Protein 2BLN (pdb70)

Sequence (596 aa):
MKTVVFAYHDMGCLGIEALLAAGYEISAIFTHTDFYGSVARLAAERGIPVYAPDNVNHPLWVERIAQLSPDVIFSFYYRHLIYDEILQLAPAGAFNLHGSLLPKYRGRAPLNWVLVNGETETGVTLHRMVKRADAGAIVAQLRIAIAPDDIAITLHHKLCHAARQLLEQTLPAIKHGNILEIAQRENEATCFGRRTPDDSFLEWHKPASVLHNMVRAVADPWPGAFSYVGNQKFTVWSSRVHPHASKAQPGSVISVAPLLIACGDGALEIVTGQAGDGITMQGSQLAQTLGLVQGSRLMKTVVFAYHDMGCLGIEALLAAGYEISAIFTHTDFYGSVARLAAERGIPVYAPDNVNHPLWVERIAQLSPDVIFSFYYRHLIYDEILQLAPAGAFNLHGSLLPKYRGRAPLNWVLVNGETETGVTLHRMVKRADAGAIVAQLRIAIAPDDIAITLHHKLCHAARQLLEQTLPAIKHGNILEIAQRENEATCFGRRTPDDSFLEWHKPASVLHNMVRAVADPWPGAFSYVGNQKFTVWSSRVHPHASKAQPGSVISVAPLLIACGDGALEIVTGQAGDGITMQGSQLAQTLGLVQGSRL

Solvent-accessible surface area: 26550 Å² total; per-residue (Å²): 66,68,0,0,0,0,0,22,26,27,3,0,22,7,0,0,74,11,0,58,92,25,44,7,105,15,23,0,0,2,4,24,111,158,127,75,22,28,2,43,137,14,0,71,115,108,65,15,69,48,55,38,24,71,69,1,14,63,16,93,48,25,78,111,0,43,134,55,63,4,43,0,0,0,2,0,68,19,108,71,74,12,38,57,52,0,16,133,54,6,115,37,19,4,1,16,1,11,0,0,21,4,17,88,15,18,17,115,32,14,16,9,39,1,0,19,74,29,66,99,75,2,0,0,0,0,2,52,32,70,88,129,50,21,19,4,16,31,27,22,77,47,137,30,64,11,34,116,118,8,52,0,31,55,0,12,103,66,4,4,119,3,0,109,73,4,0,116,123,13,0,55,37,6,62,138,51,101,47,138,73,106,79,17,163,110,136,59,29,47,89,47,42,171,25,56,72,78,61,2,49,0,66,17,111,66,55,2,58,60,3,38,22,26,3,19,0,5,4,93,63,40,74,2,0,9,5,23,38,45,114,79,77,0,8,0,40,42,17,126,46,58,101,159,101,47,221,34,92,61,0,5,3,58,19,31,79,65,0,20,0,0,8,43,91,4,4,0,17,2,42,40,0,29,16,21,153,37,137,76,25,110,2,34,90,0,0,119,75,18,57,4,97,119,51,25,144,18,64,84,0,0,0,0,0,13,36,30,3,0,19,19,0,0,75,6,0,48,88,24,46,6,104,10,18,0,0,1,4,20,93,161,124,78,32,51,3,43,169,14,0,70,109,118,66,15,65,48,86,34,24,128,81,2,28,85,99,75,45,15,98,109,0,43,126,46,67,3,44,0,0,0,4,0,70,20,111,91,97,12,131,50,108,0,12,135,56,5,118,43,20,5,2,16,2,10,0,0,30,5,12,82,18,8,21,114,30,13,16,12,49,1,0,31,71,31,62,105,72,2,0,0,0,0,1,54,29,66,154,136,55,19,13,6,17,23,6,13,51,58,107,31,66,11,30,119,120,5,53,0,33,55,0,13,87,77,3,13,125,10,0,129,85,2,0,72,120,12,0,52,29,6,66,122,67,92,36,80,79,18,59,17,23,84,79,39,26,49,82,52,43,189,36,60,76,107,72,1,88,2,60,20,120,74,48,1,58,66,4,36,24,16,2,20,0,9,4,93,62,37,71,2,0,11,6,91,29,75,150,83,85,1,8,0,40,41,18,159,36,27,49,37,28,32,156,44,116,39,1,17,3,54,24,46,80,69,0,17,0,0,4,42,59,1,2,0,25,2,59,41,0,28,18,22,152,39,140,74,27,112,4,24,82,0,0,127,76,16,61,12,96,123,62,27,146,54

Nearest PDB structures (foldseek):
  2bln-assembly2_B  TM=9.988E-01  e=1.100E-66  Escherichia coli
  4wkg-assembly1_F  TM=9.977E-01  e=1.918E-62  Escherichia coli K-12
  4wkg-assembly1_A  TM=9.947E-01  e=6.451E-62  Escherichia coli K-12
  4wkg-assembly1_C  TM=9.947E-01  e=1.703E-61  Escherichia coli K-12
  1z7e-assembly1_B  TM=9.944E-01  e=6.101E-60  Escherichia coli

GO terms:
  GO:0042802 identical protein binding (F, IPI)
  GO:0005515 protein binding (F, IPI)
  GO:0099618 UDP-glucuronate dehydrogenase activity (F, IDA)
  GO:0099619 UDP-4-amino-4-deoxy-L-arabinose formyltransferase activity (F, IDA)
  GO:0032991 protein-containing complex (C, IDA)
  GO:0042802 identical protein binding (F, IDA)
  GO:2001315 UDP-4-deoxy-4-formamido-beta-L-arabinopyranose biosynthetic process (P, IMP)
  GO:0046677 response to antibiotic (P, IMP)
  GO:0070403 NAD+ binding (F, IDA)
  GO:0033320 UDP-D-xylose biosynthetic process (P, IDA)
  GO:0048040 UDP-glucuronate decarboxylase activity (F, IDA)

InterPro domains:
  IPR001509 NAD-dependent epimerase/dehydratase [PF01370] (318-566)
  IPR002376 Formyl transferase, N-terminal [PF00551] (49-176)
  IPR005793 Formyl transferase, C-terminal [PF02911] (202-294)
  IPR011034 Formyl transferase-like, C-terminal domain superfamily [SSF50486] (204-304)
  IPR021168 Bifunctional polymyxin resistance protein, ArnA [MF_01166] (1-660)
  IPR021168 Bifunctional polymyxin resistance protein, ArnA [PIRSF036506] (1-658)
  IPR036291 NAD(P)-binding domain superfamily [SSF51735] (317-652)
  IPR036477 Formyl transferase, N-terminal domain superfamily [SSF53328] (1-202)
  IPR045869 Bifunctional polymyxin resistance protein ArnA-like, extended (e) SDRs [cd05257] (317-652)
  IPR050177 Bifunctional lipid A modification and metabolic enzymes [PTHR43245] (316-652)

Structure (mmCIF, N/CA/C/O backbone):
data_2BLN
#
_entry.id   2BLN
#
_cell.length_a   67.176
_cell.length_b   89.957
_cell.length_c   97.885
_cell.angle_alpha   90.00
_cell.angle_beta   90.00
_cell.angle_gamma   90.00
#
_symmetry.space_group_name_H-M   'P 21 21 21'
#
loop_
_entity.id
_entity.type
_entity.pdbx_description
1 polymer 'PROTEIN YFBG'
2 non-polymer 'N-{[4-({[(6R)-2-amino-5-formyl-4-oxo-1,4,5,6,7,8-hexahydropteridin-6-yl]methyl}amino)phenyl]carbonyl}-L-glutamic acid'
3 non-polymer "URIDINE-5'-MONOPHOSPHATE"
4 non-polymer 'ACETATE ION'
5 water water
#
loop_
_atom_site.group_PDB
_atom_site.id
_atom_site.type_symbol
_atom_site.label_atom_id
_atom_site.label_alt_id
_atom_site.label_comp_id
_atom_site.label_asym_id
_atom_site.label_entity_id
_atom_site.label_seq_id
_atom_site.pdbx_PDB_ins_code
_atom_site.Cartn_x
_atom_site.Cartn_y
_atom_site.Cartn_z
_atom_site.occupancy
_atom_site.B_iso_or_equiv
_atom_site.auth_seq_id
_atom_site.auth_comp_id
_atom_site.auth_asym_id
_atom_site.auth_atom_id
_atom_site.pdbx_PDB_model_num
ATOM 1 N N . MET A 1 1 ? 5.202 64.898 5.725 1.00 10.80 1 MET A N 1
ATOM 2 C CA . MET A 1 1 ? 5.540 63.470 5.457 1.00 8.81 1 MET A CA 1
ATOM 3 C C . MET A 1 1 ? 6.233 62.883 6.678 1.00 7.53 1 MET A C 1
ATOM 4 O O . MET A 1 1 ? 7.236 63.403 7.139 1.00 9.32 1 MET A O 1
ATOM 9 N N . LYS A 1 2 ? 5.658 61.796 7.184 1.00 5.07 2 LYS A N 1
ATOM 10 C CA . LYS A 1 2 ? 6.113 61.104 8.366 1.00 5.95 2 LYS A CA 1
ATOM 11 C C . LYS A 1 2 ? 6.945 59.920 7.984 1.00 3.16 2 LYS A C 1
ATOM 12 O O . LYS A 1 2 ? 6.596 59.232 7.022 1.00 4.11 2 LYS A O 1
ATOM 18 N N . THR A 1 3 ? 7.989 59.652 8.752 1.00 3.17 3 THR A N 1
ATOM 19 C CA . THR A 1 3 ? 8.864 58.551 8.414 1.00 3.11 3 THR A CA 1
ATOM 20 C C . THR A 1 3 ? 9.391 57.844 9.628 1.00 3.04 3 THR A C 1
ATOM 21 O O . THR A 1 3 ? 9.577 58.426 10.693 1.00 3.68 3 THR A O 1
ATOM 25 N N . VAL A 1 4 ? 9.649 56.557 9.441 1.00 2.63 4 VAL A N 1
ATOM 26 C CA . VAL A 1 4 ? 10.430 55.736 10.360 1.00 2.80 4 VAL A CA 1
ATOM 27 C C . VAL A 1 4 ? 11.711 55.410 9.615 1.00 2.87 4 VAL A C 1
ATOM 28 O O . VAL A 1 4 ? 11.696 55.026 8.440 1.00 3.21 4 VAL A O 1
ATOM 32 N N . VAL A 1 5 ? 12.816 55.583 10.342 1.00 2.84 5 VAL A N 1
ATOM 33 C CA . VAL A 1 5 ? 14.129 55.521 9.758 1.00 2.90 5 VAL A CA 1
ATOM 34 C C . VAL A 1 5 ? 14.951 54.433 10.403 1.00 2.86 5 VAL A C 1
ATOM 35 O O . VAL A 1 5 ? 14.942 54.289 11.616 1.00 4.44 5 VAL A O 1
ATOM 39 N N . PHE A 1 6 ? 15.670 53.695 9.578 1.00 2.48 6 PHE A N 1
ATOM 40 C CA . PHE A 1 6 ? 16.613 52.685 9.975 1.00 2.20 6 PHE A CA 1
ATOM 41 C C . PHE A 1 6 ? 17.978 53.227 9.600 1.00 2.51 6 PHE A C 1
ATOM 42 O O . PHE A 1 6 ? 18.182 53.558 8.447 1.00 3.92 6 PHE A O 1
ATOM 50 N N . ALA A 1 7 ? 18.903 53.351 10.549 1.00 2.43 7 ALA A N 1
ATOM 51 C CA . ALA A 1 7 ? 20.100 54.127 10.268 1.00 2.60 7 ALA A CA 1
ATOM 52 C C . ALA A 1 7 ? 21.236 53.715 11.172 1.00 2.60 7 ALA A C 1
ATOM 53 O O . ALA A 1 7 ? 21.039 53.396 12.346 1.00 3.17 7 ALA A O 1
ATOM 55 N N . TYR A 1 8 ? 22.452 53.814 10.658 1.00 2.74 8 TYR A N 1
ATOM 56 C CA . TYR A 1 8 ? 23.643 53.536 11.427 1.00 2.68 8 TYR A CA 1
ATOM 57 C C . TYR A 1 8 ? 24.801 54.273 10.817 1.00 2.59 8 TYR A C 1
ATOM 58 O O . TYR A 1 8 ? 24.847 54.499 9.589 1.00 2.78 8 TYR A O 1
ATOM 67 N N . HIS A 1 9 ? 25.748 54.630 11.675 1.00 3.45 9 HIS A N 1
ATOM 68 C CA . HIS A 1 9 ? 26.999 55.204 11.270 1.00 4.37 9 HIS A CA 1
ATOM 69 C C . HIS A 1 9 ? 26.861 56.536 10.552 1.00 3.12 9 HIS A C 1
ATOM 70 O O . HIS A 1 9 ? 25.894 57.234 10.774 1.00 3.77 9 HIS A O 1
ATOM 77 N N . ASP A 1 10 ? 27.891 56.949 9.806 1.00 2.78 10 ASP A N 1
ATOM 78 C CA . ASP A 1 10 ? 27.911 58.280 9.224 1.00 2.53 10 ASP A CA 1
ATOM 79 C C . ASP A 1 10 ? 26.823 58.482 8.192 1.00 3.03 10 ASP A C 1
ATOM 80 O O . ASP A 1 10 ? 26.192 59.540 8.156 1.00 3.37 10 ASP A O 1
ATOM 85 N N . MET A 1 11 ? 26.567 57.491 7.346 1.00 2.32 11 MET A N 1
ATOM 86 C CA . MET A 1 11 ? 25.511 57.565 6.356 1.00 2.46 11 MET A CA 1
ATOM 87 C C . MET A 1 11 ? 24.195 57.681 7.078 1.00 2.64 11 MET A C 1
ATOM 88 O O . MET A 1 11 ? 23.305 58.419 6.642 1.00 2.87 11 MET A O 1
ATOM 93 N N . GLY A 1 12 ? 24.028 56.988 8.202 1.00 2.64 12 GLY A N 1
ATOM 94 C CA . GLY A 1 12 ? 22.819 57.109 8.995 1.00 2.91 12 GLY A CA 1
ATOM 95 C C . GLY A 1 12 ? 22.619 58.506 9.510 1.00 2.56 12 GLY A C 1
ATOM 96 O O . GLY A 1 12 ? 21.540 59.065 9.427 1.00 3.21 12 GLY A O 1
ATOM 97 N N . CYS A 1 13 ? 23.660 59.091 10.068 1.00 2.57 13 CYS A N 1
ATOM 98 C CA 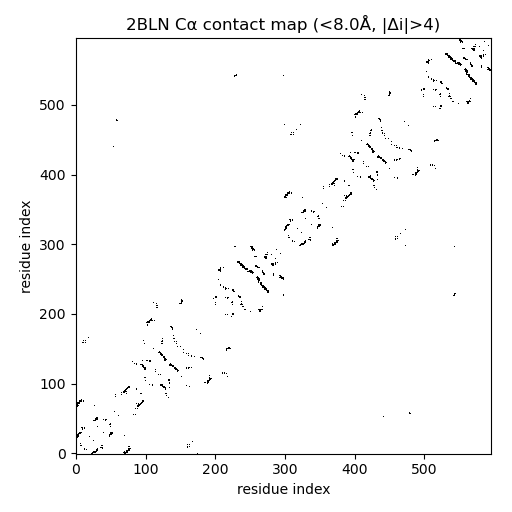. CYS A 1 13 ? 23.569 60.429 10.608 1.00 2.27 13 CYS A CA 1
ATOM 99 C C . CYS A 1 13 ? 23.228 61.430 9.520 1.00 2.65 13 CYS A C 1
ATOM 100 O O . CYS A 1 13 ? 22.344 62.273 9.715 1.00 3.05 13 CYS A O 1
ATOM 103 N N . LEU A 1 14 ? 23.930 61.383 8.385 1.00 2.45 1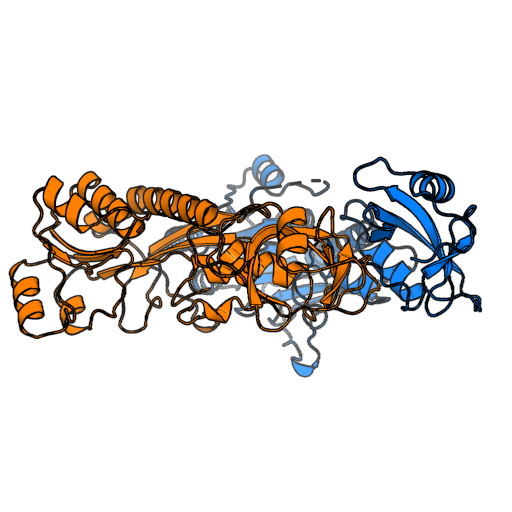4 LEU A N 1
ATOM 104 C CA . LEU A 1 14 ? 23.656 62.375 7.323 1.00 2.65 14 LEU A CA 1
ATOM 105 C C . LEU A 1 14 ? 22.301 62.158 6.715 1.00 2.55 14 LEU A C 1
ATOM 106 O O . LEU A 1 14 ? 21.653 63.103 6.302 1.00 2.84 14 LEU A O 1
ATOM 111 N N . GLY A 1 15 ? 21.813 60.916 6.670 1.00 2.61 15 GLY A N 1
ATOM 112 C CA . GLY A 1 15 ? 20.477 60.663 6.141 1.00 2.77 15 GLY A CA 1
ATOM 113 C C . GLY A 1 15 ? 19.416 61.277 7.035 1.00 2.44 15 GLY A C 1
ATOM 114 O O . GLY A 1 15 ? 18.482 61.901 6.557 1.00 2.75 15 GLY A O 1
ATOM 115 N N . ILE A 1 16 ? 19.558 61.112 8.351 1.00 2.51 16 ILE A N 1
ATOM 116 C CA . ILE A 1 16 ? 18.651 61.722 9.306 1.00 2.96 16 ILE A CA 1
ATOM 117 C C . ILE A 1 16 ? 18.687 63.225 9.190 1.00 3.26 16 ILE A C 1
ATOM 118 O O . ILE A 1 16 ? 17.655 63.882 9.112 1.00 3.46 16 ILE A O 1
ATOM 123 N N . GLU A 1 17 ? 19.875 63.794 9.125 1.00 2.90 17 GLU A N 1
ATOM 124 C CA . GLU A 1 17 ? 19.994 65.238 8.955 1.00 3.40 17 GLU A CA 1
ATOM 125 C C . GLU A 1 17 ? 19.320 65.716 7.691 1.00 3.24 17 GLU A C 1
ATOM 126 O O . GLU A 1 17 ? 18.651 66.750 7.707 1.00 4.28 17 GLU A O 1
ATOM 135 N N . ALA A 1 18 ? 19.507 65.012 6.587 1.00 3.09 18 ALA A N 1
ATOM 136 C CA . ALA A 1 18 ? 18.897 65.387 5.317 1.00 3.00 18 ALA A CA 1
ATOM 137 C C . ALA A 1 18 ? 17.385 65.299 5.381 1.00 2.57 18 ALA A C 1
ATOM 138 O O . ALA A 1 18 ? 16.695 66.175 4.858 1.00 3.30 18 ALA A O 1
ATOM 140 N N . LEU A 1 19 ? 16.832 64.283 5.999 1.00 2.80 19 LEU A N 1
ATOM 141 C CA . LEU A 1 19 ? 15.404 64.177 6.176 1.00 2.81 19 LEU A CA 1
ATOM 142 C C . LEU A 1 19 ? 14.876 65.347 6.977 1.00 2.60 19 LEU A C 1
ATOM 143 O O . LEU A 1 19 ? 13.868 65.932 6.611 1.00 3.09 19 LEU A O 1
ATOM 148 N N . LEU A 1 20 ? 15.533 65.690 8.073 1.00 3.20 20 LEU A N 1
ATOM 149 C CA . LEU A 1 20 ? 15.068 66.784 8.911 1.00 4.04 20 LEU A CA 1
ATOM 150 C C . LEU A 1 20 ? 15.141 68.072 8.138 1.00 3.89 20 LEU A C 1
ATOM 151 O O . LEU A 1 20 ? 14.206 68.877 8.205 1.00 5.20 20 LEU A O 1
ATOM 156 N N . ALA A 1 21 ? 16.210 68.282 7.382 1.00 3.53 21 ALA A N 1
ATOM 157 C CA . ALA A 1 21 ? 16.330 69.506 6.581 1.00 4.20 21 ALA A CA 1
ATOM 158 C C . ALA A 1 21 ? 15.291 69.600 5.495 1.00 4.91 21 ALA A C 1
ATOM 159 O O . ALA A 1 21 ? 14.892 70.692 5.130 1.00 6.42 21 ALA A O 1
ATOM 161 N N . ALA A 1 22 ? 14.834 68.473 4.977 1.00 4.04 22 ALA A N 1
ATOM 162 C CA . ALA A 1 22 ? 13.816 68.425 3.924 1.00 4.31 22 ALA A CA 1
ATOM 163 C C . ALA A 1 22 ? 12.399 68.470 4.505 1.00 5.07 22 ALA A C 1
ATOM 164 O O . ALA A 1 22 ? 11.435 68.388 3.753 1.00 6.36 22 ALA A O 1
ATOM 166 N N . GLY A 1 23 ? 12.286 68.600 5.823 1.00 5.48 23 GLY A N 1
ATOM 167 C CA . GLY A 1 23 ? 11.016 68.779 6.484 1.00 5.89 23 GLY A CA 1
ATOM 168 C C . GLY A 1 23 ? 10.250 67.512 6.785 1.00 6.32 23 GLY A C 1
ATOM 169 O O . GLY A 1 23 ? 9.064 67.581 7.125 1.00 9.30 23 GLY A O 1
ATOM 170 N N . TYR A 1 24 ? 10.895 66.358 6.736 1.00 4.82 24 TYR A N 1
ATOM 171 C CA . TYR A 1 24 ? 10.241 65.138 7.146 1.00 4.40 24 TYR A CA 1
ATOM 172 C C . TYR A 1 24 ? 10.133 65.075 8.655 1.00 4.26 24 TYR A C 1
ATOM 173 O O . TYR A 1 24 ? 11.011 65.570 9.382 1.00 6.33 24 TYR A O 1
ATOM 182 N N . GLU A 1 25 ? 9.083 64.434 9.136 1.00 4.84 25 GLU A N 1
ATOM 183 C CA . GLU A 1 25 ? 8.869 64.197 10.563 1.00 4.99 25 GLU A CA 1
ATOM 184 C C . GLU A 1 25 ? 9.309 62.786 10.858 1.00 4.13 25 GLU A C 1
ATOM 185 O O . GLU A 1 25 ? 8.687 61.842 10.362 1.00 6.42 25 GLU A O 1
ATOM 191 N N . ILE A 1 26 ? 10.348 62.657 11.664 1.00 3.96 26 ILE A N 1
ATOM 192 C CA . ILE A 1 26 ? 10.871 61.368 11.999 1.00 3.75 26 ILE A CA 1
ATOM 193 C C . ILE A 1 26 ? 10.278 60.894 13.316 1.00 3.10 26 ILE A C 1
ATOM 194 O O . ILE A 1 26 ? 10.559 61.479 14.362 1.00 4.82 26 ILE A O 1
ATOM 199 N N . SER A 1 27 ? 9.477 59.853 13.298 1.00 3.73 27 SER A N 1
ATOM 200 C CA . SER A 1 27 ? 8.792 59.381 14.484 1.00 3.48 27 SER A CA 1
ATOM 201 C C . SER A 1 27 ? 9.630 58.439 15.335 1.00 3.36 27 SER A C 1
ATOM 202 O O . SER A 1 27 ? 9.396 58.312 16.545 1.00 4.67 27 SER A O 1
ATOM 206 N N . ALA A 1 28 ? 10.576 57.768 14.721 1.00 2.86 28 ALA A N 1
ATOM 207 C CA . ALA A 1 28 ? 11.402 56.781 15.370 1.00 3.25 28 ALA A CA 1
ATOM 208 C C . ALA A 1 28 ? 12.567 56.490 14.501 1.00 2.44 28 ALA A C 1
ATOM 209 O O . ALA A 1 28 ? 12.452 56.499 13.262 1.00 3.09 28 ALA A O 1
ATOM 211 N N . ILE A 1 29 ? 13.686 56.178 15.140 1.00 2.40 29 ILE A N 1
ATOM 212 C CA . ILE A 1 29 ? 14.864 55.672 14.487 1.00 2.47 29 ILE A CA 1
ATOM 213 C C . ILE A 1 29 ? 15.222 54.319 15.080 1.00 2.63 29 ILE A C 1
ATOM 214 O O . ILE A 1 29 ? 15.242 54.133 16.297 1.00 2.85 29 ILE A O 1
ATOM 219 N N . PHE A 1 30 ? 15.504 53.380 14.192 1.00 2.58 30 PHE A N 1
ATOM 220 C CA . PHE A 1 30 ? 16.042 52.069 14.542 1.00 2.58 30 PHE A CA 1
ATOM 221 C C . PHE A 1 30 ? 17.490 52.017 14.144 1.00 2.76 30 PHE A C 1
ATOM 222 O O . PHE A 1 30 ? 17.864 52.395 13.027 1.00 2.84 30 PHE A O 1
ATOM 230 N N . THR A 1 31 ? 18.304 51.545 15.071 1.00 2.54 31 THR A N 1
ATOM 231 C CA . THR A 1 31 ? 19.726 51.511 14.875 1.00 2.65 31 THR A CA 1
ATOM 232 C C . THR A 1 31 ? 20.318 50.259 15.508 1.00 2.82 31 THR A C 1
ATOM 233 O O . THR A 1 31 ? 19.589 49.334 15.851 1.00 3.19 31 THR A O 1
ATOM 237 N N . HIS A 1 32 ? 21.628 50.221 15.655 1.00 3.41 32 HIS A N 1
ATOM 238 C CA . HIS A 1 32 ? 22.302 49.097 16.250 1.00 3.68 32 HIS A CA 1
ATOM 239 C C . HIS A 1 32 ? 23.068 49.577 17.452 1.00 4.73 32 HIS A C 1
ATOM 240 O O . HIS A 1 32 ? 23.481 50.726 17.523 1.00 5.62 32 HIS A O 1
ATOM 247 N N . THR A 1 33 ? 23.308 48.679 18.399 1.00 6.72 33 THR A N 1
ATOM 248 C CA . THR A 1 33 ? 24.288 48.881 19.455 1.00 8.74 33 THR A CA 1
ATOM 249 C C . THR A 1 33 ? 25.687 48.805 18.844 1.00 10.58 33 THR A C 1
ATOM 250 O O . THR A 1 33 ? 25.884 48.130 17.818 1.00 14.09 33 THR A O 1
ATOM 254 N N . ASP A 1 34 ? 26.641 49.532 19.434 1.00 13.29 34 ASP A N 1
ATOM 255 C CA . ASP A 1 34 ? 28.034 49.554 18.948 1.00 14.83 34 ASP A CA 1
ATOM 256 C C . ASP A 1 34 ? 28.788 48.350 19.466 1.00 16.59 34 ASP A C 1
ATOM 257 O O . ASP A 1 34 ? 28.689 48.044 20.655 1.00 18.44 34 ASP A O 1
ATOM 262 N N . PHE A 1 41 ? 35.114 55.453 14.822 1.00 15.43 41 PHE A N 1
ATOM 263 C CA . PHE A 1 41 ? 35.312 56.777 14.275 1.00 13.66 41 PHE A CA 1
ATOM 264 C C . PHE A 1 41 ? 33.996 57.353 13.728 1.00 13.05 41 PHE A C 1
ATOM 265 O O . PHE A 1 41 ? 33.900 58.546 13.457 1.00 15.67 41 PHE A O 1
ATOM 273 N N . TYR A 1 42 ? 33.005 56.497 13.527 1.00 11.03 42 TYR A N 1
ATOM 274 C CA . TYR A 1 42 ? 31.750 56.907 12.927 1.00 9.02 42 TYR A CA 1
ATOM 275 C C . TYR A 1 42 ? 30.909 57.756 13.890 1.00 7.32 42 TYR A C 1
ATOM 276 O O . TYR A 1 42 ? 30.946 57.536 15.104 1.00 9.28 42 TYR A O 1
ATOM 285 N N . GLY A 1 43 ? 30.127 58.677 13.344 1.00 6.69 43 GLY A N 1
ATOM 286 C CA . GLY A 1 43 ? 29.046 59.300 14.082 1.00 5.82 43 GLY A CA 1
ATOM 287 C C . GLY A 1 43 ? 28.049 58.313 14.620 1.00 4.95 43 GLY A C 1
ATOM 288 O O . GLY A 1 43 ? 27.782 57.271 14.019 1.00 5.89 43 GLY A O 1
ATOM 289 N N . SER A 1 44 ? 27.455 58.670 15.742 1.00 3.52 44 SER A N 1
ATOM 290 C CA . SER A 1 44 ? 26.473 57.878 16.437 1.00 3.45 44 SER A CA 1
ATOM 291 C C . SER A 1 44 ? 25.071 58.330 16.090 1.00 2.86 44 SER A C 1
ATOM 292 O O . SER A 1 44 ? 24.637 59.408 16.444 1.00 3.12 44 SER A O 1
ATOM 295 N N . VAL A 1 45 ? 24.340 57.476 15.389 1.00 2.97 45 VAL A N 1
ATOM 296 C CA . VAL A 1 45 ? 22.934 57.692 15.124 1.00 2.61 45 VAL A CA 1
ATOM 297 C C . VAL A 1 45 ? 22.136 57.838 16.423 1.00 2.23 45 VAL A C 1
ATOM 298 O O . VAL A 1 45 ? 21.287 58.719 16.503 1.00 2.67 45 VAL A O 1
ATOM 302 N N . ALA A 1 46 ? 22.401 57.004 17.411 1.00 2.34 46 ALA A N 1
ATOM 303 C CA . ALA A 1 46 ? 21.690 57.113 18.689 1.00 2.41 46 ALA A CA 1
ATOM 304 C C . ALA A 1 46 ? 21.888 58.462 19.353 1.00 2.47 46 ALA A C 1
ATOM 305 O O . ALA A 1 46 ? 20.933 59.063 19.812 1.00 2.66 46 ALA A O 1
ATOM 307 N N . ARG A 1 47 ? 23.120 58.954 19.376 1.00 2.46 47 ARG A N 1
ATOM 308 C CA . ARG A 1 47 ? 23.369 60.263 19.964 1.00 2.96 47 ARG A CA 1
ATOM 309 C C . ARG A 1 47 ? 22.664 61.342 19.196 1.00 2.59 47 ARG A C 1
ATOM 310 O O . ARG A 1 47 ? 22.111 62.260 19.783 1.00 2.69 47 ARG A O 1
ATOM 318 N N . LEU A 1 48 ? 22.664 61.272 17.866 1.00 2.90 48 LEU A N 1
ATOM 319 C CA . LEU A 1 48 ? 21.938 62.241 17.061 1.00 3.33 48 LEU A CA 1
ATOM 320 C C . LEU A 1 48 ? 20.465 62.195 17.354 1.00 2.86 48 LEU A C 1
ATOM 321 O O . LEU A 1 48 ? 19.845 63.241 17.599 1.00 3.11 48 LEU A O 1
ATOM 326 N N . ALA A 1 49 ? 19.865 61.027 17.389 1.00 2.64 49 ALA A N 1
ATOM 327 C CA . ALA A 1 49 ? 18.465 60.889 17.716 1.00 3.02 49 ALA A CA 1
ATOM 328 C C . ALA A 1 49 ? 18.185 61.510 19.072 1.00 2.49 49 ALA A C 1
ATOM 329 O O . ALA A 1 49 ? 17.220 62.274 19.267 1.00 2.69 49 ALA A O 1
ATOM 331 N N . ALA A 1 50 ? 19.042 61.207 20.045 1.00 2.24 50 ALA A N 1
ATOM 332 C CA . ALA A 1 50 ? 18.836 61.680 21.398 1.00 2.52 50 ALA A CA 1
ATOM 333 C C . ALA A 1 50 ? 18.867 63.208 21.413 1.00 2.41 50 ALA A C 1
ATOM 334 O O . ALA A 1 50 ? 18.040 63.839 22.067 1.00 3.01 50 ALA A O 1
ATOM 336 N N . GLU A 1 51 ? 19.847 63.811 20.756 1.00 2.55 51 GLU A N 1
ATOM 337 C CA . GLU A 1 51 ? 19.971 65.269 20.711 1.00 3.70 51 GLU A CA 1
ATOM 338 C C . GLU A 1 51 ? 18.791 65.897 20.015 1.00 4.00 51 GLU A C 1
ATOM 339 O O . GLU A 1 51 ? 18.334 66.977 20.405 1.00 5.23 51 GLU A O 1
ATOM 345 N N . ARG A 1 52 ? 18.256 65.233 19.003 1.00 3.74 52 ARG A N 1
ATOM 346 C CA . ARG A 1 52 ? 17.132 65.766 18.240 1.00 4.62 52 ARG A CA 1
ATOM 347 C C . ARG A 1 52 ? 15.784 65.446 18.867 1.00 4.21 52 ARG A C 1
ATOM 348 O O . ARG A 1 52 ? 14.748 65.835 18.336 1.00 6.47 52 ARG A O 1
ATOM 356 N N . GLY A 1 53 ? 15.758 64.721 19.966 1.00 3.53 53 GLY A N 1
ATOM 357 C CA . GLY A 1 53 ? 14.525 64.387 20.604 1.00 3.71 53 GLY A CA 1
ATOM 358 C C . GLY A 1 53 ? 13.687 63.347 19.906 1.00 2.92 53 GLY A C 1
ATOM 359 O O . GLY A 1 53 ? 12.475 63.378 20.027 1.00 4.74 53 GLY A O 1
ATOM 360 N N . ILE A 1 54 ? 14.320 62.417 19.219 1.00 3.09 54 ILE A N 1
ATOM 361 C CA . ILE A 1 54 ? 13.613 61.416 18.456 1.00 2.88 54 ILE A CA 1
ATOM 362 C C . ILE A 1 54 ? 13.775 60.106 19.197 1.00 2.71 54 ILE A C 1
ATOM 363 O O . ILE A 1 54 ? 14.903 59.718 19.503 1.00 2.85 54 ILE A O 1
ATOM 368 N N . PRO A 1 55 ? 12.700 59.356 19.452 1.00 2.76 55 PRO A N 1
ATOM 369 C CA . PRO A 1 55 ? 12.840 58.031 20.046 1.00 2.80 55 PRO A CA 1
ATOM 370 C C . PRO A 1 55 ? 13.719 57.146 19.194 1.00 2.72 55 PRO A C 1
ATOM 371 O O . PRO A 1 55 ? 13.590 57.140 17.969 1.00 3.47 55 PRO A O 1
ATOM 375 N N . VAL A 1 56 ? 14.591 56.385 19.842 1.00 2.17 56 VAL A N 1
ATOM 376 C CA . VAL A 1 56 ? 15.552 55.569 19.157 1.00 2.18 56 VAL A CA 1
ATOM 377 C C . VAL A 1 56 ? 15.601 54.217 19.813 1.00 2.08 56 VAL A C 1
ATOM 378 O O . VAL A 1 56 ? 15.531 54.104 21.039 1.00 2.61 56 VAL A O 1
ATOM 382 N N . TYR A 1 57 ? 15.732 53.203 18.988 1.00 2.14 57 TYR A N 1
ATOM 383 C CA . TYR A 1 57 ? 15.628 51.837 19.448 1.00 2.57 57 TYR A CA 1
ATOM 384 C C . TYR A 1 57 ? 16.688 51.004 18.761 1.00 2.47 57 TYR A C 1
ATOM 385 O O . TYR A 1 57 ? 16.948 51.208 17.559 1.00 3.00 57 TYR A O 1
ATOM 394 N N . ALA A 1 58 ? 17.261 50.039 19.445 1.00 2.31 58 ALA A N 1
ATOM 395 C CA . ALA A 1 58 ? 18.245 49.176 18.850 1.00 2.88 58 ALA A CA 1
ATOM 396 C C . ALA A 1 58 ? 18.017 47.698 19.139 1.00 3.18 58 ALA A C 1
ATOM 397 O O . ALA A 1 58 ? 18.909 47.027 19.620 1.00 3.68 58 ALA A O 1
ATOM 399 N N . PRO A 1 59 ? 16.843 47.172 18.849 1.00 3.03 59 PRO A N 1
ATOM 400 C CA . PRO A 1 59 ? 16.671 45.742 18.999 1.00 3.31 59 PRO A CA 1
ATOM 401 C C . PRO A 1 59 ? 17.604 44.987 18.094 1.00 3.62 59 PRO A C 1
ATOM 402 O O . PRO A 1 59 ? 17.902 45.422 16.976 1.00 3.50 59 PRO A O 1
ATOM 406 N N . ASP A 1 60 ? 18.067 43.843 18.565 1.00 3.99 60 ASP A N 1
ATOM 407 C CA . ASP A 1 60 ? 18.905 43.006 17.751 1.00 5.24 60 ASP A CA 1
ATOM 408 C C . ASP A 1 60 ? 18.210 42.554 16.483 1.00 5.12 60 ASP A C 1
ATOM 409 O O . ASP A 1 60 ? 18.799 42.515 15.447 1.00 9.24 60 ASP A O 1
ATOM 414 N N . ASN A 1 61 ? 16.936 42.262 16.585 1.00 5.07 61 ASN A N 1
ATOM 415 C CA . ASN A 1 61 ? 16.161 41.882 15.412 1.00 5.16 61 ASN A CA 1
ATOM 416 C C . ASN A 1 61 ? 14.829 42.591 15.448 1.00 4.84 61 ASN A C 1
ATOM 417 O O . ASN A 1 61 ? 13.949 42.320 16.270 1.00 4.65 61 ASN A O 1
ATOM 422 N N . VAL A 1 62 ? 14.688 43.554 14.556 1.00 3.81 62 VAL A N 1
ATOM 423 C CA . VAL A 1 62 ? 13.503 44.343 14.493 1.00 3.33 62 VAL A CA 1
ATOM 424 C C . VAL A 1 62 ? 12.339 43.561 13.902 1.00 3.27 62 VAL A C 1
ATOM 425 O O . VAL A 1 62 ? 11.199 43.988 13.981 1.00 3.73 62 VAL A O 1
ATOM 429 N N . ASN A 1 63 ? 12.612 42.426 13.269 1.00 2.81 63 ASN A N 1
ATOM 430 C CA . ASN A 1 63 ? 11.591 41.653 12.595 1.00 2.64 63 ASN A CA 1
ATOM 431 C C . ASN A 1 63 ? 10.852 40.760 13.575 1.00 3.02 63 ASN A C 1
ATOM 432 O O . ASN A 1 63 ? 10.926 39.520 13.525 1.00 4.12 63 ASN A O 1
ATOM 437 N N . HIS A 1 64 ? 10.124 41.402 14.469 1.00 3.54 64 HIS A N 1
ATOM 438 C CA . HIS A 1 64 ? 9.409 40.783 15.560 1.00 2.87 64 HIS A CA 1
ATOM 439 C C . HIS A 1 64 ? 8.048 41.373 15.518 1.00 3.01 64 HIS A C 1
ATOM 440 O O . HIS A 1 64 ? 7.928 42.568 15.312 1.00 3.23 64 HIS A O 1
ATOM 447 N N . PRO A 1 65 ? 7.032 40.536 15.705 1.00 3.42 65 PRO A N 1
ATOM 448 C CA . PRO A 1 65 ? 5.637 40.975 15.643 1.00 5.99 65 PRO A CA 1
ATOM 449 C C . PRO A 1 65 ? 5.437 42.281 16.395 1.00 5.08 65 PRO A C 1
ATOM 450 O O . PRO A 1 65 ? 4.776 43.184 15.881 1.00 7.75 65 PRO A O 1
ATOM 454 N N . LEU A 1 66 ? 5.999 42.383 17.595 1.00 5.05 66 LEU A N 1
ATOM 455 C CA . LEU A 1 66 ? 5.743 43.534 18.414 1.00 6.47 66 LEU A CA 1
ATOM 456 C C . LEU A 1 66 ? 6.404 44.810 17.880 1.00 4.82 66 LEU A C 1
ATOM 457 O O . LEU A 1 66 ? 5.830 45.897 18.025 1.00 5.26 66 LEU A O 1
ATOM 462 N N . TRP A 1 67 ? 7.562 44.688 17.219 1.00 4.97 67 TRP A N 1
ATOM 463 C CA . TRP A 1 67 ? 8.123 45.839 16.558 1.00 4.56 67 TRP A CA 1
ATOM 464 C C . TRP A 1 67 ? 7.338 46.199 15.279 1.00 4.01 67 TRP A C 1
ATOM 465 O O . TRP A 1 67 ? 7.131 47.385 14.968 1.00 4.97 67 TRP A O 1
ATOM 476 N N . VAL A 1 68 ? 6.810 45.206 14.585 1.00 3.88 68 VAL A N 1
ATOM 477 C CA . VAL A 1 68 ? 5.954 45.466 13.437 1.00 4.90 68 VAL A CA 1
ATOM 478 C C . VAL A 1 68 ? 4.748 46.238 13.874 1.00 5.23 68 VAL A C 1
ATOM 479 O O . VAL A 1 68 ? 4.400 47.272 13.296 1.00 6.72 68 VAL A O 1
ATOM 483 N N . GLU A 1 69 ? 4.113 45.784 14.933 1.00 6.01 69 GLU A N 1
ATOM 484 C CA . GLU A 1 69 ? 2.949 46.428 15.457 1.00 7.29 69 GLU A CA 1
ATOM 485 C C . GLU A 1 69 ? 3.291 47.846 15.893 1.00 6.40 69 GLU A C 1
ATOM 486 O O . GLU A 1 69 ? 2.554 48.781 15.535 1.00 7.88 69 GLU A O 1
ATOM 492 N N . ARG A 1 70 ? 4.421 48.049 16.593 1.00 6.33 70 ARG A N 1
ATOM 493 C CA . ARG A 1 70 ? 4.819 49.347 17.022 1.00 5.52 70 ARG A CA 1
ATOM 494 C C . ARG A 1 70 ? 5.062 50.286 15.855 1.00 5.56 70 ARG A C 1
ATOM 495 O O . ARG A 1 70 ? 4.608 51.422 15.887 1.00 6.84 70 ARG A O 1
ATOM 510 N N . ILE A 1 71 ? 5.812 49.875 14.852 1.00 4.81 71 ILE A N 1
ATOM 511 C CA . ILE A 1 71 ? 6.068 50.709 13.680 1.00 4.48 71 ILE A CA 1
ATOM 512 C C . ILE A 1 71 ? 4.739 51.067 13.011 1.00 4.59 71 ILE A C 1
ATOM 513 O O . ILE A 1 71 ? 4.539 52.215 12.602 1.00 5.51 71 ILE A O 1
ATOM 518 N N . ALA A 1 72 ? 3.826 50.109 12.883 1.00 5.23 72 ALA A N 1
ATOM 519 C CA . ALA A 1 72 ? 2.548 50.391 12.272 1.00 5.14 72 ALA A CA 1
ATOM 520 C C . ALA A 1 72 ? 1.849 51.498 13.024 1.00 5.06 72 ALA A C 1
ATOM 521 O O . ALA A 1 72 ? 1.249 52.401 12.413 1.00 4.84 72 ALA A O 1
ATOM 523 N N . GLN A 1 73 ? 1.916 51.471 14.345 1.00 4.79 73 GLN A N 1
ATOM 524 C CA . GLN A 1 73 ? 1.209 52.453 15.146 1.00 4.79 73 GLN A CA 1
ATOM 525 C C . GLN A 1 73 ? 1.808 53.863 15.008 1.00 3.96 73 GLN A C 1
ATOM 526 O O . GLN A 1 73 ? 1.155 54.875 15.318 1.00 5.28 73 GLN A O 1
ATOM 532 N N . LEU A 1 74 ? 3.037 53.967 14.538 1.00 4.58 74 LEU A N 1
ATOM 533 C CA . LEU A 1 74 ? 3.656 55.246 14.239 1.00 5.05 74 LEU A CA 1
ATOM 534 C C . LEU A 1 74 ? 3.196 55.870 12.894 1.00 5.52 74 LEU A C 1
ATOM 535 O O . LEU A 1 74 ? 3.493 57.021 12.610 1.00 5.28 74 LEU A O 1
ATOM 540 N N . SER A 1 75 ? 2.462 55.126 12.094 1.00 5.80 75 SER A N 1
ATOM 541 C CA . SER A 1 75 ? 1.865 55.653 10.865 1.00 6.02 75 SER A CA 1
ATOM 542 C C . SER A 1 75 ? 2.873 56.265 9.906 1.00 4.31 75 SER A C 1
ATOM 543 O O . SER A 1 75 ? 2.603 57.312 9.358 1.00 4.91 75 SER A O 1
ATOM 546 N N . PRO A 1 76 ? 4.017 55.619 9.630 1.00 3.48 76 PRO A N 1
ATOM 547 C CA . PRO A 1 76 ? 4.904 56.241 8.630 1.00 3.49 76 PRO A CA 1
ATOM 548 C C . PRO A 1 76 ? 4.284 56.307 7.250 1.00 2.37 76 PRO A C 1
ATOM 549 O O . PRO A 1 76 ? 3.682 55.381 6.758 1.00 3.31 76 PRO A O 1
ATOM 553 N N . ASP A 1 77 ? 4.494 57.412 6.565 1.00 2.52 77 ASP A N 1
ATOM 554 C CA . ASP A 1 77 ? 4.211 57.504 5.150 1.00 2.34 77 ASP A CA 1
ATOM 555 C C . ASP A 1 77 ? 5.245 56.752 4.317 1.00 2.26 77 ASP A C 1
ATOM 556 O O . ASP A 1 77 ? 4.928 56.204 3.284 1.00 3.03 77 ASP A O 1
ATOM 561 N N . VAL A 1 78 ? 6.486 56.810 4.758 1.00 2.16 78 VAL A N 1
ATOM 562 C CA . VAL A 1 78 ? 7.609 56.327 4.022 1.00 2.33 78 VAL A CA 1
ATOM 563 C C . VAL A 1 78 ? 8.633 55.814 5.015 1.00 2.33 78 VAL A C 1
ATOM 564 O O . VAL A 1 78 ? 8.709 56.283 6.147 1.00 2.74 78 VAL A O 1
ATOM 568 N N . ILE A 1 79 ? 9.427 54.849 4.575 1.00 2.00 79 ILE A N 1
ATOM 569 C CA . ILE A 1 79 ? 10.503 54.305 5.358 1.00 2.02 79 ILE A CA 1
ATOM 570 C C . ILE A 1 79 ? 11.806 54.544 4.617 1.00 2.49 79 ILE A C 1
ATOM 571 O O . ILE A 1 79 ? 11.867 54.385 3.392 1.00 3.39 79 ILE A O 1
ATOM 576 N N . PHE A 1 80 ? 12.846 54.884 5.383 1.00 2.59 80 PHE A N 1
ATOM 577 C CA . PHE A 1 80 ? 14.183 54.997 4.838 1.00 3.14 80 PHE A CA 1
ATOM 578 C C . PHE A 1 80 ? 15.161 54.133 5.585 1.00 3.19 80 PHE A C 1
ATOM 579 O O . PHE A 1 80 ? 15.066 54.017 6.822 1.00 4.17 80 PHE A O 1
ATOM 587 N N . SER A 1 81 ? 16.125 53.586 4.867 1.00 3.49 81 SER A N 1
ATOM 588 C CA . SER A 1 81 ? 17.259 52.918 5.430 1.00 2.94 81 SER A CA 1
ATOM 589 C C . SER A 1 81 ? 18.523 53.585 4.951 1.00 2.46 81 SER A C 1
ATOM 590 O O . SER A 1 81 ? 18.768 53.732 3.745 1.00 3.42 81 SER A O 1
ATOM 593 N N . PHE A 1 82 ? 19.360 53.958 5.932 1.00 2.35 82 PHE A N 1
ATOM 594 C CA . PHE A 1 82 ? 20.641 54.595 5.711 1.00 2.71 82 PHE A CA 1
ATOM 595 C C . PHE A 1 82 ? 21.673 53.803 6.485 1.00 2.50 82 PHE A C 1
ATOM 596 O O . PHE A 1 82 ? 22.010 54.113 7.615 1.00 2.77 82 PHE A O 1
ATOM 604 N N . TYR A 1 83 ? 22.178 52.747 5.852 1.00 2.64 83 TYR A N 1
ATOM 605 C CA . TYR A 1 83 ? 23.255 51.920 6.354 1.00 2.74 83 TYR A CA 1
ATOM 606 C C . TYR A 1 83 ? 22.857 51.080 7.587 1.00 3.11 83 TYR A C 1
ATOM 607 O O . TYR A 1 83 ? 23.692 50.583 8.301 1.00 3.65 83 TYR A O 1
ATOM 616 N N . TYR A 1 84 ? 21.558 50.831 7.751 1.00 2.98 84 TYR A N 1
ATOM 617 C CA . TYR A 1 84 ? 21.108 49.791 8.616 1.00 3.00 84 TYR A CA 1
ATOM 618 C C . TYR A 1 84 ? 21.555 48.456 8.059 1.00 3.17 84 TYR A C 1
ATOM 619 O O . TYR A 1 84 ? 21.537 48.226 6.843 1.00 4.79 84 TYR A O 1
ATOM 628 N N . ARG A 1 85 ? 21.970 47.568 8.931 1.00 3.74 85 ARG A N 1
ATOM 629 C CA . ARG A 1 85 ? 22.685 46.381 8.480 1.00 5.61 85 ARG A CA 1
ATOM 630 C C . ARG A 1 85 ? 21.825 45.183 8.229 1.00 4.31 85 ARG A C 1
ATOM 631 O O . ARG A 1 85 ? 22.263 44.278 7.524 1.00 6.96 85 ARG A O 1
ATOM 639 N N . HIS A 1 86 ? 20.645 45.141 8.803 1.00 3.80 86 HIS A N 1
ATOM 640 C CA . HIS A 1 86 ? 19.854 43.924 8.803 1.00 5.23 86 HIS A CA 1
ATOM 641 C C . HIS A 1 86 ? 18.713 44.021 7.835 1.00 3.86 86 HIS A C 1
ATOM 642 O O . HIS A 1 86 ? 18.080 45.057 7.724 1.00 4.04 86 HIS A O 1
ATOM 649 N N . LEU A 1 87 ? 18.398 42.936 7.127 1.00 4.15 87 LEU A N 1
ATOM 650 C CA . LEU A 1 87 ? 17.245 42.918 6.264 1.00 4.06 87 LEU A CA 1
ATOM 651 C C . LEU A 1 87 ? 15.987 43.226 7.064 1.00 3.65 87 LEU A C 1
ATOM 652 O O . LEU A 1 87 ? 15.775 42.723 8.173 1.00 5.37 87 LEU A O 1
ATOM 657 N N . ILE A 1 88 ? 15.133 44.045 6.489 1.00 3.16 88 ILE A N 1
ATOM 658 C CA . ILE A 1 88 ? 13.892 44.444 7.106 1.00 3.19 88 ILE A CA 1
ATOM 659 C C . ILE A 1 88 ? 12.814 43.704 6.354 1.00 4.02 88 ILE A C 1
ATOM 660 O O . ILE A 1 88 ? 12.726 43.789 5.127 1.00 5.29 88 ILE A O 1
ATOM 665 N N . TYR A 1 89 ? 11.994 42.950 7.067 1.00 3.29 89 TYR A N 1
ATOM 666 C CA . TYR A 1 89 ? 11.024 42.119 6.412 1.00 4.42 89 TYR A CA 1
ATOM 667 C C . TYR A 1 89 ? 9.930 42.885 5.749 1.00 3.81 89 TYR A C 1
ATOM 668 O O . TYR A 1 89 ? 9.610 44.024 6.119 1.00 3.57 89 TYR A O 1
ATOM 677 N N . ASP A 1 90 ? 9.309 42.242 4.763 1.00 4.36 90 ASP A N 1
ATOM 678 C CA . ASP A 1 90 ? 8.242 42.821 4.027 1.00 5.38 90 ASP A CA 1
ATOM 679 C C . ASP A 1 90 ? 7.123 43.302 4.923 1.00 4.75 90 ASP A C 1
ATOM 680 O O . ASP A 1 90 ? 6.483 44.290 4.617 1.00 7.19 90 ASP A O 1
ATOM 685 N N . GLU A 1 91 ? 6.881 42.606 6.049 1.00 4.76 91 GLU A N 1
ATOM 686 C CA . GLU A 1 91 ? 5.851 43.005 6.990 1.00 5.57 91 GLU A CA 1
ATOM 687 C C . GLU A 1 91 ? 5.996 44.437 7.464 1.00 5.22 91 GLU A C 1
ATOM 688 O O . GLU A 1 91 ? 5.017 45.096 7.796 1.00 6.81 91 GLU A O 1
ATOM 694 N N . ILE A 1 92 ? 7.231 44.876 7.617 1.00 3.67 92 ILE A N 1
ATOM 695 C CA . ILE A 1 92 ? 7.527 46.245 8.010 1.00 3.47 92 ILE A CA 1
ATOM 696 C C . ILE A 1 92 ? 7.484 47.165 6.787 1.00 3.02 92 ILE A C 1
ATOM 697 O O . ILE A 1 92 ? 6.859 48.206 6.817 1.00 4.09 92 ILE A O 1
ATOM 702 N N . LEU A 1 93 ? 8.155 46.774 5.699 1.00 3.20 93 LEU A N 1
ATOM 703 C CA . LEU A 1 93 ? 8.257 47.656 4.557 1.00 4.32 93 LEU A CA 1
ATOM 704 C C . LEU A 1 93 ? 6.908 48.021 3.990 1.00 4.42 93 LEU A C 1
ATOM 705 O O . LEU A 1 93 ? 6.716 49.122 3.536 1.00 5.19 93 LEU A O 1
ATOM 710 N N . GLN A 1 94 ? 5.967 47.088 4.004 1.00 3.99 94 GLN A N 1
ATOM 711 C CA . GLN A 1 94 ? 4.645 47.281 3.417 1.00 5.56 94 GLN A CA 1
ATOM 712 C C . GLN A 1 94 ? 3.747 48.163 4.247 1.00 4.56 94 GLN A C 1
ATOM 713 O O . GLN A 1 94 ? 2.672 48.502 3.801 1.00 5.63 94 GLN A O 1
ATOM 719 N N . LEU A 1 95 ? 4.185 48.589 5.425 1.00 3.78 95 LEU A N 1
ATOM 720 C CA . LEU A 1 95 ? 3.372 49.427 6.278 1.00 4.35 95 LEU A CA 1
ATOM 721 C C . LEU A 1 95 ? 3.274 50.846 5.744 1.00 4.32 95 LEU A C 1
ATOM 722 O O . LEU A 1 95 ? 2.330 51.552 6.100 1.00 6.31 95 LEU A O 1
ATOM 727 N N . ALA A 1 96 ? 4.233 51.278 4.936 1.00 4.09 96 ALA A N 1
ATOM 728 C CA . ALA A 1 96 ? 4.345 52.669 4.521 1.00 3.89 96 ALA A CA 1
ATOM 729 C C . ALA A 1 96 ? 3.722 52.845 3.149 1.00 4.23 96 ALA A C 1
ATOM 730 O O . ALA A 1 96 ? 4.198 52.264 2.187 1.00 5.63 96 ALA A O 1
ATOM 732 N N . PRO A 1 97 ? 2.674 53.651 3.013 1.00 4.38 97 PRO A N 1
ATOM 733 C CA . PRO A 1 97 ? 2.027 53.766 1.698 1.00 5.05 97 PRO A CA 1
ATOM 734 C C . PRO A 1 97 ? 2.903 54.268 0.582 1.00 5.45 97 PRO A C 1
ATOM 735 O O . PRO A 1 97 ? 2.678 53.908 -0.578 1.00 7.61 97 PRO A O 1
ATOM 742 N N . ALA A 1 98 ? 3.846 55.148 0.878 1.00 4.66 98 ALA A N 1
ATOM 743 C CA . ALA A 1 98 ? 4.769 55.670 -0.122 1.00 5.50 98 ALA A CA 1
ATOM 744 C C . ALA A 1 98 ? 6.021 54.822 -0.286 1.00 6.28 98 ALA A C 1
ATOM 74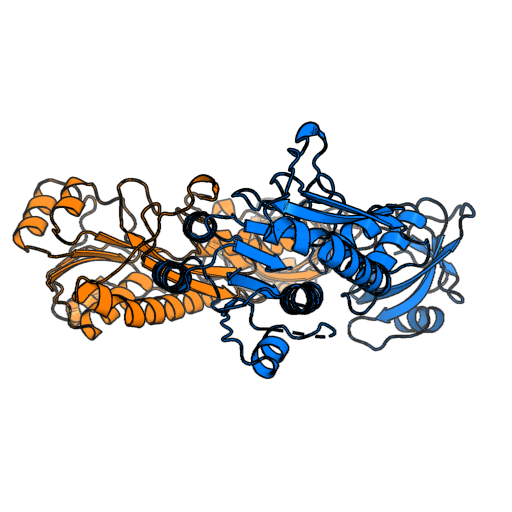5 O O . ALA A 1 98 ? 6.866 55.138 -1.112 1.00 9.73 98 ALA A O 1
ATOM 747 N N . GLY A 1 99 ? 6.090 53.711 0.422 1.00 5.90 99 GLY A N 1
ATOM 748 C CA . GLY A 1 99 ? 7.147 52.738 0.222 1.00 5.88 99 GLY A CA 1
ATOM 749 C C . GLY A 1 99 ? 8.356 52.997 1.057 1.00 4.36 99 GLY A C 1
ATOM 750 O O . GLY A 1 99 ? 8.313 53.696 2.084 1.00 4.07 99 GLY A O 1
ATOM 751 N N . ALA A 1 100 ? 9.422 52.370 0.622 1.00 3.95 100 ALA A N 1
ATOM 752 C CA . ALA A 1 100 ? 10.631 52.266 1.420 1.00 3.13 100 ALA A CA 1
ATOM 753 C C . ALA A 1 100 ? 11.813 52.439 0.503 1.00 3.08 100 ALA A C 1
ATOM 754 O O . ALA A 1 100 ? 11.845 51.876 -0.618 1.00 5.65 100 ALA A O 1
ATOM 756 N N . PHE A 1 101 ? 12.808 53.193 0.945 1.00 2.52 101 PHE A N 1
ATOM 757 C CA . PHE A 1 101 ? 13.981 53.517 0.138 1.00 2.40 101 PHE A CA 1
ATOM 758 C C . PHE A 1 101 ? 15.219 53.262 0.934 1.00 3.13 101 PHE A C 1
ATOM 759 O O . PHE A 1 101 ? 15.230 53.476 2.172 1.00 5.83 101 PHE A O 1
ATOM 767 N N . ASN A 1 102 ? 16.297 52.874 0.256 1.00 2.67 102 ASN A N 1
ATOM 768 C CA . ASN A 1 102 ? 17.591 52.619 0.851 1.00 2.88 102 ASN A CA 1
ATOM 769 C C . ASN A 1 102 ? 18.646 53.367 0.116 1.00 2.81 102 ASN A C 1
ATOM 770 O O . ASN A 1 102 ? 18.610 53.489 -1.137 1.00 3.60 102 ASN A O 1
ATOM 775 N N . LEU A 1 103 ? 19.644 53.826 0.845 1.00 3.24 103 LEU A N 1
ATOM 776 C CA . LEU A 1 103 ? 20.807 54.492 0.313 1.00 3.14 103 LEU A CA 1
ATOM 777 C C . LEU A 1 103 ? 21.982 53.560 0.356 1.00 2.94 103 LEU A C 1
ATOM 778 O O . LEU A 1 103 ? 22.433 53.164 1.443 1.00 5.78 103 LEU A O 1
ATOM 783 N N . HIS A 1 104 ? 22.515 53.185 -0.794 1.00 2.38 104 HIS A N 1
ATOM 784 C CA . HIS A 1 104 ? 23.591 52.226 -0.909 1.00 2.42 104 HIS A CA 1
ATOM 785 C C . HIS A 1 104 ? 24.816 52.893 -1.477 1.00 2.62 104 HIS A C 1
ATOM 786 O O . HIS A 1 104 ? 24.732 53.668 -2.466 1.00 2.60 104 HIS A O 1
ATOM 793 N N . GLY A 1 105 ? 25.974 52.599 -0.913 1.00 2.69 105 GLY A N 1
ATOM 794 C CA . GLY A 1 105 ? 27.218 53.188 -1.359 1.00 2.54 105 GLY A CA 1
ATOM 795 C C . GLY A 1 105 ? 27.937 52.530 -2.536 1.00 2.35 105 GLY A C 1
ATOM 796 O O . GLY A 1 105 ? 29.114 52.280 -2.479 1.00 2.80 105 GLY A O 1
ATOM 797 N N . SER A 1 106 ? 27.203 52.295 -3.620 1.00 2.18 106 SER A N 1
ATOM 798 C CA . SER A 1 106 ? 27.817 51.932 -4.888 1.00 2.16 106 SER A CA 1
ATOM 799 C C . SER A 1 106 ? 26.909 52.321 -6.022 1.00 2.51 106 SER A C 1
ATOM 800 O O . SER A 1 106 ? 25.796 52.749 -5.818 1.00 2.93 106 SER A O 1
ATOM 803 N N . LEU A 1 107 ? 27.438 52.132 -7.246 1.00 3.08 107 LEU A N 1
ATOM 804 C CA . LEU A 1 107 ? 26.696 52.334 -8.506 1.00 3.21 107 LEU A CA 1
ATOM 805 C C . LEU A 1 107 ? 25.926 51.086 -8.841 1.00 2.95 107 LEU A C 1
ATOM 806 O O . LEU A 1 107 ? 26.325 50.301 -9.697 1.00 3.72 107 LEU A O 1
ATOM 811 N N . LEU A 1 108 ? 24.816 50.858 -8.146 1.00 2.84 108 LEU A N 1
ATOM 812 C CA . LEU A 1 108 ? 23.973 49.706 -8.409 1.00 2.98 108 LEU A CA 1
ATOM 813 C C . LEU A 1 108 ? 23.618 49.680 -9.890 1.00 3.25 108 LEU A C 1
ATOM 814 O O . LEU A 1 108 ? 23.394 50.707 -10.503 1.00 3.73 108 LEU A O 1
ATOM 819 N N . PRO A 1 109 ? 23.530 48.486 -10.492 1.00 3.85 109 PRO A N 1
ATOM 820 C CA . PRO A 1 109 ? 23.531 47.186 -9.856 1.00 3.88 109 PRO A CA 1
ATOM 821 C C . PRO A 1 109 ? 24.885 46.596 -9.531 1.00 3.52 109 PRO A C 1
ATOM 822 O O . PRO A 1 109 ? 24.946 45.485 -9.058 1.00 4.43 109 PRO A O 1
ATOM 826 N N . LYS A 1 110 ? 25.960 47.310 -9.763 1.00 3.36 110 LYS A N 1
ATOM 827 C CA . LYS A 1 110 ? 27.262 46.843 -9.356 1.00 3.42 110 LYS A CA 1
ATOM 828 C C . LYS A 1 110 ? 27.439 46.997 -7.858 1.00 3.47 110 LYS A C 1
ATOM 829 O O . LYS A 1 110 ? 26.948 47.975 -7.269 1.00 3.35 110 LYS A O 1
ATOM 835 N N . TYR A 1 111 ? 28.152 46.069 -7.245 1.00 3.32 111 TYR A N 1
ATOM 836 C CA . TYR A 1 111 ? 28.500 46.165 -5.838 1.00 3.30 111 TYR A CA 1
ATOM 837 C C . TYR A 1 111 ? 27.309 46.215 -4.906 1.00 3.49 111 TYR A C 1
ATOM 838 O O . TYR A 1 111 ? 27.352 46.852 -3.866 1.00 3.35 111 TYR A O 1
ATOM 847 N N . ARG A 1 112 ? 26.286 45.417 -5.220 1.00 3.57 112 ARG A N 1
ATOM 848 C CA . ARG A 1 112 ? 25.317 45.072 -4.210 1.00 3.55 112 ARG A CA 1
ATOM 849 C C . ARG A 1 112 ? 26.023 44.400 -3.046 1.00 4.57 112 ARG A C 1
ATOM 850 O O . ARG A 1 112 ? 27.113 43.826 -3.204 1.00 5.99 112 ARG A O 1
ATOM 858 N N . GLY A 1 113 ? 25.402 44.454 -1.883 1.00 5.85 113 GLY A N 1
ATOM 859 C CA . GLY A 1 113 ? 25.878 43.718 -0.733 1.00 5.97 113 GLY A CA 1
ATOM 860 C C . GLY A 1 113 ? 26.720 44.507 0.212 1.00 5.20 113 GLY A C 1
ATOM 861 O O . GLY A 1 113 ? 26.594 45.711 0.322 1.00 7.37 113 GLY A O 1
ATOM 862 N N . ARG A 1 114 ? 27.606 43.822 0.891 1.00 5.08 114 ARG A N 1
ATOM 863 C CA . ARG A 1 114 ? 28.350 44.382 1.983 1.00 4.29 114 ARG A CA 1
ATOM 864 C C . ARG A 1 114 ? 29.604 45.091 1.517 1.00 3.71 114 ARG A C 1
ATOM 865 O O . ARG A 1 114 ? 30.189 44.785 0.498 1.00 4.29 114 ARG A O 1
ATOM 873 N N . ALA A 1 115 ? 30.005 46.046 2.325 1.00 4.09 115 ALA A N 1
ATOM 874 C CA . ALA A 1 115 ? 31.297 46.717 2.226 1.00 4.19 115 ALA A CA 1
ATOM 875 C C . ALA A 1 115 ? 31.642 47.229 0.823 1.00 3.07 115 ALA A C 1
ATOM 876 O O . ALA A 1 115 ? 32.752 47.082 0.364 1.00 3.43 115 ALA A O 1
ATOM 878 N N . PRO A 1 116 ? 30.706 47.896 0.130 1.00 2.73 116 PRO A N 1
ATOM 879 C CA . PRO A 1 116 ? 31.070 48.396 -1.196 1.00 2.90 116 PRO A CA 1
ATOM 880 C C . PRO A 1 116 ? 32.197 49.408 -1.192 1.00 2.40 116 PRO A C 1
ATOM 881 O O . PRO A 1 116 ? 32.919 49.529 -2.177 1.00 3.15 116 PRO A O 1
ATOM 885 N N . LEU A 1 117 ? 32.374 50.147 -0.106 1.00 2.25 117 LEU A N 1
ATOM 886 C CA . LEU A 1 117 ? 33.501 51.024 0.010 1.00 2.60 117 LEU A CA 1
ATOM 887 C C . LEU A 1 117 ? 34.807 50.285 -0.211 1.00 2.52 117 LEU A C 1
ATOM 888 O O . LEU A 1 117 ? 35.689 50.727 -0.955 1.00 3.19 117 LEU A O 1
ATOM 893 N N . ASN A 1 118 ? 34.953 49.178 0.503 1.00 2.20 118 ASN A N 1
ATOM 894 C CA . ASN A 1 118 ? 36.197 48.465 0.476 1.00 2.48 118 ASN A CA 1
ATOM 895 C C . ASN A 1 118 ? 36.356 47.675 -0.806 1.00 2.74 118 ASN A C 1
ATOM 896 O O . ASN A 1 118 ? 37.432 47.642 -1.389 1.00 3.03 118 ASN A O 1
ATOM 901 N N . TRP A 1 119 ? 35.296 47.051 -1.270 1.00 2.36 119 TRP A N 1
ATOM 902 C CA . TRP A 1 119 ? 35.390 46.234 -2.470 1.00 2.59 119 TRP A CA 1
ATOM 903 C C . TRP A 1 119 ? 35.725 47.042 -3.703 1.00 2.45 119 TRP A C 1
ATOM 904 O O . TRP A 1 119 ? 36.478 46.554 -4.555 1.00 3.12 119 TRP A O 1
ATOM 915 N N . VAL A 1 120 ? 35.216 48.253 -3.871 1.00 2.54 120 VAL A N 1
ATOM 916 C CA . VAL A 1 120 ? 35.590 49.001 -5.074 1.00 2.76 120 VAL A CA 1
ATOM 917 C C . VAL A 1 120 ? 37.076 49.327 -5.088 1.00 2.94 120 VAL A C 1
ATOM 918 O O . VAL A 1 120 ? 37.705 49.355 -6.151 1.00 3.65 120 VAL A O 1
ATOM 922 N N . LEU A 1 121 ? 37.649 49.548 -3.907 1.00 2.53 121 LEU A N 1
ATOM 923 C CA . LEU A 1 121 ? 39.105 49.764 -3.795 1.00 3.23 121 LEU A CA 1
ATOM 924 C C . LEU A 1 121 ? 39.885 48.489 -4.060 1.00 3.16 121 LEU A C 1
ATOM 925 O O . LEU A 1 121 ? 40.815 48.511 -4.854 1.00 3.52 121 LEU A O 1
ATOM 930 N N . VAL A 1 122 ? 39.476 47.394 -3.439 1.00 2.82 122 VAL A N 1
ATOM 931 C CA . VAL A 1 122 ? 40.115 46.117 -3.691 1.00 3.84 122 VAL A CA 1
ATOM 932 C C . VAL A 1 122 ? 40.208 45.852 -5.183 1.00 3.57 122 VAL A C 1
ATOM 933 O O . VAL A 1 122 ? 41.204 45.364 -5.689 1.00 4.50 122 VAL A O 1
ATOM 937 N N . ASN A 1 123 ? 39.136 46.125 -5.907 1.00 3.79 123 ASN A N 1
ATOM 938 C CA . ASN A 1 123 ? 39.018 45.793 -7.327 1.00 5.27 123 ASN A CA 1
ATOM 939 C C . ASN A 1 123 ? 39.586 46.843 -8.241 1.00 5.42 123 ASN A C 1
ATOM 940 O O . ASN A 1 123 ? 39.554 46.693 -9.471 1.00 7.78 123 ASN A O 1
ATOM 945 N N . GLY A 1 124 ? 40.142 47.917 -7.708 1.00 4.55 124 GLY A N 1
ATOM 946 C CA . GLY A 1 124 ? 40.759 48.910 -8.546 1.00 5.61 124 GLY A CA 1
ATOM 947 C C . GLY A 1 124 ? 39.823 49.685 -9.400 1.00 5.63 124 GLY A C 1
ATOM 948 O O . GLY A 1 124 ? 40.216 50.192 -10.460 1.00 7.04 124 GLY A O 1
ATOM 949 N N . GLU A 1 125 ? 38.599 49.879 -8.942 1.00 4.73 125 GLU A N 1
ATOM 950 C CA . GLU A 1 125 ? 37.717 50.769 -9.679 1.00 4.64 125 GLU A CA 1
ATOM 951 C C . GLU A 1 125 ? 38.245 52.184 -9.660 1.00 5.42 125 GLU A C 1
ATOM 952 O O . GLU A 1 125 ? 38.916 52.618 -8.733 1.00 6.69 125 GLU A O 1
ATOM 958 N N . THR A 1 126 ? 37.920 52.919 -10.719 1.00 6.06 126 THR A N 1
ATOM 959 C CA . THR A 1 126 ? 38.250 54.346 -10.805 1.00 6.52 126 THR A CA 1
ATOM 960 C C . THR A 1 126 ? 37.029 55.228 -10.568 1.00 5.37 126 THR A C 1
ATOM 961 O O . THR A 1 126 ? 37.192 56.438 -10.466 1.00 6.44 126 THR A O 1
ATOM 965 N N . GLU A 1 127 ? 35.855 54.614 -10.402 1.00 5.27 127 GLU A N 1
ATOM 966 C CA . GLU A 1 127 ? 34.655 55.354 -10.059 1.00 4.47 127 GLU A CA 1
ATOM 967 C C . GLU A 1 127 ? 33.811 54.512 -9.136 1.00 3.90 127 GLU A C 1
ATOM 968 O O . GLU A 1 127 ? 33.859 53.282 -9.170 1.00 4.81 127 GLU A O 1
ATOM 974 N N . THR A 1 128 ? 33.014 55.183 -8.324 1.00 3.25 128 THR A N 1
ATOM 975 C CA . THR A 1 128 ? 31.963 54.530 -7.552 1.00 2.91 128 THR A CA 1
ATOM 976 C C . THR A 1 128 ? 30.861 55.547 -7.421 1.00 3.25 128 THR A C 1
ATOM 977 O O . THR A 1 128 ? 30.753 56.448 -8.248 1.00 3.71 128 THR A O 1
ATOM 981 N N . GLY A 1 129 ? 30.009 55.432 -6.426 1.00 2.97 129 GLY A N 1
ATOM 982 C CA . GLY A 1 129 ? 28.914 56.350 -6.294 1.00 2.82 129 GLY A CA 1
ATOM 983 C C . GLY A 1 129 ? 27.943 55.923 -5.239 1.00 2.15 129 GLY A C 1
ATOM 984 O O . GLY A 1 129 ? 28.208 54.967 -4.481 1.00 2.52 129 GLY A O 1
ATOM 985 N N . VAL A 1 130 ? 26.816 56.603 -5.191 1.00 2.00 130 VAL A N 1
ATOM 986 C CA . VAL A 1 130 ? 25.761 56.312 -4.244 1.00 2.27 130 VAL A CA 1
ATOM 987 C C . VAL A 1 130 ? 24.480 56.147 -5.030 1.00 2.26 130 VAL A C 1
ATOM 988 O O . VAL A 1 130 ? 24.251 56.831 -6.061 1.00 2.82 130 VAL A O 1
ATOM 992 N N . THR A 1 131 ? 23.597 55.297 -4.535 1.00 2.15 131 THR A N 1
ATOM 993 C CA . THR A 1 131 ? 22.322 55.012 -5.176 1.00 2.14 131 THR A CA 1
ATOM 994 C C . THR A 1 131 ? 21.233 55.055 -4.152 1.00 2.41 131 THR A C 1
ATOM 995 O O . THR A 1 131 ? 21.360 54.424 -3.082 1.00 3.60 131 THR A O 1
ATOM 999 N N . LEU A 1 132 ? 20.122 55.691 -4.460 1.00 2.31 132 LEU A N 1
ATOM 1000 C CA . LEU A 1 132 ? 18.914 55.556 -3.678 1.00 2.42 132 LEU A CA 1
ATOM 1001 C C . LEU A 1 132 ? 17.963 54.706 -4.472 1.00 2.32 132 LEU A C 1
ATOM 1002 O O . LEU A 1 132 ? 17.753 54.939 -5.694 1.00 2.98 132 LEU A O 1
ATOM 1007 N N . HIS A 1 133 ? 17.425 53.677 -3.861 1.00 2.74 133 HIS A N 1
ATOM 1008 C CA . HIS A 1 133 ? 16.584 52.712 -4.567 1.00 2.63 133 HIS A CA 1
ATOM 1009 C C . HIS A 1 133 ? 15.465 52.250 -3.662 1.00 3.29 133 HIS A C 1
ATOM 1010 O O . HIS A 1 133 ? 15.525 52.365 -2.423 1.00 4.12 133 HIS A O 1
ATOM 1017 N N . ARG A 1 134 ? 14.418 51.736 -4.270 1.00 3.96 134 ARG A N 1
ATOM 1018 C CA . ARG A 1 134 ? 13.360 51.140 -3.522 1.00 4.61 134 ARG A CA 1
ATOM 1019 C C . ARG A 1 134 ? 13.839 49.905 -2.818 1.00 4.73 134 ARG A C 1
ATOM 1020 O O . ARG A 1 134 ? 14.609 49.125 -3.373 1.00 5.44 134 ARG A O 1
ATOM 1028 N N . MET A 1 135 ? 13.404 49.715 -1.575 1.00 5.49 135 MET A N 1
ATOM 1029 C CA . MET A 1 135 ? 13.820 48.547 -0.805 1.00 6.42 135 MET A CA 1
ATOM 1030 C C . MET A 1 135 ? 12.849 47.447 -1.022 1.00 7.40 135 MET A C 1
ATOM 1031 O O . MET A 1 135 ? 11.644 47.622 -0.863 1.00 9.45 135 MET A O 1
ATOM 1036 N N . VAL A 1 136 ? 13.396 46.321 -1.393 1.00 6.78 136 VAL A N 1
ATOM 1037 C CA . VAL A 1 136 ? 12.619 45.157 -1.664 1.00 7.63 136 VAL A CA 1
ATOM 1038 C C . VAL A 1 136 ? 13.225 43.997 -0.866 1.00 7.62 136 VAL A C 1
ATOM 1039 O O . VAL A 1 136 ? 14.167 44.146 -0.091 1.00 7.62 136 VAL A O 1
ATOM 1043 N N . LYS A 1 137 ? 12.692 42.820 -1.085 1.00 8.17 137 LYS A N 1
ATOM 1044 C CA . LYS A 1 137 ? 13.079 41.699 -0.296 1.00 9.62 137 LYS A CA 1
ATOM 1045 C C . LYS A 1 137 ? 14.549 41.323 -0.474 1.00 9.40 137 LYS A C 1
ATOM 1046 O O . LYS A 1 137 ? 15.254 41.040 0.512 1.00 11.11 137 LYS A O 1
ATOM 1052 N N . ARG A 1 138 ? 15.044 41.332 -1.707 1.00 8.88 138 ARG A N 1
ATOM 1053 C CA . ARG A 1 138 ? 16.447 41.044 -1.989 1.00 8.47 138 ARG A CA 1
ATOM 1054 C C . ARG A 1 138 ? 17.260 42.296 -1.751 1.00 7.43 138 ARG A C 1
ATOM 1055 O O . ARG A 1 138 ? 16.892 43.360 -2.245 1.00 7.19 138 ARG A O 1
ATOM 1063 N N . ALA A 1 139 ? 18.355 42.158 -1.021 1.00 7.41 139 ALA A N 1
ATOM 1064 C CA . ALA A 1 139 ? 19.177 43.291 -0.651 1.00 6.89 139 ALA A CA 1
ATOM 1065 C C . ALA A 1 139 ? 19.653 44.044 -1.879 1.00 5.93 139 ALA A C 1
ATOM 1066 O O . ALA A 1 139 ? 20.150 43.467 -2.867 1.00 6.14 139 ALA A O 1
ATOM 1068 N N . ASP A 1 140 ? 19.522 45.343 -1.815 1.00 4.73 140 ASP A N 1
ATOM 1069 C CA . ASP A 1 140 ? 20.108 46.243 -2.785 1.00 4.81 140 ASP A CA 1
ATOM 1070 C C . ASP A 1 140 ? 19.616 46.045 -4.205 1.00 4.50 140 ASP A C 1
ATOM 1071 O O . ASP A 1 140 ? 20.325 46.416 -5.144 1.00 5.03 140 ASP A O 1
ATOM 1076 N N . ALA A 1 141 ? 18.423 45.487 -4.378 1.00 4.59 141 ALA A N 1
ATOM 1077 C CA . ALA A 1 141 ? 17.979 45.061 -5.698 1.00 4.50 141 ALA A CA 1
ATOM 1078 C C . ALA A 1 141 ? 16.808 45.814 -6.292 1.00 3.79 141 ALA A C 1
ATOM 1079 O O . ALA A 1 141 ? 16.402 45.548 -7.430 1.00 4.13 141 ALA A O 1
ATOM 1081 N N . GLY A 1 142 ? 16.222 46.733 -5.541 1.00 4.15 142 GLY A N 1
ATOM 1082 C CA . GLY A 1 142 ? 15.033 47.425 -6.001 1.00 3.67 142 GLY A CA 1
ATOM 1083 C C . GLY A 1 142 ? 15.286 48.529 -6.976 1.00 3.38 142 GLY A C 1
ATOM 1084 O O . GLY A 1 142 ? 16.406 48.910 -7.263 1.00 3.42 142 GLY A O 1
ATOM 1085 N N . ALA A 1 143 ? 14.207 49.078 -7.501 1.00 3.10 143 ALA A N 1
ATOM 1086 C CA . ALA A 1 143 ? 14.307 50.028 -8.579 1.00 3.65 143 ALA A CA 1
ATOM 1087 C C . ALA A 1 143 ? 15.051 51.272 -8.141 1.00 3.22 143 ALA A C 1
ATOM 1088 O O . ALA A 1 143 ? 14.860 51.785 -7.037 1.00 4.02 143 ALA A O 1
ATOM 1090 N N . ILE A 1 144 ? 15.871 51.775 -9.033 1.00 2.96 144 ILE A N 1
ATOM 1091 C CA . ILE A 1 144 ? 16.708 52.923 -8.748 1.00 3.11 144 ILE A CA 1
ATOM 1092 C C . ILE A 1 144 ? 15.925 54.199 -8.955 1.00 2.82 144 ILE A C 1
ATOM 1093 O O . ILE A 1 144 ? 15.269 54.375 -10.009 1.00 3.85 144 ILE A O 1
ATOM 1098 N N . VAL A 1 145 ? 16.026 55.107 -7.994 1.00 2.79 145 VAL A N 1
ATOM 1099 C CA . VAL A 1 145 ? 15.402 56.395 -8.089 1.00 3.53 145 VAL A CA 1
ATOM 1100 C C . VAL A 1 145 ? 16.383 57.506 -8.286 1.00 3.24 145 VAL A C 1
ATOM 1101 O O . VAL A 1 145 ? 16.010 58.537 -8.784 1.00 6.46 145 VAL A O 1
ATOM 1105 N N . ALA A 1 146 ? 17.626 57.355 -7.842 1.00 2.90 146 ALA A N 1
ATOM 1106 C CA . ALA A 1 146 ? 18.643 58.371 -8.034 1.00 3.26 146 ALA A CA 1
ATOM 1107 C C . ALA A 1 146 ? 19.989 57.742 -7.914 1.00 2.62 146 ALA A C 1
ATOM 1108 O O . ALA A 1 146 ? 20.157 56.806 -7.134 1.00 2.85 146 ALA A O 1
ATOM 1110 N N . GLN A 1 147 ? 20.959 58.267 -8.621 1.00 3.04 147 GLN A N 1
ATOM 1111 C CA . GLN A 1 147 ? 22.326 57.785 -8.533 1.00 3.00 147 GLN A CA 1
ATOM 1112 C C . GLN A 1 147 ? 23.276 58.924 -8.799 1.00 3.29 147 GLN A C 1
ATOM 1113 O O . GLN A 1 147 ? 22.945 59.872 -9.531 1.00 4.81 147 GLN A O 1
ATOM 1119 N N . LEU A 1 148 ? 24.436 58.898 -8.173 1.00 2.62 148 LEU A N 1
ATOM 1120 C CA . LEU A 1 148 ? 25.450 59.898 -8.318 1.00 2.73 148 LEU A CA 1
ATOM 1121 C C . LEU A 1 148 ? 26.794 59.232 -8.364 1.00 2.60 148 LEU A C 1
ATOM 1122 O O . LEU A 1 148 ? 27.152 58.501 -7.424 1.00 3.79 148 LEU A O 1
ATOM 1127 N N . ARG A 1 149 ? 27.565 59.477 -9.424 1.00 2.76 149 ARG A N 1
ATOM 1128 C CA . ARG A 1 149 ? 28.871 58.875 -9.674 1.00 3.03 149 ARG A CA 1
ATOM 1129 C C . ARG A 1 149 ? 29.939 59.825 -9.218 1.00 3.18 149 ARG A C 1
ATOM 1130 O O . ARG A 1 149 ? 29.854 61.036 -9.424 1.00 4.81 149 ARG A O 1
ATOM 1138 N N . ILE A 1 150 ? 30.984 59.258 -8.600 1.00 3.22 150 ILE A N 1
ATOM 1139 C CA . ILE A 1 150 ? 32.146 59.999 -8.156 1.00 4.23 150 ILE A CA 1
ATOM 1140 C C . ILE A 1 150 ? 33.397 59.258 -8.622 1.00 4.16 150 ILE A C 1
ATOM 1141 O O . ILE A 1 150 ? 33.400 58.058 -8.875 1.00 4.89 150 ILE A O 1
ATOM 1146 N N . ALA A 1 151 ? 34.487 60.002 -8.695 1.00 4.51 151 ALA A N 1
ATOM 1147 C CA . ALA A 1 151 ? 35.782 59.462 -9.028 1.00 5.24 151 ALA A CA 1
ATOM 1148 C C . ALA A 1 151 ? 36.464 58.929 -7.792 1.00 5.39 151 ALA A C 1
ATOM 1149 O O . ALA A 1 151 ? 36.377 59.509 -6.721 1.00 7.01 151 ALA A O 1
ATOM 1151 N N . ILE A 1 152 ? 37.227 57.878 -7.987 1.00 4.44 152 ILE A N 1
ATOM 1152 C CA . ILE A 1 152 ? 38.152 57.353 -7.002 1.00 4.80 152 ILE A CA 1
ATOM 1153 C C . ILE A 1 152 ? 39.515 57.765 -7.485 1.00 5.16 152 ILE A C 1
ATOM 1154 O O . ILE A 1 152 ? 39.942 57.392 -8.592 1.00 7.31 152 ILE A O 1
ATOM 1159 N N . ALA A 1 153 ? 40.217 58.508 -6.652 1.00 5.87 153 ALA A N 1
ATOM 1160 C CA . ALA A 1 153 ? 41.566 58.991 -6.970 1.00 7.21 153 ALA A CA 1
ATOM 1161 C C . ALA A 1 153 ? 42.565 57.886 -6.686 1.00 7.18 153 ALA A C 1
ATOM 1162 O O . ALA A 1 153 ? 42.365 57.076 -5.786 1.00 7.52 153 ALA A O 1
ATOM 1164 N N . PRO A 1 154 ? 43.684 57.871 -7.429 1.00 8.56 154 PRO A N 1
ATOM 1165 C CA . PRO A 1 154 ? 44.679 56.856 -7.130 1.00 8.86 154 PRO A CA 1
ATOM 1166 C C . PRO A 1 154 ? 45.191 56.856 -5.694 1.00 8.43 154 PRO A C 1
ATOM 1167 O O . PRO A 1 154 ? 45.587 55.808 -5.210 1.00 11.53 154 PRO A O 1
ATOM 1171 N N . ASP A 1 155 ? 45.176 57.981 -5.002 1.00 8.68 155 ASP A N 1
ATOM 1172 C CA . ASP A 1 155 ? 45.645 57.946 -3.628 1.00 9.54 155 ASP A CA 1
ATOM 1173 C C . ASP A 1 155 ? 44.519 57.876 -2.595 1.00 8.17 155 ASP A C 1
ATOM 1174 O O . ASP A 1 155 ? 44.776 57.951 -1.392 1.00 9.35 155 ASP A O 1
ATOM 1179 N N . ASP A 1 156 ? 43.273 57.720 -3.031 1.00 6.85 156 ASP A N 1
ATOM 1180 C CA . ASP A 1 156 ? 42.232 57.479 -2.067 1.00 5.82 156 ASP A CA 1
ATOM 1181 C C . ASP A 1 156 ? 42.478 56.183 -1.334 1.00 4.70 156 ASP A C 1
ATOM 1182 O O . ASP A 1 156 ? 42.922 55.205 -1.899 1.00 6.34 156 ASP A O 1
ATOM 1187 N N . ILE A 1 157 ? 42.136 56.207 -0.056 1.00 4.08 157 ILE A N 1
ATOM 1188 C CA . ILE A 1 157 ? 42.100 55.028 0.790 1.00 4.03 157 ILE A CA 1
ATOM 1189 C C . ILE A 1 157 ? 40.709 54.912 1.347 1.00 3.74 157 ILE A C 1
ATOM 1190 O O . ILE A 1 157 ? 39.858 55.796 1.096 1.00 4.09 157 ILE A O 1
ATOM 1195 N N . ALA A 1 158 ? 40.421 53.867 2.101 1.00 3.39 158 ALA A N 1
ATOM 1196 C CA . ALA A 1 158 ? 39.064 53.661 2.560 1.00 4.04 158 ALA A CA 1
ATOM 1197 C C . ALA A 1 158 ? 38.480 54.900 3.245 1.00 3.39 158 ALA A C 1
ATOM 1198 O O . ALA A 1 158 ? 37.386 55.302 2.917 1.00 3.89 158 ALA A O 1
ATOM 1200 N N . ILE A 1 159 ? 39.217 55.526 4.164 1.00 3.74 159 ILE A N 1
ATOM 1201 C CA . ILE A 1 159 ? 38.606 56.620 4.906 1.00 4.08 159 ILE A CA 1
ATOM 1202 C C . ILE A 1 159 ? 38.353 57.834 4.017 1.00 3.98 159 ILE A C 1
ATOM 1203 O O . ILE A 1 159 ? 37.332 58.529 4.182 1.00 4.59 159 ILE A O 1
ATOM 1208 N N . THR A 1 160 ? 39.245 58.133 3.098 1.00 3.89 160 THR A N 1
ATOM 1209 C CA . THR A 1 160 ? 39.037 59.280 2.235 1.00 4.24 160 THR A CA 1
ATOM 1210 C C . THR A 1 160 ? 37.903 59.037 1.260 1.00 3.95 160 THR A C 1
ATOM 1211 O O . THR A 1 160 ? 37.079 59.927 1.025 1.00 4.56 160 THR A O 1
ATOM 1215 N N . LEU A 1 161 ? 37.794 57.837 0.717 1.00 2.97 161 LEU A N 1
ATOM 1216 C CA . LEU A 1 161 ? 36.664 57.510 -0.148 1.00 2.66 161 LEU A CA 1
ATOM 1217 C C . LEU A 1 161 ? 35.378 57.486 0.648 1.00 3.05 161 LEU A C 1
ATOM 1218 O O . LEU A 1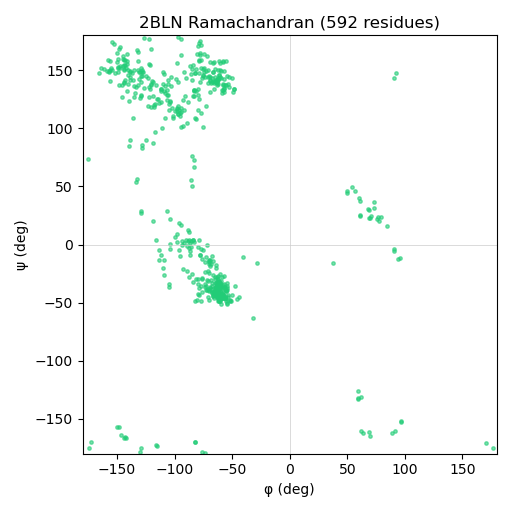 161 ? 34.332 57.918 0.135 1.00 3.98 161 LEU A O 1
ATOM 1223 N N . HIS A 1 162 ? 35.427 57.040 1.898 1.00 3.28 162 HIS A N 1
ATOM 1224 C CA . HIS A 1 162 ? 34.262 57.090 2.769 1.00 4.09 162 HIS A CA 1
ATOM 1225 C C . HIS A 1 162 ? 33.707 58.492 2.863 1.00 3.63 162 HIS A C 1
ATOM 1226 O O . HIS A 1 162 ? 32.522 58.726 2.733 1.00 3.96 162 HIS A O 1
ATOM 1233 N N . HIS A 1 163 ? 34.580 59.455 3.118 1.00 4.25 163 HIS A N 1
ATOM 1234 C CA . HIS A 1 163 ? 34.105 60.828 3.198 1.00 5.07 163 HIS A CA 1
ATOM 1235 C C . HIS A 1 163 ? 33.531 61.301 1.878 1.00 4.24 163 HIS A C 1
ATOM 1236 O O . HIS A 1 163 ? 32.536 62.021 1.884 1.00 4.78 163 HIS A O 1
ATOM 1243 N N . LYS A 1 164 ? 34.138 60.942 0.762 1.00 4.19 164 LYS A N 1
ATOM 1244 C CA . LYS A 1 164 ? 33.584 61.329 -0.538 1.00 4.88 164 LYS A CA 1
ATOM 1245 C C . LYS A 1 164 ? 32.214 60.720 -0.783 1.00 3.87 164 LYS A C 1
ATOM 1246 O O . LYS A 1 164 ? 31.322 61.363 -1.334 1.00 4.36 164 LYS A O 1
ATOM 1252 N N . LEU A 1 165 ? 32.027 59.468 -0.410 1.00 3.48 165 LEU A N 1
ATOM 1253 C CA . LEU A 1 165 ? 30.723 58.820 -0.546 1.00 3.21 165 LEU A CA 1
ATOM 1254 C C . LEU A 1 165 ? 29.680 59.516 0.321 1.00 3.00 165 LEU A C 1
ATOM 1255 O O . LEU A 1 165 ? 28.567 59.734 -0.110 1.00 3.11 165 LEU A O 1
ATOM 1260 N N . CYS A 1 166 ? 30.073 59.911 1.539 1.00 3.11 166 CYS A N 1
ATOM 1261 C CA . CYS A 1 166 ? 29.150 60.619 2.418 1.00 3.79 166 CYS A CA 1
ATOM 1262 C C . CYS A 1 166 ? 28.748 61.948 1.796 1.00 3.88 166 CYS A C 1
ATOM 1263 O O . CYS A 1 166 ? 27.576 62.347 1.836 1.00 3.89 166 CYS A O 1
ATOM 1266 N N . HIS A 1 167 ? 29.721 62.690 1.261 1.00 4.16 167 HIS A N 1
ATOM 1267 C CA . HIS A 1 167 ? 29.424 63.941 0.611 1.00 4.87 167 HIS A CA 1
ATOM 1268 C C . HIS A 1 167 ? 28.456 63.757 -0.556 1.00 4.15 167 HIS A C 1
ATOM 1269 O O . HIS A 1 167 ? 27.498 64.504 -0.732 1.00 4.70 167 HIS A O 1
ATOM 1276 N N . ALA A 1 168 ? 28.692 62.750 -1.366 1.00 4.17 168 ALA A N 1
ATOM 1277 C CA . ALA A 1 168 ? 27.818 62.437 -2.495 1.00 3.78 168 ALA A CA 1
ATOM 1278 C C . ALA A 1 168 ? 26.435 62.080 -2.014 1.00 3.58 168 ALA A C 1
ATOM 1279 O O . ALA A 1 168 ? 25.446 62.485 -2.602 1.00 3.56 168 ALA A O 1
ATOM 1281 N N . ALA A 1 169 ? 26.341 61.275 -0.948 1.00 2.92 169 ALA A N 1
ATOM 1282 C CA . ALA A 1 169 ? 25.041 60.924 -0.392 1.00 3.10 169 ALA A CA 1
ATOM 1283 C C . ALA A 1 169 ? 24.268 62.136 0.071 1.00 3.38 169 ALA A C 1
ATOM 1284 O O . ALA A 1 169 ? 23.075 62.242 -0.154 1.00 3.67 169 ALA A O 1
ATOM 1286 N N . ARG A 1 170 ? 24.970 63.061 0.732 1.00 3.95 170 ARG A N 1
ATOM 1287 C CA . ARG A 1 170 ? 24.287 64.289 1.150 1.00 5.27 170 ARG A CA 1
ATOM 1288 C C . ARG A 1 170 ? 23.710 65.037 -0.053 1.00 5.07 170 ARG A C 1
ATOM 1289 O O . ARG A 1 170 ? 22.581 65.487 -0.017 1.00 5.68 170 ARG A O 1
ATOM 1297 N N . GLN A 1 171 ? 24.497 65.176 -1.109 1.00 4.87 171 GLN A N 1
ATOM 1298 C CA . GLN A 1 171 ? 24.037 65.833 -2.312 1.00 5.44 171 GLN A CA 1
ATOM 1299 C C . GLN A 1 171 ? 22.850 65.114 -2.942 1.00 4.25 171 GLN A C 1
ATOM 1300 O O . GLN A 1 171 ? 21.858 65.729 -3.293 1.00 5.08 171 GLN A O 1
ATOM 1311 N N . LEU A 1 172 ? 22.958 63.804 -3.105 1.00 3.30 172 LEU A N 1
ATOM 1312 C CA . LEU A 1 172 ? 21.887 63.050 -3.693 1.00 3.41 172 LEU A CA 1
ATOM 1313 C C . LEU A 1 172 ? 20.602 63.201 -2.896 1.00 3.39 172 LEU A C 1
ATOM 1314 O O . LEU A 1 172 ? 19.536 63.420 -3.445 1.00 4.13 172 LEU A O 1
ATOM 1319 N N . LEU A 1 173 ? 20.702 63.124 -1.560 1.00 3.01 173 LEU A N 1
ATOM 1320 C CA . LEU A 1 173 ? 19.521 63.218 -0.716 1.00 3.42 173 LEU A CA 1
ATOM 1321 C C . LEU A 1 173 ? 18.921 64.599 -0.771 1.00 3.91 173 LEU A C 1
ATOM 1322 O O . LEU A 1 173 ? 17.723 64.762 -0.856 1.00 4.24 173 LEU A O 1
ATOM 1327 N N . GLU A 1 174 ? 19.759 65.622 -0.757 1.00 4.36 174 GLU A N 1
ATOM 1328 C CA . GLU A 1 174 ? 19.230 66.963 -0.816 1.00 5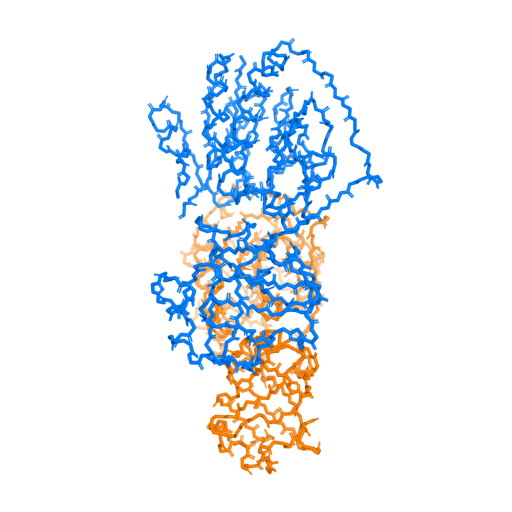.88 174 GLU A CA 1
ATOM 1329 C C . GLU A 1 174 ? 18.459 67.184 -2.086 1.00 6.25 174 GLU A C 1
ATOM 1330 O O . GLU A 1 174 ? 17.471 67.921 -2.091 1.00 8.06 174 GLU A O 1
ATOM 1336 N N . GLN A 1 175 ? 18.920 66.587 -3.178 1.00 5.26 175 GLN A N 1
ATOM 1337 C CA . GLN A 1 175 ? 18.292 66.677 -4.467 1.00 6.95 175 GLN A CA 1
ATOM 1338 C C . GLN A 1 175 ? 17.067 65.830 -4.630 1.00 7.09 175 GLN A C 1
ATOM 1339 O O . GLN A 1 175 ? 16.193 66.201 -5.393 1.00 11.64 175 GLN A O 1
ATOM 1345 N N . THR A 1 176 ? 16.972 64.711 -3.936 1.00 5.41 176 THR A N 1
ATOM 1346 C CA . THR A 1 176 ? 15.987 63.680 -4.191 1.00 5.95 176 THR A CA 1
ATOM 1347 C C . THR A 1 176 ? 14.879 63.681 -3.167 1.00 6.05 176 THR A C 1
ATOM 1348 O O . THR A 1 176 ? 13.736 63.360 -3.508 1.00 7.09 176 THR A O 1
ATOM 1352 N N . LEU A 1 177 ? 15.209 63.956 -1.907 1.00 5.75 177 LEU A N 1
ATOM 1353 C CA . LEU A 1 177 ? 14.185 63.889 -0.856 1.00 6.44 177 LEU A CA 1
ATOM 1354 C C . LEU A 1 177 ? 12.974 64.788 -1.106 1.00 7.34 177 LEU A C 1
ATOM 1355 O O . LEU A 1 177 ? 11.869 64.376 -0.804 1.00 7.15 177 LEU A O 1
ATOM 1360 N N . PRO A 1 178 ? 13.161 65.995 -1.655 1.00 9.54 178 PRO A N 1
ATOM 1361 C CA . PRO A 1 178 ? 11.971 66.785 -1.992 1.00 10.81 178 PRO A CA 1
ATOM 1362 C C . PRO A 1 178 ? 11.051 66.106 -3.020 1.00 10.18 178 PRO A C 1
ATOM 1363 O O . PRO A 1 178 ? 9.823 66.144 -2.881 1.00 12.89 178 PRO A O 1
ATOM 1367 N N . ALA A 1 179 ? 11.624 65.418 -4.000 1.00 11.30 179 ALA A N 1
ATOM 1368 C CA . ALA A 1 179 ? 10.885 64.748 -5.024 1.00 11.55 179 ALA A CA 1
ATOM 1369 C C . ALA A 1 179 ? 10.079 63.611 -4.422 1.00 10.90 179 ALA A C 1
ATOM 1370 O O . ALA A 1 179 ? 8.911 63.401 -4.754 1.00 12.97 179 ALA A O 1
ATOM 1372 N N . ILE A 1 180 ? 10.676 62.881 -3.493 1.00 8.38 180 ILE A N 1
ATOM 1373 C CA . ILE A 1 180 ? 9.932 61.820 -2.821 1.00 7.95 180 ILE A CA 1
ATOM 1374 C C . ILE A 1 180 ? 8.764 62.382 -2.025 1.00 9.39 180 ILE A C 1
ATOM 1375 O O . ILE A 1 180 ? 7.678 61.797 -2.015 1.00 10.91 180 ILE A O 1
ATOM 1380 N N . LYS A 1 181 ? 9.023 63.479 -1.327 1.00 10.61 181 LYS A N 1
ATOM 1381 C CA . LYS A 1 181 ? 8.029 64.091 -0.472 1.00 13.45 181 LYS A CA 1
ATOM 1382 C C . LYS A 1 181 ? 6.816 64.511 -1.295 1.00 16.01 181 LYS A C 1
ATOM 1383 O O . LYS A 1 181 ? 5.696 64.457 -0.806 1.00 17.05 181 LYS A O 1
ATOM 1389 N N . HIS A 1 182 ? 7.040 64.929 -2.550 1.00 17.92 182 HIS A N 1
ATOM 1390 C CA . HIS A 1 182 ? 5.957 65.412 -3.386 1.00 20.74 182 HIS A CA 1
ATOM 1391 C C . HIS A 1 182 ? 5.415 64.345 -4.343 1.00 22.60 182 HIS A C 1
ATOM 1392 O O . HIS A 1 182 ? 4.561 64.632 -5.166 1.00 24.70 182 HIS A O 1
ATOM 1399 N N . GLY A 1 183 ? 5.974 63.139 -4.234 1.00 23.80 183 GLY A N 1
ATOM 1400 C CA . GLY A 1 183 ? 5.534 62.026 -5.074 1.00 24.67 183 GLY A CA 1
ATOM 1401 C C . GLY A 1 183 ? 6.037 62.073 -6.528 1.00 25.82 183 GLY A C 1
ATOM 1402 O O . GLY A 1 183 ? 5.412 61.494 -7.417 1.00 27.62 183 GLY A O 1
ATOM 1403 N N . ASN A 1 184 ? 7.127 62.764 -6.772 1.00 26.94 184 ASN A N 1
ATOM 1404 C CA . ASN A 1 184 ? 7.738 62.783 -8.074 1.00 26.70 184 ASN A CA 1
ATOM 1405 C C . ASN A 1 184 ? 8.818 61.768 -7.901 1.00 26.95 184 ASN A C 1
ATOM 1406 O O . ASN A 1 184 ? 9.718 61.945 -7.076 1.00 27.79 184 ASN A O 1
ATOM 1411 N N . ILE A 1 185 ? 8.713 60.664 -8.634 1.00 26.81 185 ILE A N 1
ATOM 1412 C CA . ILE A 1 185 ? 9.626 59.621 -8.245 1.00 25.73 185 ILE A CA 1
ATOM 1413 C C . ILE A 1 185 ? 9.596 58.431 -9.137 1.00 23.94 185 ILE A C 1
ATOM 1414 O O . ILE A 1 185 ? 9.086 57.348 -8.841 1.00 24.04 185 ILE A O 1
ATOM 1419 N N . LEU A 1 186 ? 10.194 58.773 -10.250 1.00 22.35 186 LEU A N 1
ATOM 1420 C CA . LEU A 1 186 ? 10.399 57.832 -11.295 1.00 20.25 186 LEU A CA 1
ATOM 1421 C C . LEU A 1 186 ? 11.412 56.849 -10.762 1.00 16.95 186 LEU A C 1
ATOM 1422 O O . LEU A 1 186 ? 12.374 57.222 -10.097 1.00 15.57 186 LEU A O 1
ATOM 1427 N N . GLU A 1 187 ? 11.153 55.601 -11.069 1.00 15.11 187 GLU A N 1
ATOM 1428 C CA . GLU A 1 187 ? 12.084 54.533 -10.727 1.00 12.86 187 GLU A CA 1
ATOM 1429 C C . GLU A 1 187 ? 12.374 53.702 -11.989 1.00 10.90 187 GLU A C 1
ATOM 1430 O O . GLU A 1 187 ? 11.507 53.588 -12.867 1.00 15.32 187 GLU A O 1
ATOM 1436 N N . ILE A 1 188 ? 13.545 53.139 -12.046 1.00 7.61 188 ILE A N 1
ATOM 1437 C CA . ILE A 1 188 ? 13.946 52.279 -13.148 1.00 6.74 188 ILE A CA 1
ATOM 1438 C C . ILE A 1 188 ? 14.482 50.993 -12.583 1.00 4.73 188 ILE A C 1
ATOM 1439 O O . ILE A 1 188 ? 15.351 50.985 -11.729 1.00 4.75 188 ILE A O 1
ATOM 1444 N N . ALA A 1 189 ? 13.950 49.877 -13.080 1.00 5.27 189 ALA A N 1
ATOM 1445 C CA . ALA A 1 189 ? 14.421 48.587 -12.584 1.00 5.53 189 ALA A CA 1
ATOM 1446 C C . ALA A 1 189 ? 15.906 48.362 -12.864 1.00 4.72 189 ALA A C 1
ATOM 1447 O O . ALA A 1 189 ? 16.443 48.755 -13.901 1.00 5.09 189 ALA A O 1
ATOM 1449 N N . GLN A 1 190 ? 16.562 47.723 -11.925 1.00 3.97 190 GLN A N 1
ATOM 1450 C CA . GLN A 1 190 ? 17.917 47.304 -12.138 1.00 3.63 190 GLN A CA 1
ATOM 1451 C C . GLN A 1 190 ? 17.991 46.225 -13.208 1.00 4.22 190 GLN A C 1
ATOM 1452 O O . GLN A 1 190 ? 17.088 45.415 -13.349 1.00 5.49 190 GLN A O 1
ATOM 1458 N N . ARG A 1 191 ? 19.085 46.210 -13.933 1.00 4.83 191 ARG A N 1
ATOM 1459 C CA . ARG A 1 191 ? 19.370 45.185 -14.934 1.00 6.13 191 ARG A CA 1
ATOM 1460 C C . ARG A 1 191 ? 20.093 44.052 -14.244 1.00 5.70 191 ARG A C 1
ATOM 1461 O O . ARG A 1 191 ? 21.257 44.151 -13.884 1.00 5.25 191 ARG A O 1
ATOM 1469 N N . GLU A 1 192 ? 19.389 42.950 -14.004 1.00 6.48 192 GLU A N 1
ATOM 1470 C CA . GLU A 1 192 ? 19.949 41.844 -13.249 1.00 6.37 192 GLU A CA 1
ATOM 1471 C C . GLU A 1 192 ? 21.145 41.250 -13.917 1.00 6.35 192 GLU A C 1
ATOM 1472 O O . GLU A 1 192 ? 22.036 40.762 -13.228 1.00 8.05 192 GLU A O 1
ATOM 1478 N N . ASN A 1 193 ? 21.192 41.263 -15.250 1.00 6.18 193 ASN A N 1
ATOM 1479 C CA . ASN A 1 193 ? 22.353 40.708 -15.930 1.00 7.63 193 ASN A CA 1
ATOM 1480 C C . ASN A 1 193 ? 23.623 41.469 -15.642 1.00 8.35 193 ASN A C 1
ATOM 1481 O O . ASN A 1 193 ? 24.698 40.932 -15.788 1.00 11.21 193 ASN A O 1
ATOM 1486 N N . GLU A 1 194 ? 23.502 42.718 -15.200 1.00 6.73 194 GLU A N 1
ATOM 1487 C CA . GLU A 1 194 ? 24.669 43.571 -14.876 1.00 8.34 194 GLU A CA 1
ATOM 1488 C C . GLU A 1 194 ? 25.034 43.575 -13.400 1.00 7.73 194 GLU A C 1
ATOM 1489 O O . GLU A 1 194 ? 26.026 44.180 -13.034 1.00 9.95 194 GLU A O 1
ATOM 1495 N N . ALA A 1 195 ? 24.255 42.936 -12.561 1.00 6.49 195 ALA A N 1
ATOM 1496 C CA . ALA A 1 195 ? 24.484 43.025 -11.135 1.00 6.77 195 ALA A CA 1
ATOM 1497 C C . ALA A 1 195 ? 25.716 42.294 -10.699 1.00 7.79 195 ALA A C 1
ATOM 1498 O O . ALA A 1 195 ? 26.082 41.268 -11.278 1.00 10.69 195 ALA A O 1
ATOM 1500 N N . THR A 1 196 ? 26.412 42.849 -9.714 1.00 7.08 196 THR A N 1
ATOM 1501 C CA . THR A 1 196 ? 27.469 42.129 -9.003 1.00 7.82 196 THR A CA 1
ATOM 1502 C C . THR A 1 196 ? 27.197 42.267 -7.523 1.00 8.04 196 THR A C 1
ATOM 1503 O O . THR A 1 196 ? 26.610 43.277 -7.076 1.00 7.27 196 THR A O 1
ATOM 1507 N N . CYS A 1 197 ? 27.641 41.290 -6.753 1.00 9.97 197 CYS A N 1
ATOM 1508 C CA . CYS A 1 197 ? 27.344 41.285 -5.325 1.00 11.69 197 CYS A CA 1
ATOM 1509 C C . CYS A 1 197 ? 28.473 40.753 -4.525 1.00 11.85 197 CYS A C 1
ATOM 1510 O O . CYS A 1 197 ? 29.139 39.832 -4.960 1.00 12.51 197 CYS A O 1
ATOM 1514 N N . PHE A 1 198 ? 28.731 41.390 -3.402 1.00 11.38 198 PHE A N 1
ATOM 1515 C CA . PHE A 1 198 ? 29.840 41.050 -2.555 1.00 11.16 198 PHE A CA 1
ATOM 1516 C C . PHE A 1 198 ? 29.409 40.846 -1.125 1.00 11.80 198 PHE A C 1
ATOM 1517 O O . PHE A 1 198 ? 28.447 41.445 -0.610 1.00 13.06 198 PHE A O 1
ATOM 1525 N N . GLY A 1 199 ? 30.123 39.949 -0.463 1.00 11.34 199 GLY A N 1
ATOM 1526 C CA . GLY A 1 199 ? 29.836 39.620 0.886 1.00 11.59 199 GLY A CA 1
ATOM 1527 C C . GLY A 1 199 ? 30.616 40.371 1.911 1.00 9.30 199 GLY A C 1
ATOM 1528 O O . GLY A 1 199 ? 31.528 41.174 1.609 1.00 9.84 199 GLY A O 1
ATOM 1529 N N . ARG A 1 200 ? 30.277 40.086 3.162 1.00 9.76 200 ARG A N 1
ATOM 1530 C CA . ARG A 1 200 ? 30.983 40.596 4.306 1.00 11.20 200 ARG A CA 1
ATOM 1531 C C . ARG A 1 200 ? 32.450 40.269 4.150 1.00 9.60 200 ARG A C 1
ATOM 1532 O O . ARG A 1 200 ? 32.828 39.179 3.741 1.00 11.91 200 ARG A O 1
ATOM 1540 N N . ARG A 1 201 ? 33.253 41.247 4.492 1.00 9.90 201 ARG A N 1
ATOM 1541 C CA . ARG A 1 201 ? 34.666 41.097 4.585 1.00 11.68 201 ARG A CA 1
ATOM 1542 C C . ARG A 1 201 ? 34.999 41.006 6.041 1.00 14.72 201 ARG A C 1
ATOM 1543 O O . ARG A 1 201 ? 34.455 41.743 6.895 1.00 16.78 201 ARG A O 1
ATOM 1551 N N . THR A 1 202 ? 35.885 40.057 6.261 1.00 15.52 202 THR A N 1
ATOM 1552 C CA . THR A 1 202 ? 36.592 39.766 7.511 1.00 17.03 202 THR A CA 1
ATOM 1553 C C . THR A 1 202 ? 37.954 40.412 7.453 1.00 15.07 202 THR A C 1
ATOM 1554 O O . THR A 1 202 ? 38.484 40.574 6.366 1.00 14.43 202 THR A O 1
ATOM 1558 N N . PRO A 1 203 ? 38.574 40.699 8.611 1.00 13.63 203 PRO A N 1
ATOM 1559 C CA . PRO A 1 203 ? 39.989 41.014 8.505 1.00 12.81 203 PRO A CA 1
ATOM 1560 C C . PRO A 1 203 ? 40.834 40.034 7.639 1.00 12.45 203 PRO A C 1
ATOM 1561 O O . PRO A 1 203 ? 41.753 40.483 6.943 1.00 13.19 203 PRO A O 1
ATOM 1565 N N . ASP A 1 204 ? 40.551 38.731 7.651 1.00 11.74 204 ASP A N 1
ATOM 1566 C CA . ASP A 1 204 ? 41.321 37.776 6.802 1.00 12.45 204 ASP A CA 1
ATOM 1567 C C . ASP A 1 204 ? 41.303 37.945 5.260 1.00 12.91 204 ASP A C 1
ATOM 1568 O O . ASP A 1 204 ? 42.250 37.531 4.585 1.00 14.95 204 ASP A O 1
ATOM 1573 N N . ASP A 1 205 ? 40.258 38.566 4.699 1.00 11.24 205 ASP A N 1
ATOM 1574 C CA . ASP A 1 205 ? 40.097 38.794 3.204 1.00 10.20 205 ASP A CA 1
ATOM 1575 C C . ASP A 1 205 ? 41.094 39.888 2.695 1.00 8.07 205 ASP A C 1
ATOM 1576 O O . ASP A 1 205 ? 41.161 40.235 1.523 1.00 10.83 205 ASP A O 1
ATOM 1584 N N . SER A 1 206 ? 41.861 40.406 3.616 1.00 5.92 206 SER A N 1
ATOM 1585 C CA . SER A 1 206 ? 42.876 41.366 3.344 1.00 5.25 206 SER A CA 1
ATOM 1586 C C . SER A 1 206 ? 44.285 40.785 3.375 1.00 3.82 206 SER A C 1
ATOM 1587 O O . SER A 1 206 ? 45.246 41.547 3.490 1.00 5.06 206 SER A O 1
ATOM 1590 N N . PHE A 1 207 ? 44.430 39.492 3.198 1.00 3.27 207 PHE A N 1
ATOM 1591 C CA . PHE A 1 207 ? 45.696 38.851 3.053 1.00 3.08 207 PHE A CA 1
ATOM 1592 C C . PHE A 1 207 ? 46.348 39.229 1.732 1.00 3.55 207 PHE A C 1
ATOM 1593 O O . PHE A 1 207 ? 45.725 39.121 0.665 1.00 5.73 207 PHE A O 1
ATOM 1601 N N . LEU A 1 208 ? 47.606 39.619 1.793 1.00 3.09 208 LEU A N 1
ATOM 1602 C CA . LEU A 1 208 ? 48.407 39.981 0.633 1.00 2.91 208 LEU A CA 1
ATOM 1603 C C . LEU A 1 208 ? 49.089 38.755 0.067 1.00 3.28 208 LEU A C 1
ATOM 1604 O O . LEU A 1 208 ? 49.840 38.111 0.744 1.00 4.85 208 LEU A O 1
ATOM 1609 N N . GLU A 1 209 ? 48.825 38.487 -1.204 1.00 3.57 209 GLU A N 1
ATOM 1610 C CA . GLU A 1 209 ? 49.415 37.361 -1.933 1.00 4.66 209 GLU A CA 1
ATOM 1611 C C . GLU A 1 209 ? 50.417 37.920 -2.938 1.00 3.37 209 GLU A C 1
ATOM 1612 O O . GLU A 1 209 ? 50.029 38.536 -3.925 1.00 3.35 209 GLU A O 1
ATOM 1618 N N . TRP A 1 210 ? 51.696 37.705 -2.674 1.00 3.73 210 TRP A N 1
ATOM 1619 C CA . TRP A 1 210 ? 52.754 38.426 -3.366 1.00 3.05 210 TRP A CA 1
ATOM 1620 C C . TRP A 1 210 ? 52.897 38.041 -4.845 1.00 2.92 210 TRP A C 1
ATOM 1621 O O . TRP A 1 210 ? 53.533 38.792 -5.592 1.00 3.15 210 TRP A O 1
ATOM 1632 N N . HIS A 1 211 ? 52.271 36.954 -5.290 1.00 3.19 211 HIS A N 1
ATOM 1633 C CA . HIS A 1 211 ? 52.249 36.641 -6.720 1.00 3.30 211 HIS A CA 1
ATOM 1634 C C . HIS A 1 211 ? 51.411 37.569 -7.561 1.00 2.83 211 HIS A C 1
ATOM 1635 O O . HIS A 1 211 ? 51.538 37.556 -8.790 1.00 3.11 211 HIS A O 1
ATOM 1642 N N . LYS A 1 212 ? 50.535 38.339 -6.945 1.00 2.55 212 LYS A N 1
ATOM 1643 C CA . LYS A 1 212 ? 49.691 39.262 -7.663 1.00 3.14 212 LYS A CA 1
ATOM 1644 C C . LYS A 1 212 ? 50.467 40.479 -8.121 1.00 2.67 212 LYS A C 1
ATOM 1645 O O . LYS A 1 212 ? 51.539 40.756 -7.587 1.00 2.49 212 LYS A O 1
ATOM 1651 N N . PRO A 1 213 ? 49.907 41.241 -9.061 1.00 2.81 213 PRO A N 1
ATOM 1652 C CA . PRO A 1 213 ? 50.551 42.476 -9.477 1.00 3.29 213 PRO A CA 1
ATOM 1653 C C . PRO A 1 213 ? 50.669 43.439 -8.310 1.00 3.47 213 PRO A C 1
ATOM 1654 O O . PRO A 1 213 ? 49.783 43.534 -7.448 1.00 3.38 213 PRO A O 1
ATOM 1658 N N . ALA A 1 214 ? 51.742 44.199 -8.300 1.00 3.31 214 ALA A N 1
ATOM 1659 C CA . ALA A 1 214 ? 51.931 45.204 -7.248 1.00 3.92 214 ALA A CA 1
ATOM 1660 C C . ALA A 1 214 ? 50.750 46.145 -7.151 1.00 2.93 214 ALA A C 1
ATOM 1661 O O . ALA A 1 214 ? 50.338 46.524 -6.060 1.00 3.32 214 ALA A O 1
ATOM 1663 N N . SER A 1 215 ? 50.169 46.502 -8.286 1.00 3.58 215 SER A N 1
ATOM 1664 C CA . SER A 1 215 ? 49.032 47.420 -8.293 1.00 4.01 215 SER A CA 1
ATOM 1665 C C . SER A 1 215 ? 47.852 46.846 -7.538 1.00 3.67 215 SER A C 1
ATOM 1666 O O . SER A 1 215 ? 47.134 47.574 -6.861 1.00 4.17 215 SER A O 1
ATOM 1670 N N . VAL A 1 216 ? 47.593 45.557 -7.699 1.00 3.66 216 VAL A N 1
ATOM 1671 C CA . VAL A 1 216 ? 46.495 44.886 -7.047 1.00 3.20 216 VAL A CA 1
ATOM 1672 C C . VAL A 1 216 ? 46.718 44.844 -5.535 1.00 3.11 216 VAL A C 1
ATOM 1673 O O . VAL A 1 216 ? 45.824 45.079 -4.745 1.00 3.00 216 VAL A O 1
ATOM 1677 N N . LEU A 1 217 ? 47.930 44.552 -5.127 1.00 3.08 217 LEU A N 1
ATOM 1678 C CA . LEU A 1 217 ? 48.272 44.537 -3.700 1.00 3.39 217 LEU A CA 1
ATOM 1679 C C . LEU A 1 217 ? 48.178 45.915 -3.072 1.00 2.72 217 LEU A C 1
ATOM 1680 O O . LEU A 1 217 ? 47.672 46.080 -1.963 1.00 3.18 217 LEU A O 1
ATOM 1685 N N . HIS A 1 218 ? 48.649 46.908 -3.795 1.00 3.09 218 HIS A N 1
ATOM 1686 C CA . HIS A 1 218 ? 48.508 48.296 -3.385 1.00 3.24 218 HIS A CA 1
ATOM 1687 C C . HIS A 1 218 ? 47.042 48.642 -3.164 1.00 2.71 218 HIS A C 1
ATOM 1688 O O . HIS A 1 218 ? 46.686 49.301 -2.193 1.00 2.59 218 HIS A O 1
ATOM 1695 N N . ASN A 1 219 ? 46.189 48.207 -4.084 1.00 2.33 219 ASN A N 1
ATOM 1696 C CA . ASN A 1 219 ? 44.751 48.447 -3.943 1.00 2.32 219 ASN A CA 1
ATOM 1697 C C . ASN A 1 219 ? 44.175 47.788 -2.702 1.00 2.35 219 ASN A C 1
ATOM 1698 O O . ASN A 1 219 ? 43.348 48.389 -2.033 1.00 2.62 219 ASN A O 1
ATOM 1703 N N . MET A 1 220 ? 44.649 46.606 -2.335 1.00 2.34 220 MET A N 1
ATOM 1704 C CA . MET A 1 220 ? 44.244 45.983 -1.114 1.00 2.89 220 MET A CA 1
ATOM 1705 C C . MET A 1 220 ? 44.684 46.785 0.118 1.00 2.44 220 MET A C 1
ATOM 1706 O O . MET A 1 220 ? 43.901 46.967 1.065 1.00 2.90 220 MET A O 1
ATOM 1713 N N . VAL A 1 221 ? 45.911 47.286 0.107 1.00 2.39 221 VAL A N 1
ATOM 1714 C CA . VAL A 1 221 ? 46.387 48.110 1.206 1.00 2.52 221 VAL A CA 1
ATOM 1715 C C . VAL A 1 221 ? 45.482 49.330 1.378 1.00 2.63 221 VAL A C 1
ATOM 1716 O O . VAL A 1 221 ? 45.056 49.665 2.484 1.00 2.72 221 VAL A O 1
ATOM 1720 N N . ARG A 1 222 ? 45.146 49.999 0.273 1.00 2.30 222 ARG A N 1
ATOM 1721 C CA . ARG A 1 222 ? 44.299 51.165 0.312 1.00 2.58 222 ARG A CA 1
ATOM 1722 C C . ARG A 1 222 ? 42.924 50.814 0.837 1.00 2.30 222 ARG A C 1
ATOM 1723 O O . ARG A 1 222 ? 42.289 51.612 1.549 1.00 2.33 222 ARG A O 1
ATOM 1731 N N . ALA A 1 223 ? 42.400 49.670 0.420 1.00 2.39 223 ALA A N 1
ATOM 1732 C CA . ALA A 1 223 ? 41.036 49.288 0.698 1.00 2.17 223 ALA A CA 1
ATOM 1733 C C . ALA A 1 223 ? 40.748 49.129 2.161 1.00 2.38 223 ALA A C 1
ATOM 1734 O O . ALA A 1 223 ? 39.619 49.311 2.589 1.00 2.23 223 ALA A O 1
ATOM 1736 N N . VAL A 1 224 ? 41.755 48.750 2.961 1.00 2.04 224 VAL A N 1
ATOM 1737 C CA . VAL A 1 224 ? 41.561 48.473 4.369 1.00 2.22 224 VAL A CA 1
ATOM 1738 C C . VAL A 1 224 ? 42.555 49.208 5.235 1.00 2.52 224 VAL A C 1
ATOM 1739 O O . VAL A 1 224 ? 42.795 48.828 6.392 1.00 2.97 224 VAL A O 1
ATOM 1743 N N . ALA A 1 225 ? 43.036 50.341 4.746 1.00 2.21 225 ALA A N 1
ATOM 1744 C CA . ALA A 1 225 ? 43.928 51.192 5.506 1.00 2.61 225 ALA A CA 1
ATOM 1745 C C . ALA A 1 225 ? 43.223 51.667 6.769 1.00 2.96 225 ALA A C 1
ATOM 1746 O O . ALA A 1 225 ? 41.991 51.741 6.865 1.00 2.98 225 ALA A O 1
ATOM 1748 N N . ASP A 1 226 ? 44.029 52.063 7.758 1.00 4.37 226 ASP A N 1
ATOM 1749 C CA . ASP A 1 226 ? 43.526 52.599 9.028 1.00 4.73 226 ASP A CA 1
ATOM 1750 C C . ASP A 1 226 ? 42.474 53.663 8.734 1.00 4.52 226 ASP A C 1
ATOM 1751 O O . ASP A 1 226 ? 42.694 54.550 7.920 1.00 4.67 226 ASP A O 1
ATOM 1756 N N . PRO A 1 227 ? 41.330 53.615 9.431 1.00 4.06 227 PRO A N 1
ATOM 1757 C CA . PRO A 1 227 ? 40.970 52.818 10.603 1.00 4.68 227 PRO A CA 1
ATOM 1758 C C . PRO A 1 227 ? 40.377 51.441 10.359 1.00 4.36 227 PRO A C 1
ATOM 1759 O O . PRO A 1 227 ? 39.895 50.823 11.307 1.00 5.56 227 PRO A O 1
ATOM 1763 N N . TRP A 1 228 ? 40.455 50.954 9.120 1.00 3.78 228 TRP A N 1
ATOM 1764 C CA . TRP A 1 228 ? 40.107 49.578 8.824 1.00 3.86 228 TRP A CA 1
ATOM 1765 C C . TRP A 1 228 ? 41.264 48.677 9.265 1.00 4.48 228 TRP A C 1
ATOM 1766 O O . TRP A 1 228 ? 42.264 49.158 9.772 1.00 4.44 228 TRP A O 1
ATOM 1777 N N . PRO A 1 229 ? 41.077 47.351 9.230 1.00 4.27 229 PRO A N 1
ATOM 1778 C CA . PRO A 1 229 ? 42.020 46.501 9.945 1.00 5.30 229 PRO A CA 1
ATOM 1779 C C . PRO A 1 229 ? 43.357 46.254 9.298 1.00 3.82 229 PRO A C 1
ATOM 1780 O O . PRO A 1 229 ? 44.226 45.676 9.940 1.00 5.18 229 PRO A O 1
ATOM 1784 N N . GLY A 1 230 ? 43.545 46.671 8.042 1.00 4.04 230 GLY A N 1
ATOM 1785 C CA . GLY A 1 230 ? 44.832 46.598 7.386 1.00 4.39 230 GLY A CA 1
ATOM 1786 C C . GLY A 1 230 ? 45.057 45.336 6.589 1.00 4.20 230 GLY A C 1
ATOM 1787 O O . GLY A 1 230 ? 44.627 44.270 6.969 1.00 7.43 230 GLY A O 1
ATOM 1788 N N . ALA A 1 231 ? 45.805 45.451 5.526 1.00 3.34 231 ALA A N 1
ATOM 1789 C CA . ALA A 1 231 ? 46.254 44.343 4.722 1.00 3.40 231 ALA A CA 1
ATOM 1790 C C . ALA A 1 231 ? 47.472 43.727 5.362 1.00 3.29 231 ALA A C 1
ATOM 1791 O O . ALA A 1 231 ? 48.251 44.417 6.012 1.00 4.28 231 ALA A O 1
ATOM 1793 N N . PHE A 1 232 ? 47.658 42.427 5.222 1.00 2.81 232 PHE A N 1
ATOM 1794 C CA . PHE A 1 232 ? 48.674 41.771 6.014 1.00 3.46 232 PHE A CA 1
ATOM 1795 C C . PHE A 1 232 ? 49.350 40.649 5.265 1.00 3.25 232 PHE A C 1
ATOM 1796 O O . PHE A 1 232 ? 48.793 40.035 4.338 1.00 3.65 232 PHE A O 1
ATOM 1804 N N . SER A 1 233 ? 50.523 40.311 5.757 1.00 4.08 233 SER A N 1
ATOM 1805 C CA . SER A 1 233 ? 51.262 39.113 5.361 1.00 3.91 233 SER A CA 1
ATOM 1806 C C . SER A 1 233 ? 51.925 38.582 6.609 1.00 3.75 233 SER A C 1
ATOM 1807 O O . SER A 1 233 ? 51.523 38.902 7.733 1.00 3.67 233 SER A O 1
ATOM 1810 N N . TYR A 1 234 ? 52.856 37.676 6.416 1.00 3.83 234 TYR A N 1
ATOM 1811 C CA . TYR A 1 234 ? 53.504 36.980 7.513 1.00 4.25 234 TYR A CA 1
ATOM 1812 C C . TYR A 1 234 ? 54.980 36.863 7.238 1.00 4.82 234 TYR A C 1
ATOM 1813 O O . TYR A 1 234 ? 55.415 36.702 6.088 1.00 6.76 234 TYR A O 1
ATOM 1822 N N . VAL A 1 235 ? 55.761 36.864 8.322 1.00 5.21 235 VAL A N 1
ATOM 1823 C CA . VAL A 1 235 ? 57.134 36.367 8.324 1.00 6.82 235 VAL A CA 1
ATOM 1824 C C . VAL A 1 235 ? 57.122 35.186 9.297 1.00 7.45 235 VAL A C 1
ATOM 1825 O O . VAL A 1 235 ? 57.138 35.357 10.517 1.00 8.64 235 VAL A O 1
ATOM 1829 N N . GLY A 1 236 ? 56.990 33.974 8.790 1.00 8.39 236 GLY A N 1
ATOM 1830 C CA . GLY A 1 236 ? 56.845 32.840 9.680 1.00 8.45 236 GLY A CA 1
ATOM 1831 C C . GLY A 1 236 ? 55.593 32.973 10.516 1.00 8.04 236 GLY A C 1
ATOM 1832 O O . GLY A 1 236 ? 54.528 33.288 9.989 1.00 8.91 236 GLY A O 1
ATOM 1833 N N . ASN A 1 237 ? 55.708 32.785 11.814 1.00 8.37 237 ASN A N 1
ATOM 1834 C CA . ASN A 1 237 ? 54.566 32.887 12.715 1.00 8.02 237 ASN A CA 1
ATOM 1835 C C . ASN A 1 237 ? 54.185 34.321 13.006 1.00 7.79 237 ASN A C 1
ATOM 1836 O O . ASN A 1 237 ? 53.181 34.576 13.684 1.00 10.42 237 ASN A O 1
ATOM 1841 N N . GLN A 1 238 ? 54.967 35.273 12.491 1.00 7.30 238 GLN A N 1
ATOM 1842 C CA . GLN A 1 238 ? 54.752 36.673 12.780 1.00 6.50 238 GLN A CA 1
ATOM 1843 C C . GLN A 1 238 ? 53.906 37.415 11.716 1.00 5.43 238 GLN A C 1
ATOM 1844 O O . GLN A 1 238 ? 54.342 37.670 10.597 1.00 5.36 238 GLN A O 1
ATOM 1850 N N . LYS A 1 239 ? 52.706 37.775 12.100 1.00 4.79 239 LYS A N 1
ATOM 1851 C CA . LYS A 1 239 ? 51.842 38.567 11.261 1.00 4.84 239 LYS A CA 1
ATOM 1852 C C . LYS A 1 239 ? 52.416 39.951 11.170 1.00 4.39 239 LYS A C 1
ATOM 1853 O O . LYS A 1 239 ? 52.935 40.468 12.176 1.00 5.02 239 LYS A O 1
ATOM 1859 N N . PHE A 1 240 ? 52.292 40.566 10.019 1.00 4.05 240 PHE A N 1
ATOM 1860 C CA . PHE A 1 240 ? 52.529 42.013 9.945 1.00 3.99 240 PHE A CA 1
ATOM 1861 C C . PHE A 1 240 ? 51.524 42.633 9.016 1.00 4.01 240 PHE A C 1
ATOM 1862 O O . PHE A 1 240 ? 51.022 42.034 8.105 1.00 4.91 240 PHE A O 1
ATOM 1870 N N . THR A 1 241 ? 51.219 43.870 9.313 1.00 3.76 241 THR A N 1
ATOM 1871 C CA . THR A 1 241 ? 50.277 44.663 8.582 1.00 3.24 241 THR A CA 1
ATOM 1872 C C . THR A 1 241 ? 50.994 45.700 7.746 1.00 3.00 241 THR A C 1
ATOM 1873 O O . THR A 1 241 ? 51.945 46.311 8.239 1.00 4.58 241 THR A O 1
ATOM 1877 N N . VAL A 1 242 ? 50.537 45.901 6.519 1.00 3.14 242 VAL A N 1
ATOM 1878 C CA . VAL A 1 242 ? 51.001 46.993 5.659 1.00 3.24 242 VAL A CA 1
ATOM 1879 C C . VAL A 1 242 ? 49.943 48.057 5.709 1.00 2.59 242 VAL A C 1
ATOM 1880 O O . VAL A 1 242 ? 48.839 47.873 5.193 1.00 3.32 242 VAL A O 1
ATOM 1884 N N . TRP A 1 243 ? 50.285 49.168 6.346 1.00 2.67 243 TRP A N 1
ATOM 1885 C CA . TRP A 1 243 ? 49.351 50.262 6.510 1.00 2.75 243 TRP A CA 1
ATOM 1886 C C . TRP A 1 243 ? 49.375 51.233 5.349 1.00 3.18 243 TRP A C 1
ATOM 1887 O O . TRP A 1 243 ? 48.347 51.856 5.053 1.00 3.89 243 TRP A O 1
ATOM 1898 N N . SER A 1 244 ? 50.504 51.376 4.650 1.00 3.36 244 SER A N 1
ATOM 1899 C CA . SER A 1 244 ? 50.605 52.244 3.483 1.00 3.10 244 SER A CA 1
ATOM 1900 C C . SER A 1 244 ? 51.706 51.747 2.588 1.00 3.21 244 SER A C 1
ATOM 1901 O O . SER A 1 244 ? 52.668 51.131 3.075 1.00 3.24 244 SER A O 1
ATOM 1904 N N . SER A 1 245 ? 51.553 51.994 1.298 1.00 3.47 245 SER A N 1
ATOM 1905 C CA . SER A 1 245 ? 52.387 51.392 0.282 1.00 3.56 245 SER A CA 1
ATOM 1906 C C . SER A 1 245 ? 52.563 52.309 -0.901 1.00 3.38 245 SER A C 1
ATOM 1907 O O . SER A 1 245 ? 51.842 53.269 -1.070 1.00 4.19 245 SER A O 1
ATOM 1910 N N . ARG A 1 246 ? 53.497 51.945 -1.759 1.00 3.96 246 ARG A N 1
ATOM 1911 C CA . ARG A 1 246 ? 53.719 52.610 -3.048 1.00 4.66 246 ARG A CA 1
ATOM 1912 C C . ARG A 1 246 ? 54.161 51.584 -4.072 1.00 3.73 246 ARG A C 1
ATOM 1913 O O . ARG A 1 246 ? 54.989 50.717 -3.771 1.00 5.10 246 ARG A O 1
ATOM 1921 N N . VAL A 1 247 ? 53.614 51.689 -5.260 1.00 3.32 247 VAL A N 1
ATOM 1922 C CA . VAL A 1 247 ? 53.964 50.806 -6.355 1.00 4.58 247 VAL A CA 1
ATOM 1923 C C . VAL A 1 247 ? 55.216 51.270 -7.075 1.00 4.56 247 VAL A C 1
ATOM 1924 O O . VAL A 1 247 ? 55.398 52.438 -7.371 1.00 5.46 247 VAL A O 1
ATOM 1928 N N . HIS A 1 248 ? 56.130 50.332 -7.298 1.00 5.46 248 HIS A N 1
ATOM 1929 C CA . HIS A 1 248 ? 57.322 50.508 -8.136 1.00 6.32 248 HIS A CA 1
ATOM 1930 C C . HIS A 1 248 ? 57.111 49.644 -9.366 1.00 7.24 248 HIS A C 1
ATOM 1931 O O . HIS A 1 248 ? 57.227 48.446 -9.298 1.00 8.07 248 HIS A O 1
ATOM 1938 N N . PRO A 1 249 ? 56.693 50.247 -10.477 1.00 8.91 249 PRO A N 1
ATOM 1939 C CA . PRO A 1 249 ? 56.269 49.430 -11.609 1.00 10.75 249 PRO A CA 1
ATOM 1940 C C . PRO A 1 249 ? 57.345 48.658 -12.367 1.00 11.64 249 PRO A C 1
ATOM 1941 O O . PRO A 1 249 ? 57.020 47.716 -13.115 1.00 13.46 249 PRO A O 1
ATOM 1945 N N . HIS A 1 250 ? 58.600 48.995 -12.154 1.00 12.31 250 HIS A N 1
ATOM 1946 C CA . HIS A 1 250 ? 59.666 48.345 -12.944 1.00 14.37 250 HIS A CA 1
ATOM 1947 C C . HIS A 1 250 ? 59.714 46.822 -12.705 1.00 15.99 250 HIS A C 1
ATOM 1948 O O . HIS A 1 250 ? 59.595 46.358 -11.572 1.00 16.77 250 HIS A O 1
ATOM 1955 N N . ALA A 1 251 ? 59.893 46.050 -13.773 1.00 17.06 251 ALA A N 1
ATOM 1956 C CA . ALA A 1 251 ? 60.081 44.593 -13.679 1.00 17.13 251 ALA A CA 1
ATOM 1957 C C . ALA A 1 251 ? 61.278 44.199 -12.802 1.00 17.75 251 ALA A C 1
ATOM 1958 O O . ALA A 1 251 ? 62.361 44.783 -12.934 1.00 19.17 251 ALA A O 1
ATOM 1960 N N . SER A 1 252 ? 61.062 43.229 -11.902 1.00 17.76 252 SER A N 1
ATOM 1961 C CA . SER A 1 252 ? 62.126 42.624 -11.084 1.00 16.05 252 SER A CA 1
ATOM 1962 C C . SER A 1 252 ? 62.312 41.182 -11.589 1.00 14.93 252 SER A C 1
ATOM 1963 O O . SER A 1 252 ? 61.356 40.556 -12.061 1.00 16.38 252 SER A O 1
ATOM 1966 N N . LYS A 1 253 ? 63.537 40.672 -11.510 1.00 12.96 253 LYS A N 1
ATOM 1967 C CA . LYS A 1 253 ? 63.816 39.262 -11.816 1.00 10.99 253 LYS A CA 1
ATOM 1968 C C . LYS A 1 253 ? 63.726 38.427 -10.533 1.00 9.21 253 LYS A C 1
ATOM 1969 O O . LYS A 1 253 ? 63.921 37.171 -10.590 1.00 6.86 253 LYS A O 1
ATOM 1975 N N . ALA A 1 254 ? 63.399 39.096 -9.420 1.00 8.80 254 ALA A N 1
ATOM 1976 C CA . ALA A 1 254 ? 63.258 38.472 -8.126 1.00 8.67 254 ALA A CA 1
ATOM 1977 C C . ALA A 1 254 ? 61.932 37.738 -8.035 1.00 5.70 254 ALA A C 1
ATOM 1978 O O . ALA A 1 254 ? 60.930 38.108 -8.658 1.00 6.84 254 ALA A O 1
ATOM 1980 N N . GLN A 1 255 ? 61.909 36.705 -7.216 1.00 6.46 255 GLN A N 1
ATOM 1981 C CA . GLN A 1 255 ? 60.758 35.902 -6.999 1.00 5.26 255 GLN A CA 1
ATOM 1982 C C . GLN A 1 255 ? 59.711 36.749 -6.282 1.00 4.66 255 GLN A C 1
ATOM 1983 O O . GLN A 1 255 ? 60.025 37.541 -5.399 1.00 4.26 255 GLN A O 1
ATOM 1989 N N . PRO A 1 256 ? 58.454 36.591 -6.673 1.00 4.56 256 PRO A N 1
ATOM 1990 C CA . PRO A 1 256 ? 57.432 37.273 -5.892 1.00 4.43 256 PRO A CA 1
ATOM 1991 C C . PRO A 1 256 ? 57.547 36.952 -4.417 1.00 4.19 256 PRO A C 1
ATOM 1992 O O . PRO A 1 256 ? 57.766 35.829 -4.023 1.00 4.90 256 PRO A O 1
ATOM 1996 N N . GLY A 1 257 ? 57.435 37.984 -3.604 1.00 3.10 257 GLY A N 1
ATOM 1997 C CA . GLY A 1 257 ? 57.591 37.859 -2.159 1.00 3.51 257 GLY A CA 1
ATOM 1998 C C . GLY A 1 257 ? 59.001 38.063 -1.664 1.00 3.35 257 GLY A C 1
ATOM 1999 O O . GLY A 1 257 ? 59.228 38.088 -0.449 1.00 4.30 257 GLY A O 1
ATOM 2000 N N . SER A 1 258 ? 59.950 38.248 -2.574 1.00 2.85 258 SER A N 1
ATOM 2001 C CA . SER A 1 258 ? 61.325 38.482 -2.180 1.00 3.20 258 SER A CA 1
ATOM 2002 C C . SER A 1 258 ? 61.530 39.900 -1.715 1.00 2.72 258 SER A C 1
ATOM 2003 O O . SER A 1 258 ? 61.018 40.847 -2.307 1.00 3.45 258 SER A O 1
ATOM 2007 N N . VAL A 1 259 ? 62.327 40.053 -0.654 1.00 2.64 259 VAL A N 1
ATOM 2008 C CA . VAL A 1 259 ? 62.667 41.388 -0.154 1.00 2.96 259 VAL A CA 1
ATOM 2009 C C . VAL A 1 259 ? 63.797 41.914 -1.033 1.00 3.04 259 VAL A C 1
ATOM 2010 O O . VAL A 1 259 ? 64.933 41.424 -0.985 1.00 4.41 259 VAL A O 1
ATOM 2014 N N . ILE A 1 260 ? 63.478 42.870 -1.870 1.00 2.25 260 ILE A N 1
ATOM 2015 C CA . ILE A 1 260 ? 64.425 43.519 -2.750 1.00 2.89 260 ILE A CA 1
ATOM 2016 C C . ILE A 1 260 ? 65.343 44.446 -1.967 1.00 3.05 260 ILE A C 1
ATOM 2017 O O . ILE A 1 260 ? 66.536 44.533 -2.242 1.00 3.84 260 ILE A O 1
ATOM 2022 N N . SER A 1 261 ? 64.798 45.153 -0.987 1.00 2.92 261 SER A N 1
ATOM 2023 C CA . SER A 1 261 ? 65.553 46.079 -0.163 1.00 3.19 261 SER A CA 1
ATOM 2024 C C . SER A 1 261 ? 64.835 46.232 1.138 1.00 3.68 261 SER A C 1
ATOM 2025 O O . SER A 1 261 ? 63.617 45.943 1.231 1.00 3.21 261 SER A O 1
ATOM 2028 N N . VAL A 1 262 ? 65.585 46.663 2.158 1.00 3.64 262 VAL A N 1
ATOM 2029 C CA . VAL A 1 262 ? 64.969 46.929 3.475 1.00 4.26 262 VAL A CA 1
ATOM 2030 C C . VAL A 1 262 ? 64.909 48.383 3.803 1.00 4.87 262 VAL A C 1
ATOM 2031 O O . VAL A 1 262 ? 64.198 48.764 4.728 1.00 7.84 262 VAL A O 1
ATOM 2035 N N . ALA A 1 263 ? 65.620 49.214 3.065 1.00 4.47 263 ALA A N 1
ATOM 2036 C CA . ALA A 1 263 ? 65.531 50.650 3.265 1.00 5.19 263 ALA A CA 1
ATOM 2037 C C . ALA A 1 263 ? 65.524 51.345 1.879 1.00 5.11 263 ALA A C 1
ATOM 2038 O O . ALA A 1 263 ? 66.557 51.628 1.306 1.00 5.86 263 ALA A O 1
ATOM 2040 N N . PRO A 1 264 ? 64.358 51.551 1.285 1.00 4.92 264 PRO A N 1
ATOM 2041 C CA . PRO A 1 264 ? 63.038 51.269 1.803 1.00 3.99 264 PRO A CA 1
ATOM 2042 C C . PRO A 1 264 ? 62.701 49.794 1.712 1.00 3.47 264 PRO A C 1
ATOM 2043 O O . PRO A 1 264 ? 63.324 49.074 0.966 1.00 4.10 264 PRO A O 1
ATOM 2047 N N . LEU A 1 265 ? 61.696 49.386 2.460 1.00 3.35 265 LEU A N 1
ATOM 2048 C CA . LEU A 1 265 ? 61.251 47.990 2.416 1.00 3.28 265 LEU A CA 1
ATOM 2049 C C . LEU A 1 265 ? 60.438 47.777 1.139 1.00 3.18 265 LEU A C 1
ATOM 2050 O O . LEU A 1 265 ? 59.389 48.375 0.979 1.00 4.26 265 LEU A O 1
ATOM 2055 N N . LEU A 1 266 ? 60.982 46.971 0.236 1.00 3.34 266 LEU A N 1
ATOM 2056 C CA . LEU A 1 266 ? 60.431 46.792 -1.101 1.00 2.97 266 LEU A CA 1
ATOM 2057 C C . LEU A 1 266 ? 60.326 45.303 -1.323 1.00 2.62 266 LEU A C 1
ATOM 2058 O O . LEU A 1 266 ? 61.327 44.593 -1.223 1.00 3.36 266 LEU A O 1
ATOM 2063 N N . ILE A 1 267 ? 59.138 44.838 -1.684 1.00 2.77 267 ILE A N 1
ATOM 2064 C CA . ILE A 1 267 ? 58.835 43.436 -1.887 1.00 2.81 267 ILE A CA 1
ATOM 2065 C C . ILE A 1 267 ? 58.495 43.216 -3.369 1.00 2.58 267 ILE A C 1
ATOM 2066 O O . ILE A 1 267 ? 57.656 43.923 -3.953 1.00 3.03 267 ILE A O 1
ATOM 2071 N N . ALA A 1 268 ? 59.186 42.290 -4.015 1.00 2.62 268 ALA A N 1
ATOM 2072 C CA . ALA A 1 268 ? 58.861 41.917 -5.393 1.00 2.65 268 ALA A CA 1
ATOM 2073 C C . ALA A 1 268 ? 57.474 41.312 -5.451 1.00 2.73 268 ALA A C 1
ATOM 2074 O O . ALA A 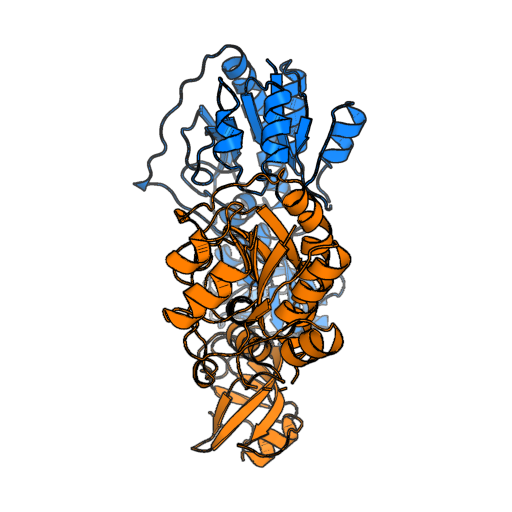1 268 ? 57.127 40.512 -4.594 1.00 3.00 268 ALA A O 1
ATOM 2076 N N . CYS A 1 269 ? 56.702 41.698 -6.473 1.00 2.64 269 CYS A N 1
ATOM 2077 C CA . CYS A 1 269 ? 55.365 41.146 -6.680 1.00 2.90 269 CYS A CA 1
ATOM 2078 C C . CYS A 1 269 ? 55.348 40.398 -7.988 1.00 2.52 269 CYS A C 1
ATOM 2079 O O . CYS A 1 269 ? 56.378 40.184 -8.621 1.00 3.54 269 CYS A O 1
ATOM 2082 N N . GLY A 1 270 ? 54.187 39.954 -8.412 1.00 2.97 270 GLY A N 1
ATOM 2083 C CA . GLY A 1 270 ? 54.097 39.275 -9.695 1.00 2.95 270 GLY A CA 1
ATOM 2084 C C . GLY A 1 270 ? 54.383 40.173 -10.870 1.00 3.22 270 GLY A C 1
ATOM 2085 O O . GLY A 1 270 ? 54.790 39.706 -11.929 1.00 4.96 270 GLY A O 1
ATOM 2086 N N . ASP A 1 271 ? 54.155 41.459 -10.723 1.00 3.31 271 ASP A N 1
ATOM 2087 C CA . ASP A 1 271 ? 54.497 42.475 -11.693 1.00 4.04 271 ASP A CA 1
ATOM 2088 C C . ASP A 1 271 ? 54.863 43.675 -10.854 1.00 3.98 271 ASP A C 1
ATOM 2089 O O . ASP A 1 271 ? 54.116 44.087 -9.964 1.00 6.09 271 ASP A O 1
ATOM 2094 N N . GLY A 1 272 ? 56.028 44.243 -11.072 1.00 3.77 272 GLY A N 1
ATOM 2095 C CA . GLY A 1 272 ? 56.510 45.335 -10.278 1.00 4.56 272 GLY A CA 1
ATOM 2096 C C . GLY A 1 272 ? 56.844 44.926 -8.854 1.00 4.35 272 GLY A C 1
ATOM 2097 O O . GLY A 1 272 ? 57.014 43.748 -8.547 1.00 5.49 272 GLY A O 1
ATOM 2098 N N . ALA A 1 273 ? 56.928 45.914 -7.979 1.00 3.96 273 ALA A N 1
ATOM 2099 C CA . ALA A 1 273 ? 57.275 45.713 -6.569 1.00 3.22 273 ALA A CA 1
ATOM 2100 C C . ALA A 1 273 ? 56.421 46.656 -5.732 1.00 3.12 273 ALA A C 1
ATOM 2101 O O . ALA A 1 273 ? 55.943 47.669 -6.228 1.00 3.92 273 ALA A O 1
ATOM 2103 N N . LEU A 1 274 ? 56.263 46.302 -4.458 1.00 2.65 274 LEU A N 1
ATOM 2104 C CA . LEU A 1 274 ? 55.494 47.080 -3.533 1.00 2.70 274 LEU A CA 1
ATOM 2105 C C . LEU A 1 274 ? 56.379 47.578 -2.405 1.00 2.74 274 LEU A C 1
ATOM 2106 O O . LEU A 1 274 ? 57.000 46.787 -1.700 1.00 3.24 274 LEU A O 1
ATOM 2111 N N . GLU A 1 275 ? 56.454 48.894 -2.266 1.00 2.89 275 GLU A N 1
ATOM 2112 C CA . GLU A 1 275 ? 57.148 49.489 -1.133 1.00 3.25 275 GLU A CA 1
ATOM 2113 C C . GLU A 1 275 ? 56.198 49.546 0.054 1.00 3.59 275 GLU A C 1
ATOM 2114 O O . GLU A 1 275 ? 55.078 50.036 -0.069 1.00 4.28 275 GLU A O 1
ATOM 2120 N N . ILE A 1 276 ? 56.648 49.025 1.189 1.00 3.50 276 ILE A N 1
ATOM 2121 C CA . ILE A 1 276 ? 55.901 49.055 2.435 1.00 3.31 276 ILE A CA 1
ATOM 2122 C C . ILE A 1 276 ? 56.359 50.308 3.146 1.00 2.99 276 ILE A C 1
ATOM 2123 O O . ILE A 1 276 ? 57.454 50.369 3.719 1.00 3.89 276 ILE A O 1
ATOM 2128 N N . VAL A 1 277 ? 55.531 51.350 3.076 1.00 2.78 277 VAL A N 1
ATOM 2129 C CA . VAL A 1 277 ? 55.903 52.637 3.635 1.00 3.01 277 VAL A CA 1
ATOM 2130 C C . VAL A 1 277 ? 55.728 52.661 5.142 1.00 2.31 277 VAL A C 1
ATOM 2131 O O . VAL A 1 277 ? 56.619 53.113 5.865 1.00 3.10 277 VAL A O 1
ATOM 2135 N N . THR A 1 278 ? 54.630 52.119 5.642 1.00 2.58 278 THR A N 1
ATOM 2136 C CA . THR A 1 278 ? 54.403 51.978 7.073 1.00 2.74 278 THR A CA 1
ATOM 2137 C C . THR A 1 278 ? 53.681 50.660 7.325 1.00 2.51 278 THR A C 1
ATOM 2138 O O . THR A 1 278 ? 52.991 50.130 6.436 1.00 3.23 278 THR A O 1
ATOM 2142 N N . GLY A 1 279 ? 53.848 50.113 8.520 1.00 2.86 279 GLY A N 1
ATOM 2143 C CA . GLY A 1 279 ? 53.175 48.899 8.907 1.00 3.38 279 GLY A CA 1
ATOM 2144 C C . GLY A 1 279 ? 53.402 48.599 10.357 1.00 3.33 279 GLY A C 1
ATOM 2145 O O . GLY A 1 279 ? 53.932 49.424 11.082 1.00 4.17 279 GLY A O 1
ATOM 2146 N N . GLN A 1 280 ? 53.014 47.422 10.798 1.00 3.53 280 GLN A N 1
ATOM 2147 C CA . GLN A 1 280 ? 53.208 47.021 12.202 1.00 3.70 280 GLN A CA 1
ATOM 2148 C C . GLN A 1 280 ? 53.395 45.527 12.263 1.00 3.17 280 GLN A C 1
ATOM 2149 O O . GLN A 1 280 ? 52.896 44.811 11.402 1.00 4.20 280 GLN A O 1
ATOM 2155 N N . ALA A 1 281 ? 54.119 45.096 13.279 1.00 3.59 281 ALA A N 1
ATOM 2156 C CA . ALA A 1 281 ? 54.362 43.675 13.519 1.00 4.07 281 ALA A CA 1
ATOM 2157 C C . ALA A 1 281 ? 53.380 43.212 14.564 1.00 4.24 281 ALA A C 1
ATOM 2158 O O . ALA A 1 281 ? 53.377 43.680 15.691 1.00 5.19 281 ALA A O 1
ATOM 2160 N N . GLY A 1 282 ? 52.504 42.296 14.197 1.00 4.42 282 GLY A N 1
ATOM 2161 C CA . GLY A 1 282 ? 51.537 41.790 15.144 1.00 4.63 282 GLY A CA 1
ATOM 2162 C C . GLY A 1 282 ? 50.665 42.898 15.674 1.00 4.88 282 GLY A C 1
ATOM 2163 O O . GLY A 1 282 ? 50.168 43.714 14.904 1.00 5.76 282 GLY A O 1
ATOM 2164 N N . ASP A 1 283 ? 50.505 42.929 17.012 1.00 5.06 283 ASP A N 1
ATOM 2165 C CA . ASP A 1 283 ? 49.758 43.973 17.697 1.00 5.98 283 ASP A CA 1
ATOM 2166 C C . ASP A 1 283 ? 50.653 45.097 18.196 1.00 5.65 283 ASP A C 1
ATOM 2167 O O . ASP A 1 283 ? 50.241 45.925 19.011 1.00 7.51 283 ASP A O 1
ATOM 2172 N N . GLY A 1 284 ? 51.867 45.171 17.670 1.00 4.57 284 GLY A N 1
ATOM 2173 C CA . GLY A 1 284 ? 52.763 46.229 18.022 1.00 3.81 284 GLY A CA 1
ATOM 2174 C C . GLY A 1 284 ? 52.396 47.515 17.351 1.00 3.60 284 GLY A C 1
ATOM 2175 O O . GLY A 1 284 ? 51.446 47.629 16.606 1.00 4.88 284 GLY A O 1
ATOM 2176 N N . ILE A 1 285 ? 53.196 48.534 17.594 1.00 3.20 285 ILE A N 1
ATOM 2177 C CA . ILE A 1 285 ? 52.909 49.855 17.093 1.00 2.95 285 ILE A CA 1
ATOM 2178 C C . ILE A 1 285 ? 53.275 49.998 15.623 1.00 3.11 285 ILE A C 1
ATOM 2179 O O . ILE A 1 285 ? 54.128 49.303 15.049 1.00 3.43 285 ILE A O 1
ATOM 2184 N N . THR A 1 286 ? 52.647 50.972 14.994 1.00 2.85 286 THR A N 1
ATOM 2185 C CA . THR A 1 286 ? 52.967 51.333 13.627 1.00 2.74 286 THR A CA 1
ATOM 2186 C C . THR A 1 286 ? 54.345 51.966 13.567 1.00 2.68 286 THR A C 1
ATOM 2187 O O . THR A 1 286 ? 54.772 52.666 14.472 1.00 3.15 286 THR A O 1
ATOM 2191 N N . MET A 1 287 ? 55.070 51.623 12.496 1.00 2.76 287 MET A N 1
ATOM 2192 C CA . MET A 1 287 ? 56.434 52.038 12.270 1.00 2.66 287 MET A CA 1
ATOM 2193 C C . MET A 1 287 ? 56.716 52.168 10.786 1.00 2.49 287 MET A C 1
ATOM 2194 O O . MET A 1 287 ? 56.005 51.630 9.926 1.00 3.01 287 MET A O 1
ATOM 2203 N N . GLN A 1 288 ? 57.756 52.913 10.454 1.00 2.00 288 GLN A N 1
ATOM 2204 C CA . GLN A 1 288 ? 58.151 53.013 9.047 1.00 2.75 288 GLN A CA 1
ATOM 2205 C C . GLN A 1 288 ? 58.643 51.657 8.570 1.00 2.83 288 GLN A C 1
ATOM 2206 O O . GLN A 1 288 ? 59.103 50.818 9.348 1.00 2.85 288 GLN A O 1
ATOM 2212 N N . GLY A 1 289 ? 58.569 51.427 7.267 1.00 3.21 289 GLY A N 1
ATOM 2213 C CA . GLY A 1 289 ? 58.929 50.160 6.688 1.00 3.34 289 GLY A CA 1
ATOM 2214 C C . GLY A 1 289 ? 60.319 49.679 7.006 1.00 3.51 289 GLY A C 1
ATOM 2215 O O . GLY A 1 289 ? 60.506 48.506 7.279 1.00 3.88 289 GLY A O 1
ATOM 2216 N N . SER A 1 290 ? 61.313 50.551 7.017 1.00 4.17 290 SER A N 1
ATOM 2217 C CA . SER A 1 290 ? 62.651 50.070 7.323 1.00 4.14 290 SER A CA 1
ATOM 2218 C C . SER A 1 290 ? 62.762 49.538 8.755 1.00 3.28 290 SER A C 1
ATOM 2219 O O . SER A 1 290 ? 63.462 48.578 9.009 1.00 4.57 290 SER A O 1
ATOM 2222 N N . GLN A 1 291 ? 62.064 50.182 9.701 1.00 3.42 291 GLN A N 1
ATOM 2223 C CA . GLN A 1 291 ? 62.064 49.716 11.069 1.00 2.67 291 GLN A CA 1
ATOM 2224 C C . GLN A 1 291 ? 61.267 48.433 11.198 1.00 3.07 291 GLN A C 1
ATOM 2225 O O . GLN A 1 291 ? 61.669 47.513 11.911 1.00 3.22 291 GLN A O 1
ATOM 2231 N N . LEU A 1 292 ? 60.161 48.353 10.478 1.00 2.98 292 LEU A N 1
ATOM 2232 C CA . LEU A 1 292 ? 59.387 47.128 10.426 1.00 3.27 292 LEU A CA 1
ATOM 2233 C C . LEU A 1 292 ? 60.237 45.975 9.928 1.00 2.95 292 LEU A C 1
ATOM 2234 O O . LEU A 1 292 ? 60.171 44.886 10.497 1.00 3.56 292 LEU A O 1
ATOM 2239 N N . ALA A 1 293 ? 61.030 46.203 8.890 1.00 3.17 293 ALA A N 1
ATOM 2240 C CA . ALA A 1 293 ? 61.899 45.154 8.396 1.00 3.13 293 ALA A CA 1
ATOM 2241 C C . ALA A 1 293 ? 62.817 44.608 9.487 1.00 3.31 293 ALA A C 1
ATOM 2242 O O . ALA A 1 293 ? 62.960 43.397 9.667 1.00 4.32 293 ALA A O 1
ATOM 2244 N N . GLN A 1 294 ? 63.439 45.498 10.254 1.00 2.96 294 GLN A N 1
ATOM 2245 C CA . GLN A 1 294 ? 64.291 45.060 11.338 1.00 3.23 294 GLN A CA 1
ATOM 2246 C C . GLN A 1 294 ? 63.532 44.335 12.440 1.00 3.70 294 GLN A C 1
ATOM 2247 O O . GLN A 1 294 ? 63.982 43.324 12.959 1.00 4.80 294 GLN A O 1
ATOM 2253 N N . THR A 1 295 ? 62.377 44.840 12.783 1.00 4.14 295 THR A N 1
ATOM 2254 C CA . THR A 1 295 ? 61.547 44.254 13.825 1.00 5.35 295 THR A CA 1
ATOM 2255 C C . THR A 1 295 ? 61.172 42.830 13.438 1.00 5.79 295 THR A C 1
ATOM 2256 O O . THR A 1 295 ? 61.116 41.941 14.293 1.00 7.07 295 THR A O 1
ATOM 2260 N N . LEU A 1 296 ? 60.929 42.590 12.156 1.00 5.02 296 LEU A N 1
ATOM 2261 C CA . LEU A 1 296 ? 60.497 41.275 11.674 1.00 6.04 296 LEU A CA 1
ATOM 2262 C C . LEU A 1 296 ? 61.670 40.354 11.367 1.00 5.93 296 LEU A C 1
ATOM 2263 O O . LEU A 1 296 ? 61.460 39.184 11.090 1.00 7.54 296 LEU A O 1
ATOM 2268 N N . GLY A 1 297 ? 62.891 40.882 11.379 1.00 5.56 297 GLY A N 1
ATOM 2269 C CA . GLY A 1 297 ? 64.057 40.076 11.051 1.00 6.33 297 GLY A CA 1
ATOM 2270 C C . GLY A 1 297 ? 64.270 39.859 9.573 1.00 6.41 297 GLY A C 1
ATOM 2271 O O . GLY A 1 297 ? 64.921 38.898 9.177 1.00 8.71 297 GLY A O 1
ATOM 2272 N N . LEU A 1 298 ? 63.746 40.727 8.742 1.00 5.30 298 LEU A N 1
ATOM 2273 C CA . LEU A 1 298 ? 63.924 40.600 7.289 1.00 5.85 298 LEU A CA 1
ATOM 2274 C C . LEU A 1 298 ? 65.258 41.178 6.865 1.00 6.44 298 LEU A C 1
ATOM 2275 O O . LEU A 1 298 ? 65.752 42.147 7.446 1.00 7.52 298 LEU A O 1
ATOM 2280 N N . VAL A 1 299 ? 65.821 40.578 5.829 1.00 5.85 299 VAL A N 1
ATOM 2281 C CA . VAL A 1 299 ? 66.997 41.044 5.147 1.00 6.01 299 VAL A CA 1
ATOM 2282 C C . VAL A 1 299 ? 66.732 41.013 3.661 1.00 5.56 299 VAL A C 1
ATOM 2283 O O . VAL A 1 299 ? 65.773 40.378 3.198 1.00 5.41 299 VAL A O 1
ATOM 2287 N N . GLN A 1 300 ? 67.604 41.638 2.876 1.00 6.14 300 GLN A N 1
ATOM 2288 C CA . GLN A 1 300 ? 67.530 41.522 1.442 1.00 7.00 300 GLN A CA 1
ATOM 2289 C C . GLN A 1 300 ? 67.616 40.059 1.092 1.00 5.91 300 GLN A C 1
ATOM 2290 O O . GLN A 1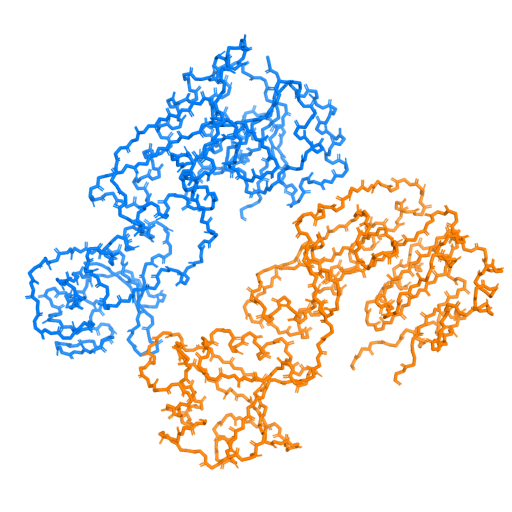 300 ? 68.509 39.347 1.612 1.00 5.59 300 GLN A O 1
ATOM 2296 N N . GLY A 1 301 ? 66.692 39.609 0.249 1.00 8.25 301 GLY A N 1
ATOM 2297 C CA . GLY A 1 301 ? 66.628 38.213 -0.158 1.00 8.43 301 GLY A CA 1
ATOM 2298 C C . GLY A 1 301 ? 65.765 37.322 0.708 1.00 8.70 301 GLY A C 1
ATOM 2299 O O . GLY A 1 301 ? 65.514 36.175 0.340 1.00 9.77 301 GLY A O 1
ATOM 2300 N N . SER A 1 302 ? 65.227 37.822 1.812 1.00 7.20 302 SER A N 1
ATOM 2301 C CA . SER A 1 302 ? 64.250 37.068 2.568 1.00 7.49 302 SER A CA 1
ATOM 2302 C C . SER A 1 302 ? 63.072 36.822 1.627 1.00 6.86 302 SER A C 1
ATOM 2303 O O . SER A 1 302 ? 62.758 37.645 0.754 1.00 7.90 302 SER A O 1
ATOM 2306 N N . ARG A 1 303 ? 62.391 35.705 1.849 1.00 8.14 303 ARG A N 1
ATOM 2307 C CA . ARG A 1 303 ? 61.282 35.276 1.017 1.00 9.27 303 ARG A CA 1
ATOM 2308 C C . ARG A 1 303 ? 60.017 35.224 1.844 1.00 9.42 303 ARG A C 1
ATOM 2309 O O . ARG A 1 303 ? 59.941 34.449 2.788 1.00 10.91 303 ARG A O 1
ATOM 2317 N N . LEU A 1 304 ? 59.034 36.024 1.472 1.00 8.80 304 LEU A N 1
ATOM 2318 C CA . LEU A 1 304 ? 57.697 35.950 2.042 1.00 8.61 304 LEU A CA 1
ATOM 2319 C C . LEU A 1 304 ? 56.767 35.057 1.218 1.00 10.69 304 LEU A C 1
ATOM 2320 O O . LEU A 1 304 ? 57.078 34.800 0.036 1.00 11.24 304 LEU A O 1
ATOM 2325 N N . MET B 1 1 ? -2.499 25.785 32.655 1.00 8.49 1 MET B N 1
ATOM 2326 C CA . MET B 1 1 ? -2.220 25.272 31.279 1.00 6.77 1 MET B CA 1
ATOM 2327 C C . MET B 1 1 ? -1.538 23.940 31.443 1.00 5.48 1 MET B C 1
ATOM 2328 O O . MET B 1 1 ? -0.564 23.834 32.191 1.00 8.46 1 MET B O 1
ATOM 2333 N N . LYS B 1 2 ? -2.088 22.952 30.775 1.00 4.47 2 LYS B N 1
ATOM 2334 C CA . LYS B 1 2 ? -1.590 21.607 30.803 1.00 5.09 2 LYS B CA 1
ATOM 2335 C C . LYS B 1 2 ? -0.828 21.312 29.539 1.00 3.40 2 LYS B C 1
ATOM 2336 O O . LYS B 1 2 ? -1.245 21.735 28.456 1.00 4.04 2 LYS B O 1
ATOM 2342 N N . THR B 1 3 ? 0.230 20.539 29.664 1.00 2.98 3 THR B N 1
ATOM 2343 C CA . THR B 1 3 ? 1.079 20.261 28.527 1.00 3.05 3 THR B CA 1
ATOM 2344 C C . THR B 1 3 ? 1.606 18.853 28.551 1.00 2.70 3 THR B C 1
ATOM 2345 O O . THR B 1 3 ? 1.819 18.271 29.614 1.00 3.69 3 THR B O 1
ATOM 2349 N N . VAL B 1 4 ? 1.854 18.331 27.360 1.00 2.58 4 VAL B N 1
ATOM 2350 C CA . VAL B 1 4 ? 2.634 17.129 27.129 1.00 2.86 4 VAL B CA 1
ATOM 2351 C C . VAL B 1 4 ? 3.915 17.589 26.440 1.00 2.59 4 VAL B C 1
ATOM 2352 O O . VAL B 1 4 ? 3.879 18.375 25.499 1.00 3.29 4 VAL B O 1
ATOM 2356 N N . VAL B 1 5 ? 5.025 17.067 26.937 1.00 2.47 5 VAL B N 1
ATOM 2357 C CA . VAL B 1 5 ? 6.339 17.533 26.573 1.00 2.57 5 VAL B CA 1
ATOM 2358 C C . VAL B 1 5 ? 7.139 16.405 25.970 1.00 2.53 5 VAL B C 1
ATOM 2359 O O . VAL B 1 5 ? 7.134 15.309 26.500 1.00 4.38 5 VAL B O 1
ATOM 2363 N N . PHE B 1 6 ? 7.865 16.695 24.908 1.00 2.33 6 PHE B N 1
ATOM 2364 C CA . PHE B 1 6 ? 8.778 15.808 24.237 1.00 2.42 6 PHE B CA 1
ATOM 2365 C C . PHE B 1 6 ? 10.151 16.388 24.463 1.00 2.62 6 PHE B C 1
ATOM 2366 O O . PHE B 1 6 ? 10.381 17.532 24.099 1.00 4.17 6 PHE B O 1
ATOM 2374 N N . ALA B 1 7 ? 11.080 15.662 25.062 1.00 2.41 7 ALA B N 1
ATOM 2375 C CA . ALA B 1 7 ? 12.303 16.291 25.531 1.00 2.64 7 ALA B CA 1
ATOM 2376 C C . ALA B 1 7 ? 13.425 15.313 25.660 1.00 2.55 7 ALA B C 1
ATOM 2377 O O . ALA B 1 7 ? 13.220 14.169 26.061 1.00 3.08 7 ALA B O 1
ATOM 2379 N N . TYR B 1 8 ? 14.647 15.800 25.463 1.00 2.62 8 TYR B N 1
ATOM 2380 C CA . TYR B 1 8 ? 15.837 14.990 25.631 1.00 2.40 8 TYR B CA 1
ATOM 2381 C C . TYR B 1 8 ? 17.003 15.901 25.933 1.00 2.43 8 TYR B C 1
ATOM 2382 O O . TYR B 1 8 ? 17.045 17.029 25.451 1.00 2.62 8 TYR B O 1
ATOM 2391 N N . HIS B 1 9 ? 17.972 15.341 26.654 1.00 3.20 9 HIS B N 1
ATOM 2392 C CA . HIS B 1 9 ? 19.234 15.986 26.880 1.00 4.39 9 HIS B CA 1
ATOM 2393 C C . HIS B 1 9 ? 19.129 17.279 27.659 1.00 3.38 9 HIS B C 1
ATOM 2394 O O . HIS B 1 9 ? 18.174 17.489 28.385 1.00 3.23 9 HIS B O 1
ATOM 2401 N N . ASP B 1 10 ? 20.169 18.102 27.595 1.00 2.95 10 ASP B N 1
ATOM 2402 C CA . ASP B 1 10 ? 20.215 19.290 28.448 1.00 3.01 10 ASP B CA 1
ATOM 2403 C C . ASP B 1 10 ? 19.146 20.285 28.094 1.00 3.09 10 ASP B C 1
ATOM 2404 O O . ASP B 1 10 ? 18.532 20.867 28.985 1.00 3.19 10 ASP B O 1
ATOM 2409 N N . MET B 1 11 ? 18.892 20.489 26.794 1.00 2.90 11 MET B N 1
ATOM 2410 C CA . MET B 1 11 ? 17.808 21.372 26.381 1.00 3.09 11 MET B CA 1
ATOM 2411 C C . MET B 1 11 ? 16.481 20.838 26.854 1.00 2.57 11 MET B C 1
ATOM 2412 O O . MET B 1 11 ? 15.620 21.597 27.278 1.00 3.19 11 MET B O 1
ATOM 2417 N N . GLY B 1 12 ? 16.311 19.527 26.843 1.00 2.78 12 GLY B N 1
ATOM 2418 C CA . GLY B 1 12 ? 15.092 18.952 27.376 1.00 2.85 12 GLY B CA 1
ATOM 2419 C C . GLY B 1 12 ? 14.931 19.250 28.865 1.00 2.57 12 GLY B C 1
ATOM 2420 O O . GLY B 1 12 ? 13.841 19.615 29.314 1.00 2.96 12 GLY B O 1
ATOM 2421 N N . CYS B 1 13 ? 15.991 19.083 29.652 1.00 2.46 13 CYS B N 1
ATOM 2422 C CA . CYS B 1 13 ? 15.915 19.333 31.089 1.00 2.67 13 CYS B CA 1
ATOM 2423 C C . CYS B 1 13 ? 15.599 20.773 31.407 1.00 2.53 13 CYS B C 1
ATOM 2424 O O . CYS B 1 13 ? 14.708 21.068 32.201 1.00 2.85 13 CYS B O 1
ATOM 2427 N N . LEU B 1 14 ? 16.275 21.693 30.723 1.00 2.60 14 LEU B N 1
ATOM 2428 C CA . LEU B 1 14 ? 16.056 23.096 31.034 1.00 2.88 14 LEU B CA 1
ATOM 2429 C C . LEU B 1 14 ? 14.663 23.517 30.532 1.00 2.56 14 LEU B C 1
ATOM 2430 O O . LEU B 1 14 ? 14.034 24.366 31.155 1.00 2.86 14 LEU B O 1
ATOM 2435 N N . GLY B 1 15 ? 14.153 22.918 29.461 1.00 2.62 15 GLY B N 1
ATOM 2436 C CA . GLY B 1 15 ? 12.828 23.241 29.003 1.00 2.94 15 GLY B CA 1
ATOM 2437 C C . GLY B 1 15 ? 11.792 22.820 30.017 1.00 2.67 15 GLY B C 1
ATOM 2438 O O . GLY B 1 15 ? 10.863 23.562 30.322 1.00 2.98 15 GLY B O 1
ATOM 2439 N N . ILE B 1 16 ? 11.906 21.601 30.542 1.00 2.94 16 ILE B N 1
ATOM 2440 C CA . ILE B 1 16 ? 10.998 21.141 31.574 1.00 2.69 16 ILE B CA 1
ATOM 2441 C C . ILE B 1 16 ? 11.091 22.014 32.812 1.00 2.83 16 ILE B C 1
ATOM 2442 O O . ILE B 1 16 ? 10.074 22.396 33.402 1.00 2.82 16 ILE B O 1
ATOM 2447 N N . GLU B 1 17 ? 12.296 22.334 33.254 1.00 2.57 17 GLU B N 1
ATOM 2448 C CA . GLU B 1 17 ? 12.447 23.184 34.433 1.00 2.87 17 GLU B CA 1
ATOM 2449 C C . GLU B 1 17 ? 11.785 24.529 34.200 1.00 2.51 17 GLU B C 1
ATOM 2450 O O . GLU B 1 17 ? 11.131 25.049 35.098 1.00 2.34 17 GLU B O 1
ATOM 2459 N N . ALA B 1 18 ? 11.916 25.094 33.007 1.00 2.76 18 ALA B N 1
ATOM 2460 C CA . ALA B 1 18 ? 11.317 26.392 32.726 1.00 2.53 18 ALA B CA 1
ATOM 2461 C C . ALA B 1 18 ? 9.807 26.312 32.714 1.00 2.49 18 ALA B C 1
ATOM 2462 O O . ALA B 1 18 ? 9.126 27.196 33.224 1.00 2.12 18 ALA B O 1
ATOM 2464 N N . LEU B 1 19 ? 9.243 25.258 32.147 1.00 2.41 19 LEU B N 1
ATOM 2465 C CA . LEU B 1 19 ? 7.802 25.051 32.180 1.00 2.78 19 LEU B CA 1
ATOM 2466 C C . LEU B 1 19 ? 7.274 24.946 33.594 1.00 2.52 19 LEU B C 1
ATOM 2467 O O . LEU B 1 19 ? 6.281 25.576 33.944 1.00 2.46 19 LEU B O 1
ATOM 2472 N N . LEU B 1 20 ? 7.959 24.172 34.438 1.00 2.22 20 LEU B N 1
ATOM 2473 C CA . LEU B 1 20 ? 7.511 24.041 35.828 1.00 2.44 20 LEU B CA 1
ATOM 2474 C C . LEU B 1 20 ? 7.640 25.355 36.571 1.00 2.21 20 LEU B C 1
ATOM 2475 O O . LEU B 1 20 ? 6.755 25.736 37.334 1.00 2.56 20 LEU B O 1
ATOM 2480 N N . ALA B 1 21 ? 8.729 26.089 36.356 1.00 2.24 21 ALA B N 1
ATOM 2481 C CA . ALA B 1 21 ? 8.899 27.382 36.992 1.00 2.15 21 ALA B CA 1
ATOM 2482 C C . ALA B 1 21 ? 7.813 28.355 36.554 1.00 2.48 21 ALA B C 1
ATOM 2483 O O . ALA B 1 21 ? 7.425 29.228 37.328 1.00 2.11 21 ALA B O 1
ATOM 2485 N N . ALA B 1 22 ? 7.328 28.211 35.318 1.00 2.04 22 ALA B N 1
ATOM 2486 C CA . ALA B 1 22 ? 6.261 29.036 34.777 1.00 2.23 22 ALA B CA 1
ATOM 2487 C C . ALA B 1 22 ? 4.896 28.551 35.184 1.00 2.70 22 ALA B C 1
ATOM 2488 O O . ALA B 1 22 ? 3.921 29.151 34.781 1.00 3.19 22 ALA B O 1
ATOM 2490 N N . GLY B 1 23 ? 4.813 27.510 35.993 1.00 2.75 23 GLY B N 1
ATOM 2491 C CA . GLY B 1 23 ? 3.539 27.023 36.500 1.00 3.19 23 GLY B CA 1
ATOM 2492 C C . GLY B 1 23 ? 2.705 26.242 35.519 1.00 3.59 23 GLY B C 1
ATOM 2493 O O . GLY B 1 23 ? 1.504 26.088 35.729 1.00 5.29 23 GLY B O 1
ATOM 2494 N N . TYR B 1 24 ? 3.316 25.688 34.483 1.00 3.01 24 TYR B N 1
ATOM 2495 C CA . TYR B 1 24 ? 2.605 24.759 33.616 1.00 3.16 24 TYR B CA 1
ATOM 2496 C C . TYR B 1 24 ? 2.466 23.438 34.337 1.00 3.07 24 TYR B C 1
ATOM 2497 O O . TYR B 1 24 ? 3.370 23.030 35.059 1.00 5.16 24 TYR B O 1
ATOM 2506 N N . GLU B 1 25 ? 1.362 22.750 34.099 1.00 3.37 25 GLU B N 1
ATOM 2507 C CA . GLU B 1 25 ? 1.158 21.398 34.564 1.00 4.04 25 GLU B CA 1
ATOM 2508 C C . GLU B 1 25 ? 1.627 20.470 33.481 1.00 3.53 25 GLU B C 1
ATOM 2509 O O . GLU B 1 25 ? 1.047 20.447 32.400 1.00 5.86 25 GLU B O 1
ATOM 2518 N N . ILE B 1 26 ? 2.659 19.695 33.751 1.00 3.30 26 ILE B N 1
ATOM 2519 C CA . ILE B 1 26 ? 3.180 18.753 32.781 1.00 3.22 26 ILE B CA 1
ATOM 2520 C C . ILE B 1 26 ? 2.589 17.404 33.088 1.00 3.25 26 ILE B C 1
ATOM 2521 O O . ILE B 1 26 ? 2.895 16.807 34.107 1.00 4.62 26 ILE B O 1
ATOM 2526 N N . SER B 1 27 ? 1.738 16.927 32.202 1.00 2.84 27 SER B N 1
ATOM 2527 C CA . SER B 1 27 ? 1.021 15.698 32.431 1.00 3.07 27 SER B CA 1
ATOM 2528 C C . SER B 1 27 ? 1.848 14.479 32.106 1.00 2.72 27 SER B C 1
ATOM 2529 O O . SER B 1 27 ? 1.605 13.396 32.664 1.00 3.70 27 SER B O 1
ATOM 2533 N N . ALA B 1 28 ? 2.769 14.600 31.168 1.00 2.61 28 ALA B N 1
ATOM 2534 C CA . ALA B 1 28 ? 3.628 13.510 30.729 1.00 2.66 28 ALA B CA 1
ATOM 2535 C C . ALA B 1 28 ? 4.780 14.080 29.958 1.00 2.62 28 ALA B C 1
ATOM 2536 O O . ALA B 1 28 ? 4.649 15.104 29.288 1.00 2.79 28 ALA B O 1
ATOM 2538 N N . ILE B 1 29 ? 5.889 13.361 30.007 1.00 2.36 29 ILE B N 1
ATOM 2539 C CA . ILE B 1 29 ? 7.087 13.648 29.219 1.00 2.42 29 ILE B CA 1
ATOM 2540 C C . ILE B 1 29 ? 7.401 12.441 28.384 1.00 2.47 29 ILE B C 1
ATOM 2541 O O . ILE B 1 29 ? 7.417 11.329 28.911 1.00 2.85 29 ILE B O 1
ATOM 2546 N N . PHE B 1 30 ? 7.719 12.685 27.119 1.00 2.36 30 PHE B N 1
ATOM 2547 C CA . PHE B 1 30 ? 8.211 11.683 26.185 1.00 2.30 30 PHE B CA 1
ATOM 2548 C C . PHE B 1 30 ? 9.659 11.961 25.908 1.00 2.10 30 PHE B C 1
ATOM 2549 O O . PHE B 1 30 ? 10.033 13.083 25.579 1.00 3.07 30 PHE B O 1
ATOM 2557 N N . THR B 1 31 ? 10.471 10.919 25.997 1.00 2.46 31 THR B N 1
ATOM 2558 C CA . THR B 1 31 ? 11.895 11.081 25.844 1.00 3.01 31 THR B CA 1
ATOM 2559 C C . THR B 1 31 ? 12.462 9.874 25.092 1.00 2.72 31 THR B C 1
ATOM 2560 O O . THR B 1 31 ? 11.717 9.124 24.497 1.00 3.25 31 THR B O 1
ATOM 2564 N N . HIS B 1 32 ? 13.771 9.708 25.125 1.00 3.51 32 HIS B N 1
ATOM 2565 C CA . HIS B 1 32 ? 14.430 8.606 24.450 1.00 4.04 32 HIS B CA 1
ATOM 2566 C C . HIS B 1 32 ? 15.194 7.843 25.481 1.00 5.08 32 HIS B C 1
ATOM 2567 O O . HIS B 1 32 ? 15.611 8.379 26.506 1.00 6.44 32 HIS B O 1
ATOM 2574 N N . THR B 1 33 ? 15.433 6.567 25.192 1.00 6.63 33 THR B N 1
ATOM 2575 C CA . THR B 1 33 ? 16.407 5.789 25.937 1.00 9.28 33 THR B CA 1
ATOM 2576 C C . THR B 1 33 ? 17.799 6.221 25.506 1.00 10.62 33 THR B C 1
ATOM 2577 O O . THR B 1 33 ? 18.008 6.699 24.390 1.00 13.86 33 THR B O 1
ATOM 2581 N N . ASP B 1 34 ? 18.756 6.087 26.414 1.00 12.97 34 ASP B N 1
ATOM 2582 C CA . ASP B 1 34 ? 20.148 6.398 26.120 1.00 14.55 34 ASP B CA 1
ATOM 2583 C C . ASP B 1 34 ? 20.821 5.227 25.420 1.00 16.31 34 ASP B C 1
ATOM 2584 O O . ASP B 1 34 ? 20.407 4.079 25.586 1.00 17.81 34 ASP B O 1
ATOM 2589 N N . PHE B 1 41 ? 27.276 12.924 28.602 1.00 15.39 41 PHE B N 1
ATOM 2590 C CA . PHE B 1 41 ? 27.506 14.019 29.556 1.00 13.16 41 PHE B CA 1
ATOM 2591 C C . PHE B 1 41 ? 26.246 14.846 29.854 1.00 12.69 41 PHE B C 1
ATOM 2592 O O . PHE B 1 41 ? 26.262 15.687 30.729 1.00 15.26 41 PHE B O 1
ATOM 2600 N N . TYR B 1 42 ? 25.196 14.635 29.088 1.00 10.18 42 TYR B N 1
ATOM 2601 C CA . TYR B 1 42 ? 23.974 15.416 29.182 1.00 9.23 42 TYR B CA 1
ATOM 2602 C C . TYR B 1 42 ? 23.135 15.033 30.421 1.00 7.45 42 TYR B C 1
ATOM 2603 O O . TYR B 1 42 ? 23.172 13.886 30.877 1.00 8.95 42 TYR B O 1
ATOM 2612 N N . GLY B 1 43 ? 22.370 15.989 30.938 1.00 6.33 43 GLY B N 1
ATOM 2613 C CA . GLY B 1 43 ? 21.338 15.733 31.901 1.00 5.50 43 GLY B CA 1
ATOM 2614 C C . GLY B 1 43 ? 20.287 14.786 31.368 1.00 3.99 43 GLY B C 1
ATOM 2615 O O . GLY B 1 43 ? 19.992 14.739 30.176 1.00 5.79 43 GLY B O 1
ATOM 2616 N N . SER B 1 44 ? 19.719 14.042 32.294 1.00 3.90 44 SER B N 1
ATOM 2617 C CA . SER B 1 44 ? 18.688 13.038 31.998 1.00 3.46 44 SER B CA 1
ATOM 2618 C C . SER B 1 44 ? 17.317 13.653 32.216 1.00 2.61 44 SER B C 1
ATOM 2619 O O . SER B 1 44 ? 16.914 13.947 33.350 1.00 3.02 44 SER B O 1
ATOM 2622 N N . VAL B 1 45 ? 16.574 13.744 31.124 1.00 2.70 45 VAL B N 1
ATOM 2623 C CA . VAL B 1 45 ? 15.186 14.141 31.196 1.00 2.41 45 VAL B CA 1
ATOM 2624 C C . VAL B 1 45 ? 14.368 13.163 32.053 1.00 2.47 45 VAL B C 1
ATOM 2625 O O . VAL B 1 45 ? 13.538 13.575 32.852 1.00 2.81 45 VAL B O 1
ATOM 2629 N N . ALA B 1 46 ? 14.608 11.872 31.880 1.00 2.61 46 ALA B N 1
ATOM 2630 C CA . ALA B 1 46 ? 13.866 10.888 32.659 1.00 2.91 46 ALA B CA 1
ATOM 2631 C C . ALA B 1 46 ? 14.107 11.065 34.146 1.00 2.78 46 ALA B C 1
ATOM 2632 O O . ALA B 1 46 ? 13.160 11.033 34.952 1.00 2.71 46 ALA B O 1
ATOM 2634 N N . ARG B 1 47 ? 15.351 11.277 34.554 1.00 2.91 47 ARG B N 1
ATOM 2635 C CA . ARG B 1 47 ? 15.619 11.487 35.987 1.00 3.22 47 ARG B CA 1
ATOM 2636 C C . ARG B 1 47 ? 14.934 12.726 36.519 1.00 2.69 47 ARG B C 1
ATOM 2637 O O . ARG B 1 47 ? 14.400 12.730 37.626 1.00 2.78 47 ARG B O 1
ATOM 2645 N N . LEU B 1 48 ? 14.961 13.803 35.752 1.00 2.91 48 LEU B N 1
ATOM 2646 C CA . LEU B 1 48 ? 14.287 15.019 36.142 1.00 3.05 48 LEU B CA 1
ATOM 2647 C C . LEU B 1 48 ? 12.784 14.768 36.316 1.00 2.99 48 LEU B C 1
ATOM 2648 O O . LEU B 1 48 ? 12.187 15.167 37.305 1.00 2.94 48 LEU B O 1
ATOM 2653 N N . ALA B 1 49 ? 12.179 14.158 35.305 1.00 2.83 49 ALA B N 1
ATOM 2654 C CA . ALA B 1 49 ? 10.765 13.808 35.377 1.00 3.21 49 ALA B CA 1
ATOM 2655 C C . ALA B 1 49 ? 10.460 13.023 36.654 1.00 2.48 49 ALA B C 1
ATOM 2656 O O . ALA B 1 49 ? 9.528 13.337 37.395 1.00 3.38 49 ALA B O 1
ATOM 2658 N N . ALA B 1 50 ? 11.274 12.014 36.917 1.00 2.45 50 ALA B N 1
ATOM 2659 C CA . ALA B 1 50 ? 11.060 11.167 38.066 1.00 2.62 50 ALA B CA 1
ATOM 2660 C C . ALA B 1 50 ? 11.153 11.965 39.359 1.00 2.85 50 ALA B C 1
ATOM 2661 O O . ALA B 1 50 ? 10.316 11.797 40.254 1.00 2.70 50 ALA B O 1
ATOM 2663 N N . GLU B 1 51 ? 12.151 12.838 39.482 1.00 2.64 51 GLU B N 1
ATOM 2664 C CA . GLU B 1 51 ? 12.322 13.644 40.663 1.00 3.77 51 GLU B CA 1
ATOM 2665 C C . GLU B 1 51 ? 11.171 14.618 40.890 1.00 4.07 51 GLU B C 1
ATOM 2666 O O . GLU B 1 51 ? 10.800 14.938 42.020 1.00 5.39 51 GLU B O 1
ATOM 2672 N N . ARG B 1 52 ? 10.596 15.106 39.797 1.00 4.20 52 ARG B N 1
ATOM 2673 C CA . ARG B 1 52 ? 9.517 16.069 39.854 1.00 4.59 52 ARG B CA 1
ATOM 2674 C C . ARG B 1 52 ? 8.168 15.407 39.912 1.00 4.98 52 ARG B C 1
ATOM 2675 O O . ARG B 1 52 ? 7.158 16.092 39.948 1.00 7.17 52 ARG B O 1
ATOM 2683 N N . GLY B 1 53 ? 8.126 14.087 39.882 1.00 3.80 53 GLY B N 1
ATOM 2684 C CA . GLY B 1 53 ? 6.879 13.385 39.974 1.00 4.35 53 GLY B CA 1
ATOM 2685 C C . GLY B 1 53 ? 6.000 13.452 38.726 1.00 4.59 53 GLY B C 1
ATOM 2686 O O . GLY B 1 53 ? 4.775 13.414 38.840 1.00 6.10 53 GLY B O 1
ATOM 2687 N N . ILE B 1 54 ? 6.633 13.425 37.564 1.00 3.37 54 ILE B N 1
ATOM 2688 C CA . ILE B 1 54 ? 5.939 13.512 36.293 1.00 3.50 54 ILE B CA 1
ATOM 2689 C C . ILE B 1 54 ? 6.076 12.179 35.588 1.00 2.97 54 ILE B C 1
ATOM 2690 O O . ILE B 1 54 ? 7.175 11.678 35.424 1.00 3.19 54 ILE B O 1
ATOM 2695 N N . PRO B 1 55 ? 4.986 11.615 35.074 1.00 2.91 55 PRO B N 1
ATOM 2696 C CA . PRO B 1 55 ? 5.077 10.419 34.233 1.00 2.99 55 PRO B CA 1
ATOM 2697 C C . PRO B 1 55 ? 6.004 10.616 33.051 1.00 2.63 55 PRO B C 1
ATOM 2698 O O . PRO B 1 55 ? 5.910 11.650 32.375 1.00 3.44 55 PRO B O 1
ATOM 2702 N N . VAL B 1 56 ? 6.830 9.631 32.744 1.00 2.50 56 VAL B N 1
ATOM 2703 C CA . VAL B 1 56 ? 7.785 9.743 31.661 1.00 2.26 56 VAL B CA 1
ATOM 2704 C C . VAL B 1 56 ? 7.845 8.449 30.888 1.00 2.24 56 VAL B C 1
ATOM 2705 O O . VAL B 1 56 ? 7.777 7.376 31.482 1.00 2.69 56 VAL B O 1
ATOM 2709 N N . TYR B 1 57 ? 7.964 8.561 29.576 1.00 2.32 57 TYR B N 1
ATOM 2710 C CA . TYR B 1 57 ? 7.883 7.421 28.676 1.00 2.46 57 TYR B CA 1
ATOM 2711 C C . TYR B 1 57 ? 8.897 7.582 27.584 1.00 2.46 57 TYR B C 1
ATOM 2712 O O . TYR B 1 57 ? 9.156 8.689 27.126 1.00 3.02 57 TYR B O 1
ATOM 2721 N N . ALA B 1 58 ? 9.470 6.478 27.117 1.00 2.25 58 ALA B N 1
ATOM 2722 C CA . ALA B 1 58 ? 10.446 6.521 26.031 1.00 2.97 58 ALA B CA 1
ATOM 2723 C C . ALA B 1 58 ? 10.168 5.487 24.961 1.00 3.43 58 ALA B C 1
ATOM 2724 O O . ALA B 1 58 ? 11.065 4.758 24.574 1.00 3.69 58 ALA B O 1
ATOM 2726 N N . PRO B 1 59 ? 8.983 5.492 24.362 1.00 3.30 59 PRO B N 1
ATOM 2727 C CA . PRO B 1 59 ? 8.769 4.572 23.256 1.00 3.85 59 PRO B CA 1
ATOM 2728 C C . PRO B 1 59 ? 9.608 4.924 22.078 1.00 4.41 59 PRO B C 1
ATOM 2729 O O . PRO B 1 59 ? 9.927 6.073 21.806 1.00 4.58 59 PRO B O 1
ATOM 2733 N N . ASP B 1 60 ? 9.995 3.908 21.327 1.00 5.36 60 ASP B N 1
ATOM 2734 C CA . ASP B 1 60 ? 10.738 4.105 20.095 1.00 7.30 60 ASP B CA 1
ATOM 2735 C C . ASP B 1 60 ? 9.915 4.872 19.064 1.00 7.59 60 ASP B C 1
ATOM 2736 O O . ASP B 1 60 ? 10.465 5.722 18.371 1.00 10.45 60 ASP B O 1
ATOM 2741 N N . ASN B 1 61 ? 8.631 4.562 18.965 1.00 7.25 61 ASN B N 1
ATOM 2742 C CA . ASN B 1 61 ? 7.744 5.168 17.989 1.00 7.30 61 ASN B CA 1
ATOM 2743 C C . ASN B 1 61 ? 6.560 5.769 18.663 1.00 5.64 61 ASN B C 1
ATOM 2744 O O . ASN B 1 61 ? 5.547 5.120 18.891 1.00 6.41 61 ASN B O 1
ATOM 2749 N N . VAL B 1 62 ? 6.662 7.027 19.051 1.00 4.70 62 VAL B N 1
ATOM 2750 C CA . VAL B 1 62 ? 5.579 7.682 19.723 1.00 3.90 62 VAL B CA 1
ATOM 2751 C C . VAL B 1 62 ? 4.365 7.925 18.814 1.00 4.19 62 VAL B C 1
ATOM 2752 O O . VAL B 1 62 ? 3.287 8.227 19.302 1.00 5.93 62 VAL B O 1
ATOM 2756 N N . ASN B 1 63 ? 4.557 7.831 17.507 1.00 3.77 63 ASN B N 1
ATOM 2757 C CA . ASN B 1 63 ? 3.439 8.046 16.581 1.00 4.20 63 ASN B CA 1
ATOM 2758 C C . ASN B 1 63 ? 2.473 6.875 16.425 1.00 5.19 63 ASN B C 1
ATOM 2759 O O . ASN B 1 63 ? 1.469 6.954 15.752 1.00 7.46 63 ASN B O 1
ATOM 2764 N N . HIS B 1 64 ? 2.696 5.855 17.178 1.00 4.45 64 HIS B N 1
ATOM 2765 C CA . HIS B 1 64 ? 1.826 4.697 17.186 1.00 3.64 64 HIS B CA 1
ATOM 2766 C C . HIS B 1 64 ? 0.467 5.043 17.769 1.00 3.51 64 HIS B C 1
ATOM 2767 O O . HIS B 1 64 ? 0.391 5.819 18.692 1.00 3.66 64 HIS B O 1
ATOM 2774 N N . PRO B 1 65 ? -0.594 4.453 17.230 1.00 4.38 65 PRO B N 1
ATOM 2775 C CA . PRO B 1 65 ? -1.928 4.586 17.828 1.00 5.02 65 PRO B CA 1
ATOM 2776 C C . PRO B 1 65 ? -1.866 4.723 19.348 1.00 5.07 65 PRO B C 1
ATOM 2777 O O . PRO B 1 65 ? -2.271 5.749 19.894 1.00 5.99 65 PRO B O 1
ATOM 2781 N N . LEU B 1 66 ? -1.361 3.691 20.016 1.00 4.39 66 LEU B N 1
ATOM 2782 C CA . LEU B 1 66 ? -1.415 3.597 21.489 1.00 5.91 66 LEU B CA 1
ATOM 2783 C C . LEU B 1 66 ? -1.015 4.880 22.113 1.00 4.32 66 LEU B C 1
ATOM 2784 O O . LEU B 1 66 ? -1.662 5.345 23.054 1.00 5.31 66 LEU B O 1
ATOM 2789 N N . TRP B 1 67 ? 0.078 5.437 21.640 1.00 4.05 67 TRP B N 1
ATOM 2790 C CA . TRP B 1 67 ? 0.585 6.651 22.218 1.00 4.38 67 TRP B CA 1
ATOM 2791 C C . TRP B 1 67 ? -0.262 7.844 21.860 1.00 4.32 67 TRP B C 1
ATOM 2792 O O . TRP B 1 67 ? -0.470 8.722 22.675 1.00 4.35 67 TRP B O 1
ATOM 2803 N N . VAL B 1 68 ? -0.811 7.876 20.663 1.00 4.23 68 VAL B N 1
ATOM 2804 C CA . VAL B 1 68 ? -1.786 8.916 20.363 1.00 5.63 68 VAL B CA 1
ATOM 2805 C C . VAL B 1 68 ? -2.925 8.920 21.412 1.00 6.50 68 VAL B C 1
ATOM 2806 O O . VAL B 1 68 ? -3.312 9.977 21.893 1.00 7.73 68 VAL B O 1
ATOM 2810 N N . GLU B 1 69 ? -3.475 7.752 21.772 1.00 6.93 69 GLU B N 1
ATOM 2811 C CA . GLU B 1 69 ? -4.495 7.644 22.866 1.00 6.31 69 GLU B CA 1
ATOM 2812 C C . GLU B 1 69 ? -4.032 8.108 24.202 1.00 6.99 69 GLU B C 1
ATOM 2813 O O . GLU B 1 69 ? -4.751 8.802 24.969 1.00 7.39 69 GLU B O 1
ATOM 2819 N N . ARG B 1 70 ? -2.857 7.702 24.583 1.00 5.17 70 ARG B N 1
ATOM 2820 C CA . ARG B 1 70 ? -2.356 8.032 25.887 1.00 6.62 70 ARG B CA 1
ATOM 2821 C C . ARG B 1 70 ? -1.996 9.472 26.006 1.00 6.90 70 ARG B C 1
ATOM 2822 O O . ARG B 1 70 ? -2.024 9.979 27.175 1.00 8.81 70 ARG B O 1
ATOM 2836 N N . ILE B 1 71 ? -1.720 10.143 24.873 1.00 5.63 71 ILE B N 1
ATOM 2837 C CA . ILE B 1 71 ? -1.537 11.598 24.864 1.00 4.84 71 ILE B CA 1
ATOM 2838 C C . ILE B 1 71 ? -2.891 12.310 24.852 1.00 5.09 71 ILE B C 1
ATOM 2839 O O . ILE B 1 71 ? -3.115 13.238 25.627 1.00 5.78 71 ILE B O 1
ATOM 2844 N N . ALA B 1 72 ? -3.776 11.870 23.984 1.00 4.99 72 ALA B N 1
ATOM 2845 C CA . ALA B 1 72 ? -5.093 12.470 23.902 1.00 4.60 72 ALA B CA 1
ATOM 2846 C C . ALA B 1 72 ? -5.798 12.457 25.254 1.00 4.76 72 ALA B C 1
ATOM 2847 O O . ALA B 1 72 ? -6.487 13.434 25.615 1.00 4.32 72 ALA B O 1
ATOM 2849 N N . GLN B 1 73 ? -5.661 11.384 26.038 1.00 4.68 73 GLN B N 1
ATOM 2850 C CA . GLN B 1 73 ? -6.381 11.304 27.291 1.00 4.42 73 GLN B CA 1
ATOM 2851 C C . GLN B 1 73 ? -5.893 12.242 28.343 1.00 4.17 73 GLN B C 1
ATOM 2852 O O . GLN B 1 73 ? -6.577 12.426 29.331 1.00 4.49 73 GLN B O 1
ATOM 2858 N N . LEU B 1 74 ? -4.712 12.838 28.134 1.00 4.18 74 LEU B N 1
ATOM 2859 C CA . LEU B 1 74 ? -4.159 13.793 29.073 1.00 4.60 74 LEU B CA 1
ATOM 2860 C C . LEU B 1 74 ? -4.646 15.200 28.808 1.00 3.90 74 LEU B C 1
ATOM 2861 O O . LEU B 1 74 ? -4.334 16.101 29.563 1.00 4.72 74 LEU B O 1
ATOM 2866 N N . SER B 1 75 ? -5.394 15.401 27.719 1.00 3.67 75 SER B N 1
ATOM 2867 C CA . SER B 1 75 ? -6.000 16.686 27.419 1.00 3.68 75 SER B CA 1
ATOM 2868 C C . SER B 1 75 ? -4.991 17.835 27.395 1.00 2.95 75 SER B C 1
ATOM 2869 O O . SER B 1 75 ? -5.226 18.859 28.008 1.00 3.54 75 SER B O 1
ATOM 2872 N N . PRO B 1 76 ? -3.862 17.704 26.690 1.00 3.39 76 PRO B N 1
ATOM 2873 C CA . PRO B 1 76 ? -2.934 18.829 26.679 1.00 3.42 76 PRO B CA 1
ATOM 2874 C C . PRO B 1 76 ? -3.569 20.026 26.038 1.00 2.74 76 PRO B C 1
ATOM 2875 O O . PRO B 1 76 ? -4.199 19.936 24.966 1.00 3.10 76 PRO B O 1
ATOM 2879 N N . ASP B 1 77 ? -3.308 21.186 26.603 1.00 2.69 77 ASP B N 1
ATOM 2880 C CA . ASP B 1 77 ? -3.605 22.443 25.946 1.00 2.47 77 ASP B CA 1
ATOM 2881 C C . ASP B 1 77 ? -2.584 22.767 24.874 1.00 2.52 77 ASP B C 1
ATOM 2882 O O . ASP B 1 77 ? -2.927 23.323 23.824 1.00 3.02 77 ASP B O 1
ATOM 2887 N N . VAL B 1 78 ? -1.345 22.412 25.136 1.00 2.53 78 VAL B N 1
ATOM 2888 C CA . VAL B 1 78 ? -0.219 22.784 24.297 1.00 2.58 78 VAL B CA 1
ATOM 2889 C C . VAL B 1 78 ? 0.797 21.685 24.392 1.00 2.43 78 VAL B C 1
ATOM 2890 O O . VAL B 1 78 ? 0.883 20.973 25.403 1.00 3.05 78 VAL B O 1
ATOM 2894 N N . ILE B 1 79 ? 1.580 21.546 23.335 1.00 2.28 79 ILE B N 1
ATOM 2895 C CA . ILE B 1 79 ? 2.680 20.600 23.273 1.00 2.59 79 ILE B CA 1
ATOM 2896 C C . ILE B 1 79 ? 3.979 21.342 23.065 1.00 2.97 79 ILE B C 1
ATOM 2897 O O . ILE B 1 79 ? 4.023 22.315 22.315 1.00 3.51 79 ILE B O 1
ATOM 2902 N N . PHE B 1 80 ? 5.022 20.889 23.745 1.00 3.04 80 PHE B N 1
ATOM 2903 C CA . PHE B 1 80 ? 6.364 21.413 23.549 1.00 3.00 80 PHE B CA 1
ATOM 2904 C C . PHE B 1 80 ? 7.318 20.303 23.169 1.00 3.14 80 PHE B C 1
ATOM 2905 O O . PHE B 1 80 ? 7.228 19.201 23.713 1.00 4.15 80 PHE B O 1
ATOM 2913 N N . SER B 1 81 ? 8.265 20.594 22.297 1.00 3.42 81 SER B N 1
ATOM 2914 C CA . SER B 1 81 ? 9.420 19.771 22.022 1.00 2.96 81 SER B CA 1
ATOM 2915 C C . SER B 1 81 ? 10.688 20.544 22.359 1.00 2.50 81 SER B C 1
ATOM 2916 O O . SER B 1 81 ? 10.909 21.653 21.875 1.00 3.31 81 SER B O 1
ATOM 2919 N N . PHE B 1 82 ? 11.521 19.889 23.162 1.00 2.54 82 PHE B N 1
ATOM 2920 C CA . PHE B 1 82 ? 12.802 20.404 23.598 1.00 2.61 82 PHE B CA 1
ATOM 2921 C C . PHE B 1 82 ? 13.824 19.322 23.290 1.00 2.84 82 PHE B C 1
ATOM 2922 O O . PHE B 1 82 ? 14.189 18.503 24.158 1.00 2.77 82 PHE B O 1
ATOM 2930 N N . TYR B 1 83 ? 14.298 19.294 22.049 1.00 2.65 83 TYR B N 1
ATOM 2931 C CA . TYR B 1 83 ? 15.358 18.408 21.587 1.00 2.60 83 TYR B CA 1
ATOM 2932 C C . TYR B 1 83 ? 14.927 16.954 21.521 1.00 3.64 83 TYR B C 1
ATOM 2933 O O . TYR B 1 83 ? 15.770 16.073 21.475 1.00 4.04 83 TYR B O 1
ATOM 2942 N N . TYR B 1 84 ? 13.640 16.690 21.417 1.00 3.06 84 TYR B N 1
ATOM 2943 C CA . TYR B 1 84 ? 13.204 15.379 20.990 1.00 3.03 84 TYR B CA 1
ATOM 2944 C C . TYR B 1 84 ? 13.665 15.129 19.555 1.00 2.90 84 TYR B C 1
ATOM 2945 O O . TYR B 1 84 ? 13.655 16.027 18.746 1.00 4.09 84 TYR B O 1
ATOM 2954 N N . ARG B 1 85 ? 14.069 13.920 19.254 1.00 4.14 85 ARG B N 1
ATOM 2955 C CA . ARG B 1 85 ? 14.770 13.654 18.006 1.00 4.80 85 ARG B CA 1
ATOM 2956 C C . ARG B 1 85 ? 13.911 13.299 16.823 1.00 4.53 85 ARG B C 1
ATOM 2957 O O . ARG B 1 85 ? 14.388 13.388 15.685 1.00 6.47 85 ARG B O 1
ATOM 2965 N N . HIS B 1 86 ? 12.715 12.814 17.044 1.00 3.52 86 HIS B N 1
ATOM 2966 C CA . HIS B 1 86 ? 11.898 12.280 15.956 1.00 4.04 86 HIS B CA 1
ATOM 2967 C C . HIS B 1 86 ? 10.750 13.171 15.654 1.00 3.68 86 HIS B C 1
ATOM 2968 O O . HIS B 1 86 ? 10.146 13.764 16.543 1.00 3.91 86 HIS B O 1
ATOM 2975 N N . LEU B 1 87 ? 10.374 13.220 14.380 1.00 4.12 87 LEU B N 1
ATOM 2976 C CA . LEU B 1 87 ? 9.186 13.950 13.979 1.00 3.74 87 LEU B CA 1
ATOM 2977 C C . LEU B 1 87 ? 7.970 13.431 14.722 1.00 3.84 87 LEU B C 1
ATOM 2978 O O . LEU B 1 87 ? 7.736 12.229 14.802 1.00 5.22 87 LEU B O 1
ATOM 2983 N N . ILE B 1 88 ? 7.175 14.352 15.217 1.00 2.94 88 ILE B N 1
ATOM 2984 C CA . ILE B 1 88 ? 5.941 14.077 15.907 1.00 3.43 88 ILE B CA 1
ATOM 2985 C C . ILE B 1 88 ? 4.867 14.358 14.905 1.00 3.36 88 ILE B C 1
ATOM 2986 O O . ILE B 1 88 ? 4.787 15.461 14.368 1.00 4.09 88 ILE B O 1
ATOM 2991 N N . TYR B 1 89 ? 4.091 13.339 14.547 1.00 3.89 89 TYR B N 1
ATOM 2992 C CA . TYR B 1 89 ? 3.191 13.482 13.435 1.00 4.33 89 TYR B CA 1
ATOM 2993 C C . TYR B 1 89 ? 2.031 14.379 13.754 1.00 4.42 89 TYR B C 1
ATOM 2994 O O . TYR B 1 89 ? 1.701 14.682 14.928 1.00 4.11 89 TYR B O 1
ATOM 3003 N N . ASP B 1 90 ? 1.380 14.849 12.690 1.00 3.90 90 ASP B N 1
ATOM 3004 C CA . ASP B 1 90 ? 0.325 15.818 12.797 1.00 5.15 90 ASP B CA 1
ATOM 3005 C C . ASP B 1 90 ? -0.788 15.325 13.715 1.00 5.04 90 ASP B C 1
ATOM 3006 O O . ASP B 1 90 ? -1.394 16.124 14.449 1.00 5.74 90 ASP B O 1
ATOM 3011 N N . GLU B 1 91 ? -1.089 14.038 13.697 1.00 5.13 91 GLU B N 1
ATOM 3012 C CA . GLU B 1 91 ? -2.155 13.533 14.531 1.00 6.04 91 GLU B CA 1
ATOM 3013 C C . GLU B 1 91 ? -1.943 13.822 16.009 1.00 5.21 91 GLU B C 1
ATOM 3014 O O . GLU B 1 91 ? -2.909 14.064 16.726 1.00 7.47 91 GLU B O 1
ATOM 3020 N N . ILE B 1 92 ? -0.698 13.797 16.483 1.00 3.85 92 ILE B N 1
ATOM 3021 C CA . ILE B 1 92 ? -0.403 14.153 17.876 1.00 3.72 92 ILE B CA 1
ATOM 3022 C C . ILE B 1 92 ? -0.445 15.658 18.021 1.00 3.43 92 ILE B C 1
ATOM 3023 O O . ILE B 1 92 ? -1.054 16.162 18.948 1.00 4.47 92 ILE B O 1
ATOM 3028 N N . LEU B 1 93 ? 0.230 16.370 17.133 1.00 3.44 93 LEU B N 1
ATOM 3029 C CA . LEU B 1 93 ? 0.324 17.808 17.290 1.00 3.77 93 LEU B CA 1
ATOM 3030 C C . LEU B 1 93 ? -1.018 18.474 17.341 1.00 4.34 93 LEU B C 1
ATOM 3031 O O . LEU B 1 93 ? -1.207 19.411 18.101 1.00 5.13 93 LEU B O 1
ATOM 3036 N N . GLN B 1 94 ? -1.957 17.954 16.553 1.00 4.09 94 GLN B N 1
ATOM 3037 C CA . GLN B 1 94 ? -3.272 18.561 16.425 1.00 4.44 94 GLN B CA 1
ATOM 3038 C C . GLN B 1 94 ? -4.209 18.227 17.584 1.00 4.44 94 GLN B C 1
ATOM 3039 O O . GLN B 1 94 ? -5.324 18.736 17.640 1.00 5.76 94 GLN B O 1
ATOM 3045 N N . LEU B 1 95 ? -3.751 17.415 18.532 1.00 4.15 95 LEU B N 1
ATOM 3046 C CA . LEU B 1 95 ? -4.549 17.182 19.736 1.00 4.43 95 LEU B CA 1
ATOM 3047 C C . LEU B 1 95 ? -4.642 18.383 20.653 1.00 4.10 95 LEU B C 1
ATOM 3048 O O . LEU B 1 95 ? -5.553 18.456 21.485 1.00 5.34 95 LEU B O 1
ATOM 3053 N N . ALA B 1 96 ? -3.668 19.277 20.586 1.00 3.73 96 ALA B N 1
ATOM 3054 C CA . ALA B 1 96 ? -3.533 20.375 21.529 1.00 3.63 96 ALA B CA 1
ATOM 3055 C C . ALA B 1 96 ? -4.210 21.594 20.956 1.00 3.87 96 ALA B C 1
ATOM 3056 O O . ALA B 1 96 ? -3.765 22.083 19.939 1.00 4.97 96 ALA B O 1
ATOM 3058 N N . PRO B 1 97 ? -5.287 22.076 21.565 1.00 4.02 97 PRO B N 1
ATOM 3059 C CA . PRO B 1 97 ? -6.004 23.197 20.944 1.00 4.54 97 PRO B CA 1
ATOM 3060 C C . PRO B 1 97 ? -5.175 24.422 20.801 1.00 4.12 97 PRO B C 1
ATOM 3061 O O . PRO B 1 97 ? -5.402 25.149 19.834 1.00 6.26 97 PRO B O 1
ATOM 3067 N N . ALA B 1 98 ? -4.222 24.681 21.701 1.00 4.01 98 ALA B N 1
ATOM 3068 C CA . ALA B 1 98 ? -3.380 25.830 21.624 1.00 5.30 98 ALA B CA 1
ATOM 3069 C C . ALA B 1 98 ? -2.115 25.612 20.840 1.00 4.93 98 ALA B C 1
ATOM 3070 O O . ALA B 1 98 ? -1.294 26.512 20.720 1.00 6.41 98 ALA B O 1
ATOM 3072 N N . GLY B 1 99 ? -1.956 24.447 20.265 1.00 4.48 99 GLY B N 1
ATOM 3073 C CA . GLY B 1 99 ? -0.871 24.178 19.333 1.00 4.23 99 GLY B CA 1
ATOM 3074 C C . GLY B 1 99 ? 0.378 23.621 19.986 1.00 3.02 99 GLY B C 1
ATOM 3075 O O . GLY B 1 99 ? 0.381 23.056 21.103 1.00 3.93 99 GLY B O 1
ATOM 3076 N N . ALA B 1 100 ? 1.477 23.764 19.252 1.00 3.00 100 ALA B N 1
ATOM 3077 C CA . ALA B 1 100 ? 2.710 23.068 19.540 1.00 2.47 100 ALA B CA 1
ATOM 3078 C C . ALA B 1 100 ? 3.887 23.954 19.245 1.00 2.41 100 ALA B C 1
ATOM 3079 O O . ALA B 1 100 ? 3.864 24.701 18.223 1.00 3.80 100 ALA B O 1
ATOM 3081 N N . PHE B 1 101 ? 4.918 23.888 20.071 1.00 2.01 101 PHE B N 1
ATOM 3082 C CA . PHE B 1 101 ? 6.107 24.700 19.962 1.00 2.22 101 PHE B CA 1
ATOM 3083 C C . PHE B 1 101 ? 7.336 23.857 20.074 1.00 2.16 101 PHE B C 1
ATOM 3084 O O . PHE B 1 101 ? 7.339 22.829 20.755 1.00 3.43 101 PHE B O 1
ATOM 3092 N N . ASN B 1 102 ? 8.408 24.296 19.422 1.00 2.32 102 ASN B N 1
ATOM 3093 C CA . ASN B 1 102 ? 9.689 23.611 19.412 1.00 2.72 102 ASN B CA 1
ATOM 3094 C C . ASN B 1 102 ? 10.776 24.602 19.733 1.00 2.50 102 ASN B C 1
ATOM 3095 O O . ASN B 1 102 ? 10.768 25.746 19.254 1.00 3.06 102 ASN B O 1
ATOM 3100 N N . LEU B 1 103 ? 11.767 24.162 20.476 1.00 2.80 103 LEU B N 1
ATOM 3101 C CA . LEU B 1 103 ? 12.954 24.917 20.798 1.00 2.62 103 LEU B CA 1
ATOM 3102 C C . LEU B 1 103 ? 14.073 24.354 19.932 1.00 2.73 103 LEU B C 1
ATOM 3103 O O . LEU B 1 103 ? 14.421 23.156 20.021 1.00 5.89 103 LEU B O 1
ATOM 3108 N N . HIS B 1 104 ? 14.713 25.201 19.128 1.00 2.18 104 HIS B N 1
ATOM 3109 C CA . HIS B 1 104 ? 15.773 24.790 18.218 1.00 2.16 104 HIS B CA 1
ATOM 3110 C C . HIS B 1 104 ? 17.000 25.645 18.452 1.00 2.35 104 HIS B C 1
ATOM 3111 O O . HIS B 1 104 ? 16.920 26.869 18.542 1.00 2.36 104 HIS B O 1
ATOM 3118 N N . GLY B 1 105 ? 18.157 25.013 18.509 1.00 2.14 105 GLY B N 1
ATOM 3119 C CA . GLY B 1 105 ? 19.383 25.701 18.745 1.00 2.48 105 GLY B CA 1
ATOM 3120 C C . GLY B 1 105 ? 20.083 26.288 17.535 1.00 2.02 105 GLY B C 1
ATOM 3121 O O . GLY B 1 105 ? 21.253 26.033 17.289 1.00 2.60 105 GLY B O 1
ATOM 3122 N N . SER B 1 106 ? 19.357 27.123 16.786 1.00 2.14 106 SER B N 1
ATOM 3123 C CA . SER B 1 106 ? 19.985 27.959 15.765 1.00 2.00 106 SER B CA 1
ATOM 3124 C C . SER B 1 106 ? 19.153 29.183 15.582 1.00 2.41 106 SER B C 1
ATOM 3125 O O . SER B 1 106 ? 18.069 29.318 16.103 1.00 2.42 106 SER B O 1
ATOM 3128 N N . LEU B 1 107 ? 19.731 30.077 14.785 1.00 2.26 107 LEU B N 1
ATOM 3129 C CA . LEU B 1 107 ? 19.042 31.277 14.309 1.00 2.92 107 LEU B CA 1
ATOM 3130 C C . LEU B 1 107 ? 18.193 30.985 13.108 1.00 2.61 107 LEU B C 1
ATOM 3131 O O . LEU B 1 107 ? 18.521 31.333 11.952 1.00 3.46 107 LEU B O 1
ATOM 3136 N N . LEU B 1 108 ? 17.095 30.314 13.328 1.00 2.58 108 LEU B N 1
ATOM 3137 C CA . LEU B 1 108 ? 16.213 29.951 12.237 1.00 2.60 108 LEU B CA 1
ATOM 3138 C C . LEU B 1 108 ? 15.836 31.204 11.476 1.00 3.52 108 LEU B C 1
ATOM 3139 O O . LEU B 1 108 ? 15.653 32.267 12.053 1.00 3.98 108 LEU B O 1
ATOM 3144 N N . PRO B 1 109 ? 15.678 31.092 10.120 1.00 3.67 109 PRO B N 1
ATOM 3145 C CA . PRO B 1 109 ? 15.621 29.868 9.336 1.00 3.32 109 PRO B CA 1
ATOM 3146 C C . PRO B 1 109 ? 16.935 29.262 8.925 1.00 3.33 109 PRO B C 1
ATOM 3147 O O . PRO B 1 109 ? 16.929 28.257 8.236 1.00 3.65 109 PRO B O 1
ATOM 3151 N N . LYS B 1 110 ? 18.063 29.823 9.365 1.00 2.81 110 LYS B N 1
ATOM 3152 C CA . LYS B 1 110 ? 19.336 29.213 9.129 1.00 3.04 110 LYS B CA 1
ATOM 3153 C C . LYS B 1 110 ? 19.517 28.004 10.020 1.00 2.85 110 LYS B C 1
ATOM 3154 O O . LYS B 1 110 ? 19.062 28.044 11.214 1.00 3.05 110 LYS B O 1
ATOM 3160 N N . TYR B 1 111 ? 20.167 26.966 9.535 1.00 2.80 111 TYR B N 1
ATOM 3161 C CA . TYR B 1 111 ? 20.520 25.807 10.331 1.00 2.58 111 TYR B CA 1
ATOM 3162 C C . TYR B 1 111 ? 19.339 25.092 10.901 1.00 2.85 111 TYR B C 1
ATOM 3163 O O . TYR B 1 111 ? 19.402 24.547 12.023 1.00 2.94 111 TYR B O 1
ATOM 3172 N N . ARG B 1 112 ? 18.261 25.016 10.126 1.00 2.42 112 ARG B N 1
ATOM 3173 C CA . ARG B 1 112 ? 17.282 23.984 10.359 1.00 2.58 112 ARG B CA 1
ATOM 3174 C C . ARG B 1 112 ? 17.966 22.622 10.330 1.00 2.89 112 ARG B C 1
ATOM 3175 O O . ARG B 1 112 ? 19.026 22.441 9.714 1.00 3.67 112 ARG B O 1
ATOM 3183 N N . GLY B 1 113 ? 17.342 21.644 10.955 1.00 3.40 113 GLY B N 1
ATOM 3184 C CA . GLY B 1 113 ? 17.773 20.279 10.857 1.00 3.84 113 GLY B CA 1
ATOM 3185 C C . GLY B 1 113 ? 18.644 19.835 12.013 1.00 2.68 113 GLY B C 1
ATOM 3186 O O . GLY B 1 113 ? 18.526 20.314 13.146 1.00 4.69 113 GLY B O 1
ATOM 3187 N N . ARG B 1 114 ? 19.488 18.864 11.744 1.00 2.83 114 ARG B N 1
ATOM 3188 C CA . ARG B 1 114 ? 20.242 18.192 12.763 1.00 2.71 114 ARG B CA 1
ATOM 3189 C C . ARG B 1 114 ? 21.498 18.921 13.119 1.00 2.43 114 ARG B C 1
ATOM 3190 O O . ARG B 1 114 ? 22.078 19.654 12.319 1.00 2.57 114 ARG B O 1
ATOM 3198 N N . ALA B 1 115 ? 21.960 18.692 14.341 1.00 2.77 115 ALA B N 1
ATOM 3199 C CA . ALA B 1 115 ? 23.296 19.130 14.803 1.00 2.75 115 ALA B CA 1
ATOM 3200 C C . ALA B 1 115 ? 23.644 20.582 14.545 1.00 2.46 115 ALA B C 1
ATOM 3201 O O . ALA B 1 115 ? 24.754 20.881 14.129 1.00 2.42 115 ALA B O 1
ATOM 3203 N N . PRO B 1 116 ? 22.722 21.521 14.801 1.00 2.22 116 PRO B N 1
ATOM 3204 C CA . PRO B 1 116 ? 23.094 22.913 14.513 1.00 2.32 116 PRO B CA 1
ATOM 3205 C C . PRO B 1 116 ? 24.251 23.404 15.355 1.00 2.10 116 PRO B C 1
ATOM 3206 O O . PRO B 1 116 ? 24.979 24.278 14.912 1.00 2.50 116 PRO B O 1
ATOM 3210 N N . LEU B 1 117 ? 24.445 22.853 16.571 1.00 2.18 117 LEU B N 1
ATOM 3211 C CA . LEU B 1 117 ? 25.613 23.221 17.377 1.00 2.25 117 LEU B CA 1
ATOM 3212 C C . LEU B 1 117 ? 26.886 23.005 16.575 1.00 2.19 117 LEU B C 1
ATOM 3213 O O . LEU B 1 117 ? 27.774 23.830 16.514 1.00 2.47 117 LEU B O 1
ATOM 3218 N N . ASN B 1 118 ? 27.011 21.809 16.004 1.00 2.13 118 ASN B N 1
ATOM 3219 C CA . ASN B 1 118 ? 28.251 21.441 15.348 1.00 2.00 118 ASN B CA 1
ATOM 3220 C C . ASN B 1 118 ? 28.374 22.050 13.980 1.00 2.00 118 ASN B C 1
ATOM 3221 O O . ASN B 1 118 ? 29.460 22.494 13.606 1.00 2.21 118 ASN B O 1
ATOM 3226 N N . TRP B 1 119 ? 27.284 22.147 13.240 1.00 2.25 119 TRP B N 1
ATOM 3227 C CA . TRP B 1 119 ? 27.344 22.726 11.889 1.00 2.18 119 TRP B CA 1
ATOM 3228 C C . TRP B 1 119 ? 27.761 24.165 11.909 1.00 2.19 119 TRP B C 1
ATOM 3229 O O . TRP B 1 119 ? 28.519 24.596 11.027 1.00 2.14 119 TRP B O 1
ATOM 3240 N N . VAL B 1 120 ? 27.324 24.957 12.894 1.00 2.00 120 VAL B N 1
ATOM 3241 C CA . VAL B 1 120 ? 27.721 26.355 12.873 1.00 2.24 120 VAL B CA 1
ATOM 3242 C C . VAL B 1 120 ? 29.213 26.468 13.116 1.00 2.21 120 VAL B C 1
ATOM 3243 O O . VAL B 1 120 ? 29.862 27.391 12.599 1.00 3.08 120 VAL B O 1
ATOM 3247 N N . LEU B 1 121 ? 29.792 25.586 13.920 1.00 2.01 121 LEU B N 1
ATOM 3248 C CA . LEU B 1 121 ? 31.222 25.576 14.130 1.00 2.31 121 LEU B CA 1
ATOM 3249 C C . LEU B 1 121 ? 31.989 25.081 12.894 1.00 2.11 121 LEU B C 1
ATOM 3250 O O . LEU B 1 121 ? 32.945 25.719 12.479 1.00 2.68 121 LEU B O 1
ATOM 3255 N N . VAL B 1 122 ? 31.534 24.003 12.278 1.00 2.29 122 VAL B N 1
ATOM 3256 C CA . VAL B 1 122 ? 32.146 23.516 11.042 1.00 2.65 122 VAL B CA 1
ATOM 3257 C C . VAL B 1 122 ? 32.212 24.633 10.016 1.00 3.04 122 VAL B C 1
ATOM 3258 O O . VAL B 1 122 ? 33.211 24.765 9.290 1.00 3.81 122 VAL B O 1
ATOM 3262 N N . ASN B 1 123 ? 31.150 25.403 9.891 1.00 3.48 123 ASN B N 1
ATOM 3263 C CA . ASN B 1 123 ? 31.069 26.429 8.858 1.00 4.17 123 ASN B CA 1
ATOM 3264 C C . ASN B 1 123 ? 31.646 27.740 9.265 1.00 4.38 123 ASN B C 1
ATOM 3265 O O . ASN B 1 123 ? 31.594 28.680 8.472 1.00 6.93 123 ASN B O 1
ATOM 3270 N N . GLY B 1 124 ? 32.231 27.841 10.446 1.00 4.24 124 GLY B N 1
ATOM 3271 C CA . GLY B 1 124 ? 32.895 29.043 10.839 1.00 4.61 124 GLY B CA 1
ATOM 3272 C C . GLY B 1 124 ? 31.989 30.203 11.069 1.00 4.84 124 GLY B C 1
ATOM 3273 O O . GLY B 1 124 ? 32.387 31.338 10.860 1.00 6.38 124 GLY B O 1
ATOM 3274 N N . GLU B 1 125 ? 30.771 29.967 11.475 1.00 4.40 125 GLU B N 1
ATOM 3275 C CA . GLU B 1 125 ? 29.874 31.051 11.836 1.00 4.40 125 GLU B CA 1
ATOM 3276 C C . GLU B 1 125 ? 30.423 31.835 13.022 1.00 4.83 125 GLU B C 1
ATOM 3277 O O . GLU B 1 125 ? 31.084 31.304 13.919 1.00 6.12 125 GLU B O 1
ATOM 3283 N N . THR B 1 126 ? 30.091 33.119 13.061 1.00 5.77 126 THR B N 1
ATOM 3284 C CA . THR B 1 126 ? 30.444 33.946 14.210 1.00 6.05 126 THR B CA 1
ATOM 3285 C C . THR B 1 126 ? 29.260 34.235 15.128 1.00 5.32 126 THR B C 1
ATOM 3286 O O . THR B 1 126 ? 29.427 34.873 16.134 1.00 5.46 126 THR B O 1
ATOM 3290 N N . GLU B 1 127 ? 28.098 33.710 14.785 1.00 5.31 127 GLU B N 1
ATOM 3291 C CA . GLU B 1 127 ? 26.919 33.820 15.627 1.00 5.17 127 GLU B CA 1
ATOM 3292 C C . GLU B 1 127 ? 26.053 32.603 15.404 1.00 4.33 127 GLU B C 1
ATOM 3293 O O . GLU B 1 127 ? 26.088 31.972 14.333 1.00 5.02 127 GLU B O 1
ATOM 3299 N N . THR B 1 128 ? 25.227 32.347 16.415 1.00 3.69 128 THR B N 1
ATOM 3300 C CA . THR B 1 128 ? 24.162 31.380 16.325 1.00 3.16 128 THR B CA 1
ATOM 3301 C C . THR B 1 128 ? 23.066 31.887 17.264 1.00 3.88 128 THR B C 1
ATOM 3302 O O . THR B 1 128 ? 22.983 33.076 17.549 1.00 5.45 128 THR B O 1
ATOM 3306 N N . GLY B 1 129 ? 22.186 31.006 17.739 1.00 3.63 129 GLY B N 1
ATOM 3307 C CA . GLY B 1 129 ? 21.113 31.456 18.549 1.00 3.61 129 GLY B CA 1
ATOM 3308 C C . GLY B 1 129 ? 20.201 30.340 18.918 1.00 2.04 129 GLY B C 1
ATOM 3309 O O . GLY B 1 129 ? 20.468 29.183 18.617 1.00 2.23 129 GLY B O 1
ATOM 3310 N N . VAL B 1 130 ? 19.125 30.697 19.592 1.00 2.02 130 VAL B N 1
ATOM 3311 C CA . VAL B 1 130 ? 18.069 29.771 19.951 1.00 2.00 130 VAL B CA 1
ATOM 3312 C C . VAL B 1 130 ? 16.766 30.343 19.500 1.00 2.31 130 VAL B C 1
ATOM 3313 O O . VAL B 1 130 ? 16.546 31.564 19.562 1.00 2.31 130 VAL B O 1
ATOM 3317 N N . THR B 1 131 ? 15.850 29.479 19.071 1.00 2.14 131 THR B N 1
ATOM 3318 C CA . THR B 1 131 ? 14.580 29.896 18.541 1.00 2.14 131 THR B CA 1
ATOM 3319 C C . THR B 1 131 ? 13.475 29.044 19.112 1.00 2.15 131 THR B C 1
ATOM 3320 O O . THR B 1 131 ? 13.601 27.827 19.158 1.00 2.82 131 THR B O 1
ATOM 3324 N N . LEU B 1 132 ? 12.380 29.661 19.509 1.00 2.00 132 LEU B N 1
ATOM 3325 C CA . LEU B 1 132 ? 11.142 28.979 19.830 1.00 2.00 132 LEU B CA 1
ATOM 3326 C C . LEU B 1 132 ? 10.189 29.249 18.684 1.00 2.07 132 LEU B C 1
ATOM 3327 O O . LEU B 1 132 ? 9.989 30.422 18.308 1.00 2.31 132 LEU B O 1
ATOM 3332 N N . HIS B 1 133 ? 9.591 28.223 18.123 1.00 2.28 133 HIS B N 1
ATOM 3333 C CA . HIS B 1 133 ? 8.747 28.369 16.949 1.00 2.42 133 HIS B CA 1
ATOM 3334 C C . HIS B 1 133 ? 7.612 27.406 17.001 1.00 2.48 133 HIS B C 1
ATOM 3335 O O . HIS B 1 133 ? 7.657 26.395 17.710 1.00 3.24 133 HIS B O 1
ATOM 3342 N N . ARG B 1 134 ? 6.595 27.671 16.213 1.00 2.96 134 ARG B N 1
ATOM 3343 C CA . ARG B 1 134 ? 5.493 26.771 16.056 1.00 3.20 134 ARG B CA 1
ATOM 3344 C C . ARG B 1 134 ? 5.942 25.504 15.404 1.00 3.59 134 ARG B C 1
ATOM 3345 O O . ARG B 1 134 ? 6.697 25.544 14.426 1.00 4.35 134 ARG B O 1
ATOM 3353 N N . MET B 1 135 ? 5.527 24.372 15.930 1.00 3.45 135 MET B N 1
ATOM 3354 C CA . MET B 1 135 ? 5.963 23.129 15.467 1.00 3.91 135 MET B CA 1
ATOM 3355 C C . MET B 1 135 ? 4.979 22.633 14.417 1.00 4.41 135 MET B C 1
ATOM 3356 O O . MET B 1 135 ? 3.778 22.547 14.697 1.00 6.38 135 MET B O 1
ATOM 3361 N N . VAL B 1 136 ? 5.494 22.333 13.230 1.00 4.51 136 VAL B N 1
ATOM 3362 C CA . VAL B 1 136 ? 4.722 21.961 12.094 1.00 4.80 136 VAL B CA 1
ATOM 3363 C C . VAL B 1 136 ? 5.273 20.686 11.454 1.00 4.56 136 VAL B C 1
ATOM 3364 O O . VAL B 1 136 ? 6.212 20.095 11.945 1.00 4.77 136 VAL B O 1
ATOM 3368 N N . LYS B 1 137 ? 4.656 20.242 10.365 1.00 5.27 137 LYS B N 1
ATOM 3369 C CA . LYS B 1 137 ? 5.036 18.953 9.765 1.00 5.73 137 LYS B CA 1
ATOM 3370 C C . LYS B 1 137 ? 6.479 18.964 9.287 1.00 5.84 137 LYS B C 1
ATOM 3371 O O . LYS B 1 137 ? 7.192 17.993 9.456 1.00 6.52 137 LYS B O 1
ATOM 3377 N N . ARG B 1 138 ? 6.914 20.057 8.652 1.00 6.27 138 ARG B N 1
ATOM 3378 C CA . ARG B 1 138 ? 8.271 20.223 8.187 1.00 6.49 138 ARG B CA 1
ATOM 3379 C C . ARG B 1 138 ? 9.152 20.617 9.355 1.00 6.25 138 ARG B C 1
ATOM 3380 O O . ARG B 1 138 ? 8.864 21.586 10.054 1.00 5.48 138 ARG B O 1
ATOM 3388 N N . ALA B 1 139 ? 10.259 19.910 9.543 1.00 5.70 139 ALA B N 1
ATOM 3389 C CA . ALA B 1 139 ? 11.123 20.145 10.682 1.00 6.20 139 ALA B CA 1
ATOM 3390 C C . ALA B 1 139 ? 11.630 21.567 10.713 1.00 4.88 139 ALA B C 1
ATOM 3391 O O . ALA B 1 139 ? 12.093 22.120 9.702 1.00 4.81 139 ALA B O 1
ATOM 3393 N N . ASP B 1 140 ? 11.534 22.161 11.889 1.00 3.74 140 ASP B N 1
ATOM 3394 C CA . ASP B 1 140 ? 12.152 23.433 12.180 1.00 3.62 140 ASP B CA 1
ATOM 3395 C C . ASP B 1 140 ? 11.656 24.556 11.305 1.00 2.87 140 ASP B C 1
ATOM 3396 O O . ASP B 1 140 ? 12.352 25.540 11.169 1.00 3.20 140 ASP B O 1
ATOM 3401 N N . ALA B 1 141 ? 10.440 24.456 10.770 1.00 3.32 141 ALA B N 1
ATOM 3402 C CA . ALA B 1 141 ? 10.002 25.395 9.730 1.00 2.95 141 ALA B CA 1
ATOM 3403 C C . ALA B 1 141 ? 8.911 26.346 10.125 1.00 3.35 141 ALA B C 1
ATOM 3404 O O . ALA B 1 141 ? 8.578 27.225 9.333 1.00 4.15 141 ALA B O 1
ATOM 3406 N N . GLY B 1 142 ? 8.292 26.182 11.287 1.00 3.21 142 GLY B N 1
ATOM 3407 C CA . GLY B 1 142 ? 7.090 26.941 11.656 1.00 2.74 142 GLY B CA 1
ATOM 3408 C C . GLY B 1 142 ? 7.409 28.342 12.133 1.00 2.98 142 GLY B C 1
ATOM 3409 O O . GLY B 1 142 ? 8.553 28.726 12.361 1.00 2.92 142 GLY B O 1
ATOM 3410 N N . ALA B 1 143 ? 6.361 29.127 12.299 1.00 2.52 143 ALA B N 1
ATOM 3411 C CA . ALA B 1 143 ? 6.514 30.535 12.557 1.00 2.87 143 ALA B CA 1
ATOM 3412 C C . ALA B 1 143 ? 7.246 30.767 13.870 1.00 2.82 143 ALA B C 1
ATOM 3413 O O . ALA B 1 143 ? 7.026 30.070 14.895 1.00 3.36 143 ALA B O 1
ATOM 3415 N N . ILE B 1 144 ? 8.079 31.781 13.874 1.00 2.59 144 ILE B N 1
ATOM 3416 C CA . ILE B 1 144 ? 8.908 32.084 15.030 1.00 2.52 144 ILE B CA 1
ATOM 3417 C C . ILE B 1 144 ? 8.152 32.891 16.060 1.00 2.79 144 ILE B C 1
ATOM 3418 O O . ILE B 1 144 ? 7.529 33.904 15.725 1.00 2.91 144 ILE B O 1
ATOM 3423 N N . VAL B 1 145 ? 8.244 32.478 17.325 1.00 2.70 145 VAL B N 1
ATOM 3424 C CA . VAL B 1 145 ? 7.677 33.213 18.421 1.00 3.13 145 VAL B CA 1
ATOM 3425 C C . VAL B 1 145 ? 8.696 33.859 19.315 1.00 2.81 145 VAL B C 1
ATOM 3426 O O . VAL B 1 145 ? 8.349 34.792 20.032 1.00 3.79 145 VAL B O 1
ATOM 3430 N N . ALA B 1 146 ? 9.944 33.421 19.325 1.00 2.26 146 ALA B N 1
ATOM 3431 C CA . ALA B 1 146 ? 10.979 34.091 20.073 1.00 2.27 146 ALA B CA 1
ATOM 3432 C C . ALA B 1 146 ? 12.313 33.645 19.534 1.00 2.49 146 ALA B C 1
ATOM 3433 O O . ALA B 1 146 ? 12.464 32.505 19.082 1.00 2.87 146 ALA B O 1
ATOM 3435 N N . GLN B 1 147 ? 13.316 34.505 19.637 1.00 2.31 147 GLN B N 1
ATOM 3436 C CA . GLN B 1 147 ? 14.656 34.170 19.157 1.00 2.38 147 GLN B CA 1
ATOM 3437 C C . GLN B 1 147 ? 15.657 35.020 19.903 1.00 2.66 147 GLN B C 1
ATOM 3438 O O . GLN B 1 147 ? 15.383 36.181 20.128 1.00 4.44 147 GLN B O 1
ATOM 3444 N N . LEU B 1 148 ? 16.792 34.432 20.249 1.00 2.44 148 LEU B N 1
ATOM 3445 C CA . LEU B 1 148 ? 17.882 35.132 20.853 1.00 3.56 148 LEU B CA 1
ATOM 3446 C C . LEU B 1 148 ? 19.156 34.742 20.186 1.00 3.51 148 LEU B C 1
ATOM 3447 O O . LEU B 1 148 ? 19.443 33.583 19.975 1.00 4.41 148 LEU B O 1
ATOM 3456 N N . ARG B 1 149 ? 19.953 35.743 19.793 1.00 4.85 149 ARG B N 1
ATOM 3457 C CA . ARG B 1 149 ? 21.224 35.527 19.121 1.00 5.32 149 ARG B CA 1
ATOM 3458 C C . ARG B 1 149 ? 22.317 35.458 20.146 1.00 5.81 149 ARG B C 1
ATOM 3459 O O . ARG B 1 149 ? 22.296 36.170 21.151 1.00 7.91 149 ARG B O 1
ATOM 3467 N N . ILE B 1 150 ? 23.341 34.665 19.857 1.00 5.73 150 ILE B N 1
ATOM 3468 C CA . ILE B 1 150 ? 24.535 34.654 20.712 1.00 6.99 150 ILE B CA 1
ATOM 3469 C C . ILE B 1 150 ? 25.751 34.642 19.782 1.00 6.15 150 ILE B C 1
ATOM 3470 O O . ILE B 1 150 ? 25.760 34.097 18.706 1.00 6.80 150 ILE B O 1
ATOM 3475 N N . ALA B 1 151 ? 26.779 35.276 20.258 1.00 5.51 151 ALA B N 1
ATOM 3476 C CA . ALA B 1 151 ? 28.047 35.312 19.583 1.00 5.69 151 ALA B CA 1
ATOM 3477 C C . ALA B 1 151 ? 28.779 34.001 19.765 1.00 5.59 151 ALA B C 1
ATOM 3478 O O . ALA B 1 151 ? 28.723 33.392 20.840 1.00 6.62 151 ALA B O 1
ATOM 3480 N N . ILE B 1 152 ? 29.481 33.581 18.724 1.00 4.15 152 ILE B N 1
ATOM 3481 C CA . ILE B 1 152 ? 30.387 32.467 18.809 1.00 4.61 152 ILE B CA 1
ATOM 3482 C C . ILE B 1 152 ? 31.779 33.073 18.851 1.00 5.75 152 ILE B C 1
ATOM 3483 O O . ILE B 1 152 ? 32.168 33.805 17.955 1.00 7.19 152 ILE B O 1
ATOM 3488 N N . ALA B 1 153 ? 32.518 32.736 19.901 1.00 5.69 153 ALA B N 1
ATOM 3489 C CA . ALA B 1 153 ? 33.875 33.231 20.091 1.00 7.04 153 ALA B CA 1
ATOM 3490 C C . ALA B 1 153 ? 34.842 32.347 19.324 1.00 6.56 153 ALA B C 1
ATOM 3491 O O . ALA B 1 153 ? 34.604 31.170 19.164 1.00 5.88 153 ALA B O 1
ATOM 3493 N N . PRO B 1 154 ? 35.979 32.898 18.867 1.00 7.53 154 PRO B N 1
ATOM 3494 C CA . PRO B 1 154 ? 36.934 32.061 18.150 1.00 7.92 154 PRO B CA 1
ATOM 3495 C C . PRO B 1 154 ? 37.428 30.882 18.954 1.00 7.69 154 PRO B C 1
ATOM 3496 O O . PRO B 1 154 ? 37.798 29.869 18.368 1.00 9.23 154 PRO B O 1
ATOM 3500 N N . ASP B 1 155 ? 37.445 30.994 20.275 1.00 7.53 155 ASP B N 1
ATOM 3501 C CA . ASP B 1 155 ? 37.865 29.896 21.095 1.00 8.10 155 ASP B CA 1
ATOM 3502 C C . ASP B 1 155 ? 36.757 28.993 21.590 1.00 6.56 155 ASP B C 1
ATOM 3503 O O . ASP B 1 155 ? 37.019 28.043 22.302 1.00 7.29 155 ASP B O 1
ATOM 3508 N N . ASP B 1 156 ? 35.527 29.255 21.170 1.00 4.56 156 ASP B N 1
ATOM 3509 C CA . ASP B 1 156 ? 34.454 28.313 21.474 1.00 4.17 156 ASP B CA 1
ATOM 3510 C C . ASP B 1 156 ? 34.700 26.988 20.781 1.00 4.01 156 ASP B C 1
ATOM 3511 O O . ASP B 1 156 ? 35.180 26.939 19.637 1.00 4.82 156 ASP B O 1
ATOM 3516 N N . ILE B 1 157 ? 34.337 25.934 21.463 1.00 3.52 157 ILE B N 1
ATOM 3517 C CA . ILE B 1 157 ? 34.304 24.586 20.925 1.00 3.06 157 ILE B CA 1
ATOM 3518 C C . ILE B 1 157 ? 32.903 24.050 21.191 1.00 2.56 157 ILE B C 1
ATOM 3519 O O . ILE B 1 157 ? 32.071 24.731 21.800 1.00 3.32 157 ILE B O 1
ATOM 3524 N N . ALA B 1 158 ? 32.611 22.852 20.751 1.00 2.71 158 ALA B N 1
ATOM 3525 C CA . ALA B 1 158 ? 31.279 22.353 20.871 1.00 3.29 158 ALA B CA 1
ATOM 3526 C C . ALA B 1 158 ? 30.717 22.477 22.297 1.00 2.78 158 ALA B C 1
ATOM 3527 O O . ALA B 1 158 ? 29.616 22.964 22.486 1.00 3.14 158 ALA B O 1
ATOM 3529 N N . ILE B 1 159 ? 31.466 22.047 23.297 1.00 3.13 159 ILE B N 1
ATOM 3530 C CA . ILE B 1 159 ? 30.891 22.035 24.657 1.00 3.37 159 ILE B CA 1
ATOM 3531 C C . ILE B 1 159 ? 30.661 23.427 25.203 1.00 3.28 159 ILE B C 1
ATOM 3532 O O . ILE B 1 159 ? 29.688 23.683 25.893 1.00 3.67 159 ILE B O 1
ATOM 3537 N N . THR B 1 160 ? 31.559 24.349 24.935 1.00 3.15 160 THR B N 1
ATOM 3538 C CA . THR B 1 160 ? 31.387 25.683 25.471 1.00 3.68 160 THR B CA 1
ATOM 3539 C C . THR B 1 160 ? 30.238 26.382 24.755 1.00 3.53 160 THR B C 1
ATOM 3540 O O . THR B 1 160 ? 29.441 27.080 25.376 1.00 4.76 160 THR B O 1
ATOM 3544 N N . LEU B 1 161 ? 30.094 26.169 23.446 1.00 3.13 161 LEU B N 1
ATOM 3545 C CA . LEU B 1 161 ? 28.959 26.736 22.734 1.00 3.10 161 LEU B CA 1
ATOM 3546 C C . LEU B 1 161 ? 27.676 26.059 23.156 1.00 3.16 161 LEU B C 1
ATOM 3547 O O . LEU B 1 161 ? 26.649 26.730 23.263 1.00 4.17 161 LEU B O 1
ATOM 3552 N N . HIS B 1 162 ? 27.715 24.763 23.415 1.00 3.13 162 HIS B N 1
ATOM 3553 C CA . HIS B 1 162 ? 26.537 24.067 23.942 1.00 3.58 162 HIS B CA 1
ATOM 3554 C C . HIS B 1 162 ? 26.039 24.738 25.224 1.00 3.91 162 HIS B C 1
ATOM 3555 O O . HIS B 1 162 ? 24.838 24.978 25.385 1.00 4.15 162 HIS B O 1
ATOM 3562 N N . HIS B 1 163 ? 26.935 25.036 26.160 1.00 3.82 163 HIS B N 1
ATOM 3563 C CA . HIS B 1 163 ? 26.505 25.689 27.404 1.00 4.56 163 HIS B CA 1
ATOM 3564 C C . HIS B 1 163 ? 25.916 27.062 27.123 1.00 4.26 163 HIS B C 1
ATOM 3565 O O . HIS B 1 163 ? 24.946 27.452 27.755 1.00 4.85 163 HIS B O 1
ATOM 3572 N N . LYS B 1 164 ? 26.516 27.806 26.207 1.00 4.42 164 LYS B N 1
ATOM 3573 C CA . LYS B 1 164 ? 25.967 29.091 25.842 1.00 4.82 164 LYS B CA 1
ATOM 3574 C C . LYS B 1 164 ? 24.573 28.993 25.236 1.00 3.92 164 LYS B C 1
ATOM 3575 O O . LYS B 1 164 ? 23.694 29.795 25.574 1.00 4.58 164 LYS B O 1
ATOM 3581 N N . LEU B 1 165 ? 24.349 28.011 24.391 1.00 3.56 165 LEU B N 1
ATOM 3582 C CA . LEU B 1 165 ? 23.029 27.790 23.820 1.00 3.24 165 LEU B CA 1
ATOM 3583 C C . LEU B 1 165 ? 22.031 27.441 24.897 1.00 3.15 165 LEU B C 1
ATOM 3584 O O . LEU B 1 165 ? 20.912 27.940 24.900 1.00 2.80 165 LEU B O 1
ATOM 3589 N N . CYS B 1 166 ? 22.418 26.597 25.841 1.00 3.15 166 CYS B N 1
ATOM 3590 C CA . CYS B 1 166 ? 21.526 26.227 26.936 1.00 3.81 166 CYS B CA 1
ATOM 3591 C C . CYS B 1 166 ? 21.166 27.400 27.801 1.00 4.06 166 CYS B C 1
ATOM 3592 O O . CYS B 1 166 ? 20.008 27.592 28.153 1.00 3.80 166 CYS B O 1
ATOM 3595 N N . HIS B 1 167 ? 22.139 28.214 28.145 1.00 4.23 167 HIS B N 1
ATOM 3596 C CA . HIS B 1 167 ? 21.866 29.409 28.919 1.00 5.46 167 HIS B CA 1
ATOM 3597 C C . HIS B 1 167 ? 20.908 30.338 28.191 1.00 3.99 167 HIS B C 1
ATOM 3598 O O . HIS B 1 167 ? 19.963 30.875 28.787 1.00 4.62 167 HIS B O 1
ATOM 3605 N N . ALA B 1 168 ? 21.138 30.555 26.896 1.00 3.42 168 ALA B N 1
ATOM 3606 C CA . ALA B 1 168 ? 20.252 31.398 26.099 1.00 3.42 168 ALA B CA 1
ATOM 3607 C C . ALA B 1 168 ? 18.861 30.801 26.038 1.00 2.72 168 ALA B C 1
ATOM 3608 O O . ALA B 1 168 ? 17.883 31.540 26.097 1.00 3.04 168 ALA B O 1
ATOM 3610 N N . ALA B 1 169 ? 18.756 29.502 25.838 1.00 2.75 169 ALA B N 1
ATOM 3611 C CA . ALA B 1 169 ? 17.469 28.846 25.779 1.00 3.06 169 ALA B CA 1
ATOM 3612 C C . ALA B 1 169 ? 16.671 29.038 27.061 1.00 2.99 169 ALA B C 1
ATOM 3613 O O . ALA B 1 169 ? 15.475 29.295 27.037 1.00 3.28 169 ALA B O 1
ATOM 3615 N N . ARG B 1 170 ? 17.343 28.920 28.201 1.00 3.38 170 ARG B N 1
ATOM 3616 C CA . ARG B 1 170 ? 16.665 29.129 29.475 1.00 4.02 170 ARG B CA 1
ATOM 3617 C C . ARG B 1 170 ? 16.113 30.538 29.572 1.00 3.76 170 ARG B C 1
ATOM 3618 O O . ARG B 1 170 ? 14.962 30.727 29.956 1.00 4.13 170 ARG B O 1
ATOM 3626 N N . GLN B 1 171 ? 16.930 31.518 29.208 1.00 3.63 171 GLN B N 1
ATOM 3627 C CA . GLN B 1 171 ? 16.473 32.898 29.224 1.00 4.15 171 GLN B CA 1
ATOM 3628 C C . GLN B 1 171 ? 15.300 33.102 28.296 1.00 3.30 171 GLN B C 1
ATOM 3629 O O . GLN B 1 171 ? 14.316 33.718 28.639 1.00 3.84 171 GLN B O 1
ATOM 3639 N N . LEU B 1 172 ? 15.419 32.592 27.068 1.00 3.04 172 LEU B N 1
ATOM 3640 C CA . LEU B 1 172 ? 14.338 32.730 26.095 1.00 3.40 172 LEU B CA 1
ATOM 3641 C C . LEU B 1 172 ? 13.039 32.124 26.609 1.00 2.73 172 LEU B C 1
ATOM 3642 O O . LEU B 1 172 ? 11.990 32.729 26.518 1.00 3.40 172 LEU B O 1
ATOM 3647 N N . LEU B 1 173 ? 13.092 30.932 27.167 1.00 2.93 173 LEU B N 1
ATOM 3648 C CA . LEU B 1 173 ? 11.910 30.309 27.678 1.00 3.12 173 LEU B CA 1
ATOM 3649 C C . LEU B 1 173 ? 11.336 31.059 28.863 1.00 2.46 173 LEU B C 1
ATOM 3650 O O . LEU B 1 173 ? 10.151 31.250 28.966 1.00 2.97 173 LEU B O 1
ATOM 3655 N N . GLU B 1 174 ? 12.197 31.485 29.797 1.00 3.23 174 GLU B N 1
ATOM 3656 C CA . GLU B 1 174 ? 11.652 32.202 30.958 1.00 4.27 174 GLU B CA 1
ATOM 3657 C C . GLU B 1 174 ? 10.945 33.460 30.519 1.00 4.79 174 GLU B C 1
ATOM 3658 O O . GLU B 1 174 ? 9.916 33.813 31.105 1.00 5.30 174 GLU B O 1
ATOM 3664 N N . GLN B 1 175 ? 11.423 34.098 29.453 1.00 4.18 175 GLN B N 1
ATOM 3665 C CA . GLN B 1 175 ? 10.835 35.293 28.942 1.00 5.70 175 GLN B CA 1
ATOM 3666 C C . GLN B 1 175 ? 9.559 35.057 28.169 1.00 5.29 175 GLN B C 1
ATOM 3667 O O . GLN B 1 175 ? 8.724 35.944 28.125 1.00 9.12 175 GLN B O 1
ATOM 3673 N N . THR B 1 176 ? 9.400 33.920 27.521 1.00 3.68 176 THR B N 1
ATOM 3674 C CA . THR B 1 176 ? 8.369 33.680 26.518 1.00 3.32 176 THR B CA 1
ATOM 3675 C C . THR B 1 176 ? 7.242 32.826 27.036 1.00 3.23 176 THR B C 1
ATOM 3676 O O . THR B 1 176 ? 6.114 32.962 26.584 1.00 3.94 176 THR B O 1
ATOM 3680 N N . LEU B 1 177 ? 7.558 31.887 27.924 1.00 3.25 177 LEU B N 1
ATOM 3681 C CA . LEU B 1 177 ? 6.535 30.963 28.375 1.00 2.88 177 LEU B CA 1
ATOM 3682 C C . LEU B 1 177 ? 5.297 31.623 28.992 1.00 3.51 177 LEU B C 1
ATOM 3683 O O . LEU B 1 177 ? 4.212 31.094 28.802 1.00 3.98 177 LEU B O 1
ATOM 3688 N N . PRO B 1 178 ? 5.432 32.707 29.743 1.00 4.41 178 PRO B N 1
ATOM 3689 C CA . PRO B 1 178 ? 4.207 33.304 30.280 1.00 5.43 178 PRO B CA 1
ATOM 3690 C C . PRO B 1 178 ? 3.239 33.793 29.197 1.00 5.10 178 PRO B C 1
ATOM 3691 O O . PRO B 1 178 ? 2.037 33.597 29.319 1.00 5.73 178 PRO B O 1
ATOM 3695 N N . ALA B 1 179 ? 3.773 34.358 28.123 1.00 5.53 179 ALA B N 1
ATOM 3696 C CA . ALA B 1 179 ? 2.917 34.810 27.029 1.00 6.61 179 ALA B CA 1
ATOM 3697 C C . ALA B 1 179 ? 2.191 33.667 26.361 1.00 5.95 179 ALA B C 1
ATOM 3698 O O . ALA B 1 179 ? 1.023 33.783 26.024 1.00 7.17 179 ALA B O 1
ATOM 3700 N N . ILE B 1 180 ? 2.855 32.532 26.199 1.00 5.11 180 ILE B N 1
ATOM 3701 C CA . ILE B 1 180 ? 2.169 31.385 25.652 1.00 4.80 180 ILE B CA 1
ATOM 3702 C C . ILE B 1 180 ? 1.069 30.952 26.602 1.00 5.73 180 ILE B C 1
ATOM 3703 O O . ILE B 1 180 ? -0.026 30.619 26.176 1.00 6.35 180 ILE B O 1
ATOM 3708 N N . LYS B 1 181 ? 1.357 30.961 27.900 1.00 5.52 181 LYS B N 1
ATOM 3709 C CA . LYS B 1 181 ? 0.423 30.481 28.913 1.00 6.95 181 LYS B CA 1
ATOM 3710 C C . LYS B 1 181 ? -0.820 31.343 28.903 1.00 7.20 181 LYS B C 1
ATOM 3711 O O . LYS B 1 181 ? -1.915 30.858 29.155 1.00 9.14 181 LYS B O 1
ATOM 3717 N N . HIS B 1 182 ? -0.646 32.629 28.616 1.00 6.91 182 HIS B N 1
ATOM 3718 C CA . HIS B 1 182 ? -1.751 33.588 28.655 1.00 7.83 182 HIS B CA 1
ATOM 3719 C C . HIS B 1 182 ? -2.504 33.679 27.351 1.00 8.73 182 HIS B C 1
ATOM 3720 O O . HIS B 1 182 ? -3.474 34.393 27.264 1.00 10.25 182 HIS B O 1
ATOM 3727 N N . GLY B 1 183 ? -2.062 32.961 26.321 1.00 9.19 183 GLY B N 1
ATOM 3728 C CA . GLY B 1 183 ? -2.761 32.951 25.048 1.00 10.24 183 GLY B CA 1
ATOM 3729 C C . GLY B 1 183 ? -2.515 34.174 24.219 1.00 10.88 183 GLY B C 1
ATOM 3730 O O . GLY B 1 183 ? -3.297 34.450 23.309 1.00 15.51 183 GLY B O 1
ATOM 3731 N N . ASN B 1 184 ? -1.452 34.901 24.470 1.00 11.14 184 ASN B N 1
ATOM 3732 C CA . ASN B 1 184 ? -1.192 36.173 23.790 1.00 13.33 184 ASN B CA 1
ATOM 3733 C C . ASN B 1 184 ? 0.097 36.233 22.947 1.00 14.96 184 ASN B C 1
ATOM 3734 O O . ASN B 1 184 ? 0.555 37.312 22.519 1.00 19.40 184 ASN B O 1
ATOM 3739 N N . ILE B 1 185 ? 0.602 35.083 22.575 1.00 13.90 185 ILE B N 1
ATOM 3740 C CA . ILE B 1 185 ? 1.863 35.001 21.802 1.00 12.14 185 ILE B CA 1
ATOM 3741 C C . ILE B 1 185 ? 1.669 35.309 20.290 1.00 11.05 185 ILE B C 1
ATOM 3742 O O . ILE B 1 185 ? 0.845 34.758 19.647 1.00 11.41 185 ILE B O 1
ATOM 3747 N N . LEU B 1 186 ? 2.405 36.255 19.755 1.00 10.11 186 LEU B N 1
ATOM 3748 C CA . LEU B 1 186 ? 2.384 36.527 18.303 1.00 7.82 186 LEU B CA 1
ATOM 3749 C C . LEU B 1 186 ? 3.510 35.774 17.636 1.00 6.27 186 LEU B C 1
ATOM 3750 O O . LEU B 1 186 ? 4.425 35.331 18.285 1.00 7.29 186 LEU B O 1
ATOM 3755 N N . GLU B 1 187 ? 3.429 35.635 16.321 1.00 5.82 187 GLU B N 1
ATOM 3756 C CA . GLU B 1 187 ? 4.417 34.903 15.582 1.00 5.83 187 GLU B CA 1
ATOM 3757 C C . GLU B 1 187 ? 4.721 35.564 14.272 1.00 5.89 187 GLU B C 1
ATOM 3758 O O . GLU B 1 187 ? 3.946 36.397 13.822 1.00 7.81 187 GLU B O 1
ATOM 3764 N N . ILE B 1 188 ? 5.822 35.186 13.654 1.00 4.23 188 ILE B N 1
ATOM 3765 C CA . ILE B 1 188 ? 6.173 35.699 12.326 1.00 5.06 188 ILE B CA 1
ATOM 3766 C C . ILE B 1 188 ? 6.773 34.577 11.516 1.00 4.03 188 ILE B C 1
ATOM 3767 O O . ILE B 1 188 ? 7.620 33.840 11.980 1.00 4.06 188 ILE B O 1
ATOM 3772 N N . ALA B 1 189 ? 6.279 34.431 10.290 1.00 4.72 189 ALA B N 1
ATOM 3773 C CA . ALA B 1 189 ? 6.681 33.355 9.434 1.00 4.78 189 ALA B CA 1
ATOM 3774 C C . ALA B 1 189 ? 8.157 33.374 9.167 1.00 4.18 189 ALA B C 1
ATOM 3775 O O . ALA B 1 189 ? 8.767 34.419 8.964 1.00 4.83 189 ALA B O 1
ATOM 3777 N N . GLN B 1 190 ? 8.756 32.203 9.091 1.00 4.07 190 GLN B N 1
ATOM 3778 C CA . GLN B 1 190 ? 10.093 32.103 8.573 1.00 4.04 190 GLN B CA 1
ATOM 3779 C C . GLN B 1 190 ? 10.137 32.479 7.091 1.00 4.70 190 GLN B C 1
ATOM 3780 O O . GLN B 1 190 ? 9.247 32.126 6.334 1.00 6.52 190 GLN B O 1
ATOM 3786 N N . ARG B 1 191 ? 11.201 33.190 6.706 1.00 4.98 191 ARG B N 1
ATOM 3787 C CA . ARG B 1 191 ? 11.472 33.439 5.278 1.00 6.19 191 ARG B CA 1
ATOM 3788 C C . ARG B 1 191 ? 12.027 32.176 4.660 1.00 5.75 191 ARG B C 1
ATOM 3789 O O . ARG B 1 191 ? 13.178 31.821 4.821 1.00 4.61 191 ARG B O 1
ATOM 3797 N N . GLU B 1 192 ? 11.179 31.465 3.968 1.00 6.30 192 GLU B N 1
ATOM 3798 C CA . GLU B 1 192 ? 11.543 30.171 3.466 1.00 6.57 192 GLU B CA 1
ATOM 3799 C C . GLU B 1 192 ? 12.711 30.232 2.506 1.00 6.37 192 GLU B C 1
ATOM 3800 O O . GLU B 1 192 ? 13.570 29.347 2.493 1.00 6.45 192 GLU B O 1
ATOM 3806 N N . ASN B 1 193 ? 12.803 31.303 1.710 1.00 6.35 193 ASN B N 1
ATOM 3807 C CA . ASN B 1 193 ? 13.905 31.471 0.766 1.00 7.13 193 ASN B CA 1
ATOM 3808 C C . ASN B 1 193 ? 15.255 31.606 1.409 1.00 6.91 193 ASN B C 1
ATOM 3809 O O . ASN B 1 193 ? 16.271 31.393 0.738 1.00 9.44 193 ASN B O 1
ATOM 3814 N N . GLU B 1 194 ? 15.294 31.932 2.718 1.00 5.45 194 GLU B N 1
ATOM 3815 C CA . GLU B 1 194 ? 16.549 32.040 3.455 1.00 7.06 194 GLU B CA 1
ATOM 3816 C C . GLU B 1 194 ? 16.912 30.774 4.190 1.00 5.64 194 GLU B C 1
ATOM 3817 O O . GLU B 1 194 ? 17.977 30.693 4.745 1.00 7.45 194 GLU B O 1
ATOM 3823 N N . ALA B 1 195 ? 16.009 29.820 4.265 1.00 4.42 195 ALA B N 1
ATOM 3824 C CA . ALA B 1 195 ? 16.228 28.640 5.092 1.00 4.35 195 ALA B CA 1
ATOM 3825 C C . ALA B 1 195 ? 17.414 27.860 4.611 1.00 4.10 195 ALA B C 1
ATOM 3826 O O . ALA B 1 195 ? 17.670 27.711 3.391 1.00 5.10 195 ALA B O 1
ATOM 3828 N N . THR B 1 196 ? 18.183 27.336 5.555 1.00 3.83 196 THR B N 1
ATOM 3829 C CA . THR B 1 196 ? 19.222 26.377 5.236 1.00 3.86 196 THR B CA 1
ATOM 3830 C C . THR B 1 196 ? 19.028 25.203 6.155 1.00 4.04 196 THR B C 1
ATOM 3831 O O . THR B 1 196 ? 18.698 25.380 7.344 1.00 5.38 196 THR B O 1
ATOM 3835 N N . CYS B 1 197 ? 19.195 24.028 5.640 1.00 4.57 197 CYS B N 1
ATOM 3836 C CA . CYS B 1 197 ? 19.005 22.848 6.425 1.00 5.25 197 CYS B CA 1
ATOM 3837 C C . CYS B 1 197 ? 20.180 21.938 6.277 1.00 5.42 197 CYS B C 1
ATOM 3838 O O . CYS B 1 197 ? 20.848 21.875 5.207 1.00 6.70 197 CYS B O 1
ATOM 3845 N N . PHE B 1 198 ? 20.452 21.213 7.343 1.00 5.95 198 PHE B N 1
ATOM 3846 C CA . PHE B 1 198 ? 21.583 20.334 7.440 1.00 6.02 198 PHE B CA 1
ATOM 3847 C C . PHE B 1 198 ? 21.151 19.019 8.041 1.00 6.49 198 PHE B C 1
ATOM 3848 O O . PHE B 1 198 ? 20.207 18.904 8.828 1.00 7.16 198 PHE B O 1
ATOM 3856 N N . GLY B 1 199 ? 21.864 17.995 7.637 1.00 6.79 199 GLY B N 1
ATOM 3857 C CA . GLY B 1 199 ? 21.556 16.663 8.057 1.00 6.12 199 GLY B CA 1
ATOM 3858 C C . GLY B 1 199 ? 22.382 16.196 9.232 1.00 4.22 199 GLY B C 1
ATOM 3859 O O . GLY B 1 199 ? 23.253 16.857 9.752 1.00 4.86 199 GLY B O 1
ATOM 3860 N N . ARG B 1 200 ? 22.071 14.985 9.642 1.00 4.21 200 ARG B N 1
ATOM 3861 C CA . ARG B 1 200 ? 22.747 14.342 10.727 1.00 4.31 200 ARG B CA 1
ATOM 3862 C C . ARG B 1 200 ? 24.227 14.250 10.457 1.00 3.96 200 ARG B C 1
ATOM 3863 O O . ARG B 1 200 ? 24.662 14.054 9.310 1.00 5.93 200 ARG B O 1
ATOM 3871 N N . ARG B 1 201 ? 25.005 14.422 11.507 1.00 3.27 201 ARG B N 1
ATOM 3872 C CA . ARG B 1 201 ? 26.439 14.267 11.475 1.00 3.80 201 ARG B CA 1
ATOM 3873 C C . ARG B 1 201 ? 26.831 13.021 12.215 1.00 4.61 201 ARG B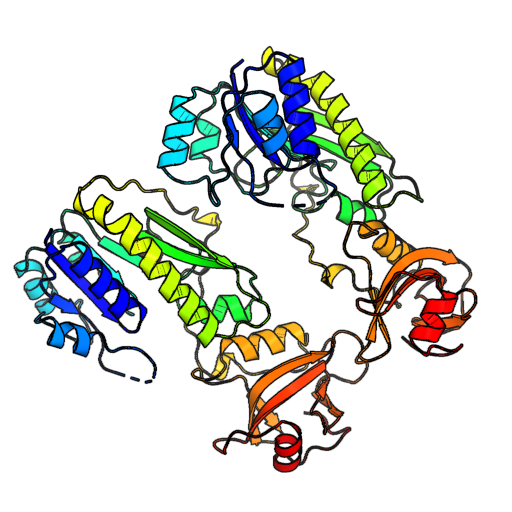 C 1
ATOM 3874 O O . ARG B 1 201 ? 26.317 12.742 13.303 1.00 6.75 201 ARG B O 1
ATOM 3882 N N . THR B 1 202 ? 27.750 12.294 11.619 1.00 4.33 202 THR B N 1
ATOM 3883 C CA . THR B 1 202 ? 28.274 11.104 12.191 1.00 4.19 202 THR B CA 1
ATOM 3884 C C . THR B 1 202 ? 29.784 11.306 12.348 1.00 3.99 202 THR B C 1
ATOM 3885 O O . THR B 1 202 ? 30.372 12.238 11.823 1.00 3.96 202 THR B O 1
ATOM 3889 N N . PRO B 1 203 ? 30.459 10.425 13.087 1.00 3.31 203 PRO B N 1
ATOM 3890 C CA . PRO B 1 203 ? 31.880 10.667 13.317 1.00 3.73 203 PRO B CA 1
ATOM 3891 C C . PRO B 1 203 ? 32.723 10.797 12.068 1.00 4.73 203 PRO B C 1
ATOM 3892 O O . PRO B 1 203 ? 33.661 11.617 12.050 1.00 4.61 203 PRO B O 1
ATOM 3896 N N . ASP B 1 204 ? 32.399 10.074 10.997 1.00 4.44 204 ASP B N 1
ATOM 3897 C CA . ASP B 1 204 ? 33.201 10.219 9.758 1.00 5.32 204 ASP B CA 1
ATOM 3898 C C . ASP B 1 204 ? 33.119 11.544 9.063 1.00 5.44 204 ASP B C 1
ATOM 3899 O O . ASP B 1 204 ? 33.968 11.850 8.222 1.00 6.89 204 ASP B O 1
ATOM 3904 N N . ASP B 1 205 ? 32.146 12.369 9.410 1.00 3.61 205 ASP B N 1
ATOM 3905 C CA . ASP B 1 205 ? 32.073 13.710 8.872 1.00 4.60 205 ASP B CA 1
ATOM 3906 C C . ASP B 1 205 ? 33.211 14.563 9.361 1.00 4.66 205 ASP B C 1
ATOM 3907 O O . ASP B 1 205 ? 33.402 15.657 8.835 1.00 6.56 205 ASP B O 1
ATOM 3912 N N . SER B 1 206 ? 33.990 14.110 10.334 1.00 3.17 206 SER B N 1
ATOM 3913 C CA . SER B 1 206 ? 35.057 14.919 10.847 1.00 2.81 206 SER B CA 1
ATOM 3914 C C . SER B 1 206 ? 36.428 14.440 10.397 1.00 2.48 206 SER B C 1
ATOM 3915 O O . SER B 1 206 ? 37.414 14.675 11.071 1.00 4.00 206 SER B O 1
ATOM 3918 N N . PHE B 1 207 ? 36.484 13.820 9.235 1.00 3.30 207 PHE B N 1
ATOM 3919 C CA . PHE B 1 207 ? 37.749 13.439 8.595 1.00 3.02 207 PHE B CA 1
ATOM 3920 C C . PHE B 1 207 ? 38.466 14.658 8.058 1.00 3.31 207 PHE B C 1
ATOM 3921 O O . PHE B 1 207 ? 37.919 15.336 7.193 1.00 5.89 207 PHE B O 1
ATOM 3929 N N . LEU B 1 208 ? 39.662 14.907 8.556 1.00 3.24 208 LEU B N 1
ATOM 3930 C CA . LEU B 1 208 ? 40.486 16.027 8.119 1.00 3.14 208 LEU B CA 1
ATOM 3931 C C . LEU B 1 208 ? 41.181 15.704 6.820 1.00 4.61 208 LEU B C 1
ATOM 3932 O O . LEU B 1 208 ? 41.766 14.658 6.707 1.00 7.43 208 LEU B O 1
ATOM 3937 N N . GLU B 1 209 ? 41.145 16.620 5.888 1.00 4.49 209 GLU B N 1
ATOM 3938 C CA . GLU B 1 209 ? 41.889 16.477 4.628 1.00 5.66 209 GLU B CA 1
ATOM 3939 C C . GLU B 1 209 ? 42.801 17.675 4.507 1.00 4.35 209 GLU B C 1
ATOM 3940 O O . GLU B 1 209 ? 42.361 18.782 4.454 1.00 5.50 209 GLU B O 1
ATOM 3946 N N . TRP B 1 210 ? 44.076 17.409 4.461 1.00 4.38 210 TRP B N 1
ATOM 3947 C CA . TRP B 1 210 ? 45.076 18.446 4.646 1.00 4.44 210 TRP B CA 1
ATOM 3948 C C . TRP B 1 210 ? 45.191 19.448 3.507 1.00 3.89 210 TRP B C 1
ATOM 3949 O O . TRP B 1 210 ? 45.806 20.469 3.709 1.00 4.52 210 TRP B O 1
ATOM 3960 N N . HIS B 1 211 ? 44.612 19.147 2.348 1.00 3.86 211 HIS B N 1
ATOM 3961 C CA . HIS B 1 211 ? 44.616 20.144 1.266 1.00 4.17 211 HIS B CA 1
ATOM 3962 C C . HIS B 1 211 ? 43.677 21.300 1.516 1.00 4.10 211 HIS B C 1
ATOM 3963 O O . HIS B 1 211 ? 43.726 22.272 0.776 1.00 4.68 211 HIS B O 1
ATOM 3970 N N . LYS B 1 212 ? 42.810 21.203 2.517 1.00 3.90 212 LYS B N 1
ATOM 3971 C CA . LYS B 1 212 ? 41.887 22.272 2.828 1.00 4.18 212 LYS B CA 1
ATOM 3972 C C . LYS B 1 212 ? 42.616 23.383 3.579 1.00 3.68 212 LYS B C 1
ATOM 3973 O O . LYS B 1 212 ? 43.680 23.186 4.141 1.00 3.86 212 LYS B O 1
ATOM 3979 N N . PRO B 1 213 ? 41.999 24.570 3.659 1.00 4.02 213 PRO B N 1
ATOM 3980 C CA . PRO B 1 213 ? 42.585 25.629 4.452 1.00 3.95 213 PRO B CA 1
ATOM 3981 C C . PRO B 1 213 ? 42.720 25.251 5.932 1.00 3.96 213 PRO B C 1
ATOM 3982 O O . PRO B 1 213 ? 41.848 24.573 6.492 1.00 3.86 213 PRO B O 1
ATOM 3986 N N . ALA B 1 214 ? 43.782 25.701 6.587 1.00 3.81 214 ALA B N 1
ATOM 3987 C CA . ALA B 1 214 ? 43.970 25.432 7.999 1.00 4.03 214 ALA B CA 1
ATOM 3988 C C . ALA B 1 214 ? 42.790 25.873 8.841 1.00 3.59 214 ALA B C 1
ATOM 3989 O O . ALA B 1 214 ? 42.404 25.177 9.774 1.00 3.43 214 ALA B O 1
ATOM 3991 N N . SER B 1 215 ? 42.189 27.016 8.524 1.00 3.57 215 SER B N 1
ATOM 3992 C CA . SER B 1 215 ? 41.069 27.505 9.289 1.00 3.76 215 SER B CA 1
ATOM 3993 C C . SER B 1 215 ? 39.868 26.583 9.201 1.00 3.30 215 SER B C 1
ATOM 3994 O O . SER B 1 215 ? 39.159 26.406 10.193 1.00 4.20 215 SER B O 1
ATOM 3998 N N . VAL B 1 216 ? 39.652 25.979 8.038 1.00 3.33 216 VAL B N 1
ATOM 3999 C CA . VAL B 1 216 ? 38.539 25.060 7.846 1.00 3.73 216 VAL B CA 1
ATOM 4000 C C . VAL B 1 216 ? 38.768 23.829 8.699 1.00 3.31 216 VAL B C 1
ATOM 4001 O O . VAL B 1 216 ? 37.866 23.330 9.356 1.00 3.09 216 VAL B O 1
ATOM 4005 N N . LEU B 1 217 ? 39.999 23.318 8.690 1.00 3.16 217 LEU B N 1
ATOM 4006 C CA . LEU B 1 217 ? 40.331 22.150 9.487 1.00 3.10 217 LEU B CA 1
ATOM 4007 C C . LEU B 1 217 ? 40.244 22.429 10.994 1.00 3.08 217 LEU B C 1
ATOM 4008 O O . LEU B 1 217 ? 39.740 21.619 11.759 1.00 3.30 217 LEU B O 1
ATOM 4013 N N . HIS B 1 218 ? 40.699 23.615 11.416 1.00 2.64 218 HIS B N 1
ATOM 4014 C CA . HIS B 1 218 ? 40.561 24.057 12.802 1.00 2.80 218 HIS B CA 1
ATOM 4015 C C . HIS B 1 218 ? 39.118 24.075 13.234 1.00 2.23 218 HIS B C 1
ATOM 4016 O O . HIS B 1 218 ? 38.775 23.637 14.332 1.00 3.00 218 HIS B O 1
ATOM 4023 N N . ASN B 1 219 ? 38.254 24.579 12.358 1.00 2.32 219 ASN B N 1
ATOM 4024 C CA . ASN B 1 219 ? 36.832 24.584 12.663 1.00 2.75 219 ASN B CA 1
ATOM 4025 C C . ASN B 1 219 ? 36.266 23.205 12.808 1.00 2.51 219 ASN B C 1
ATOM 4026 O O . ASN B 1 219 ? 35.401 22.971 13.652 1.00 3.02 219 ASN B O 1
ATOM 4031 N N . MET B 1 220 ? 36.757 22.275 12.004 1.00 2.87 220 MET B N 1
ATOM 4032 C CA . MET B 1 220 ? 36.336 20.898 12.166 1.00 3.36 220 MET B CA 1
ATOM 4033 C C . MET B 1 220 ? 36.745 20.323 13.515 1.00 2.88 220 MET B C 1
ATOM 4034 O O . MET B 1 220 ? 35.974 19.600 14.135 1.00 4.11 220 MET B O 1
ATOM 4039 N N . VAL B 1 221 ? 37.945 20.654 13.983 1.00 2.68 221 VAL B N 1
ATOM 4040 C CA . VAL B 1 221 ? 38.416 20.228 15.306 1.00 2.58 221 VAL B CA 1
ATOM 4041 C C . VAL B 1 221 ? 37.537 20.782 16.401 1.00 2.63 221 VAL B C 1
ATOM 4042 O O . VAL B 1 221 ? 37.094 20.110 17.308 1.00 2.83 221 VAL B O 1
ATOM 4046 N N . ARG B 1 222 ? 37.233 22.075 16.336 1.00 2.36 222 ARG B N 1
ATOM 4047 C CA . ARG B 1 222 ? 36.395 22.739 17.316 1.00 2.57 222 ARG B CA 1
ATOM 4048 C C . ARG B 1 222 ? 35.028 22.135 17.385 1.00 2.10 222 ARG B C 1
ATOM 4049 O O . ARG B 1 222 ? 34.422 22.018 18.465 1.00 2.68 222 ARG B O 1
ATOM 4057 N N . ALA B 1 223 ? 34.459 21.808 16.225 1.00 2.08 223 ALA B N 1
ATOM 4058 C CA . ALA B 1 223 ? 33.083 21.379 16.117 1.00 2.08 223 ALA B CA 1
ATOM 4059 C C . ALA B 1 223 ? 32.823 20.079 16.808 1.00 2.07 223 ALA B C 1
ATOM 4060 O O . ALA B 1 223 ? 31.685 19.824 17.181 1.00 2.50 223 ALA B O 1
ATOM 4062 N N . VAL B 1 224 ? 33.823 19.217 16.925 1.00 2.16 224 VAL B N 1
ATOM 4063 C CA . VAL B 1 224 ? 33.631 17.901 17.539 1.00 2.47 224 VAL B CA 1
ATOM 4064 C C . VAL B 1 224 ? 34.659 17.604 18.616 1.00 2.18 224 VAL B C 1
ATOM 4065 O O . VAL B 1 224 ? 34.930 16.467 18.955 1.00 3.01 224 VAL B O 1
ATOM 4069 N N . ALA B 1 225 ? 35.159 18.641 19.264 1.00 2.36 225 ALA B N 1
ATOM 4070 C CA . ALA B 1 225 ? 36.046 18.495 20.389 1.00 2.60 225 ALA B CA 1
ATOM 4071 C C . ALA B 1 225 ? 35.348 17.727 21.497 1.00 3.16 225 ALA B C 1
ATOM 4072 O O . ALA B 1 225 ? 34.128 17.690 21.608 1.00 3.21 225 ALA B O 1
ATOM 4074 N N . ASP B 1 226 ? 36.142 17.091 22.356 1.00 4.40 226 ASP B N 1
ATOM 4075 C CA . ASP B 1 226 ? 35.632 16.300 23.471 1.00 5.22 226 ASP B CA 1
ATOM 4076 C C . ASP B 1 226 ? 34.582 17.116 24.236 1.00 4.91 226 ASP B C 1
ATOM 4077 O O . ASP B 1 226 ? 34.813 18.271 24.549 1.00 4.43 226 ASP B O 1
ATOM 4082 N N . PRO B 1 227 ? 33.427 16.533 24.571 1.00 4.73 227 PRO B N 1
ATOM 4083 C CA . PRO B 1 227 ? 33.048 15.140 24.527 1.00 5.82 227 PRO B CA 1
ATOM 4084 C C . PRO B 1 227 ? 32.472 14.600 23.231 1.00 5.42 227 PRO B C 1
ATOM 4085 O O . PRO B 1 227 ? 31.987 13.474 23.232 1.00 6.29 227 PRO B O 1
ATOM 4089 N N . TRP B 1 228 ? 32.546 15.368 22.138 1.00 4.68 228 TRP B N 1
ATOM 4090 C CA . TRP B 1 228 ? 32.182 14.883 20.822 1.00 3.81 228 TRP B CA 1
ATOM 4091 C C . TRP B 1 228 ? 33.318 14.016 20.267 1.00 3.50 228 TRP B C 1
ATOM 4092 O O . TRP B 1 228 ? 34.315 13.817 20.945 1.00 4.23 228 TRP B O 1
ATOM 4103 N N . PRO B 1 229 ? 33.113 13.388 19.095 1.00 4.26 229 PRO B N 1
ATOM 4104 C CA . PRO B 1 229 ? 34.020 12.288 18.728 1.00 4.90 229 PRO B CA 1
ATOM 4105 C C . PRO B 1 229 ? 35.398 12.646 18.244 1.00 4.15 229 PRO B C 1
ATOM 4106 O O . PRO B 1 229 ? 36.240 11.768 18.100 1.00 4.73 229 PRO B O 1
ATOM 4110 N N . GLY B 1 230 ? 35.644 13.909 17.930 1.00 3.54 230 GLY B N 1
ATOM 4111 C CA . GLY B 1 230 ? 36.951 14.341 17.517 1.00 3.37 230 GLY B CA 1
ATOM 4112 C C . GLY B 1 230 ? 37.207 14.276 16.025 1.00 3.17 230 GLY B C 1
ATOM 4113 O O . GLY B 1 230 ? 36.777 13.358 15.348 1.00 5.15 230 GLY B O 1
ATOM 4114 N N . ALA B 1 231 ? 37.934 15.243 15.513 1.00 2.76 231 ALA B N 1
ATOM 4115 C CA . ALA B 1 231 ? 38.375 15.246 14.130 1.00 2.77 231 ALA B CA 1
ATOM 4116 C C . ALA B 1 231 ? 39.556 14.339 13.964 1.00 2.73 231 ALA B C 1
ATOM 4117 O O . ALA B 1 231 ? 40.348 14.177 14.899 1.00 4.29 231 ALA B O 1
ATOM 4119 N N . PHE B 1 232 ? 39.690 13.711 12.807 1.00 3.22 232 PHE B N 1
ATOM 4120 C CA . PHE B 1 232 ? 40.678 12.655 12.665 1.00 3.05 232 PHE B CA 1
ATOM 4121 C C . PHE B 1 232 ? 41.357 12.634 11.309 1.00 2.93 232 PHE B C 1
ATOM 4122 O O . PHE B 1 232 ? 40.833 13.119 10.304 1.00 3.45 232 PHE B O 1
ATOM 4130 N N . SER B 1 233 ? 42.527 12.011 11.295 1.00 3.15 233 SER B N 1
ATOM 4131 C CA . SER B 1 233 ? 43.238 11.704 10.078 1.00 3.00 233 SER B CA 1
ATOM 4132 C C . SER B 1 233 ? 43.978 10.396 10.303 1.00 2.88 233 SER B C 1
ATOM 4133 O O . SER B 1 233 ? 43.616 9.640 11.202 1.00 2.86 233 SER B O 1
ATOM 4136 N N . TYR B 1 234 ? 44.949 10.110 9.443 1.00 3.76 234 TYR B N 1
ATOM 4137 C CA . TYR B 1 234 ? 45.690 8.863 9.466 1.00 3.65 234 TYR B CA 1
ATOM 4138 C C . TYR B 1 234 ? 47.149 9.102 9.219 1.00 3.99 234 TYR B C 1
ATOM 4139 O O . TYR B 1 234 ? 47.547 9.997 8.493 1.00 5.28 234 TYR B O 1
ATOM 4148 N N . VAL B 1 235 ? 47.955 8.255 9.826 1.00 4.04 235 VAL B N 1
ATOM 4149 C CA . VAL B 1 235 ? 49.358 8.098 9.484 1.00 5.53 235 VAL B CA 1
ATOM 4150 C C . VAL B 1 235 ? 49.502 6.656 9.072 1.00 6.81 235 VAL B C 1
ATOM 4151 O O . VAL B 1 235 ? 49.251 5.748 9.853 1.00 5.98 235 VAL B O 1
ATOM 4155 N N . GLY B 1 236 ? 49.900 6.441 7.834 1.00 8.58 236 GLY B N 1
ATOM 4156 C CA . GLY B 1 236 ? 49.875 5.115 7.303 1.00 9.22 236 GLY B CA 1
ATOM 4157 C C . GLY B 1 236 ? 48.435 4.654 7.381 1.00 9.56 236 GLY B C 1
ATOM 4158 O O . GLY B 1 236 ? 47.496 5.366 7.017 1.00 13.35 236 GLY B O 1
ATOM 4159 N N . ASN B 1 237 ? 48.229 3.504 8.013 1.00 9.05 237 ASN B N 1
ATOM 4160 C CA . ASN B 1 237 ? 46.901 3.027 8.277 1.00 6.33 237 ASN B CA 1
ATOM 4161 C C . ASN B 1 237 ? 46.369 3.314 9.715 1.00 7.08 237 ASN B C 1
ATOM 4162 O O . ASN B 1 237 ? 45.315 2.847 10.106 1.00 8.58 237 ASN B O 1
ATOM 4167 N N . GLN B 1 238 ? 47.081 4.100 10.489 1.00 4.24 238 GLN B N 1
ATOM 4168 C CA . GLN B 1 238 ? 46.747 4.371 11.883 1.00 3.44 238 GLN B CA 1
ATOM 4169 C C . GLN B 1 238 ? 45.919 5.642 12.009 1.00 2.83 238 GLN B C 1
ATOM 4170 O O . GLN B 1 238 ? 46.410 6.724 11.715 1.00 3.14 238 GLN B O 1
ATOM 4176 N N . LYS B 1 239 ? 44.709 5.512 12.494 1.00 2.78 239 LYS B N 1
ATOM 4177 C CA . LYS B 1 239 ? 43.863 6.672 12.756 1.00 2.94 239 LYS B CA 1
ATOM 4178 C C . LYS B 1 239 ? 44.404 7.448 13.936 1.00 2.83 239 LYS B C 1
ATOM 4179 O O . LYS B 1 239 ? 44.877 6.871 14.913 1.00 3.35 239 LYS B O 1
ATOM 4185 N N . PHE B 1 240 ? 44.278 8.760 13.892 1.00 2.65 240 PHE B N 1
ATOM 4186 C CA . PHE B 1 240 ? 44.544 9.581 15.035 1.00 2.49 240 PHE B CA 1
ATOM 4187 C C . PHE B 1 240 ? 43.556 10.714 15.079 1.00 2.48 240 PHE B C 1
ATOM 4188 O O . PHE B 1 240 ? 43.048 11.128 14.046 1.00 3.04 240 PHE B O 1
ATOM 4196 N N . THR B 1 241 ? 43.285 11.184 16.289 1.00 2.98 241 THR B N 1
ATOM 4197 C CA . THR B 1 241 ? 42.339 12.246 16.552 1.00 2.79 241 THR B CA 1
ATOM 4198 C C . THR B 1 241 ? 43.077 13.477 16.991 1.00 3.04 241 THR B C 1
ATOM 4199 O O . THR B 1 241 ? 44.010 13.411 17.792 1.00 3.53 241 THR B O 1
ATOM 4203 N N . VAL B 1 242 ? 42.613 14.610 16.456 1.00 2.62 242 VAL B N 1
ATOM 4204 C CA . VAL B 1 242 ? 43.091 15.910 16.886 1.00 3.11 242 VAL B CA 1
ATOM 4205 C C . VAL B 1 242 ? 42.041 16.489 17.821 1.00 2.79 242 VAL B C 1
ATOM 4206 O O . VAL B 1 242 ? 40.935 16.800 17.397 1.00 3.24 242 VAL B O 1
ATOM 4210 N N . TRP B 1 243 ? 42.366 16.558 19.114 1.00 3.15 243 TRP B N 1
ATOM 4211 C CA . TRP B 1 243 ? 41.443 17.051 20.114 1.00 2.32 243 TRP B CA 1
ATOM 4212 C C . TRP B 1 243 ? 41.442 18.559 20.250 1.00 2.73 243 TRP B C 1
ATOM 4213 O O . TRP B 1 243 ? 40.418 19.138 20.620 1.00 3.73 243 TRP B O 1
ATOM 4224 N N . SER B 1 244 ? 42.588 19.196 20.036 1.00 2.99 244 SER B N 1
ATOM 4225 C CA . SER B 1 244 ? 42.686 20.632 20.147 1.00 2.96 244 SER B CA 1
ATOM 4226 C C . SER B 1 244 ? 43.793 21.088 19.218 1.00 2.58 244 SER B C 1
ATOM 4227 O O . SER B 1 244 ? 44.755 20.372 18.963 1.00 3.40 244 SER B O 1
ATOM 4230 N N . SER B 1 245 ? 43.608 22.282 18.683 1.00 3.05 245 SER B N 1
ATOM 4231 C CA . SER B 1 245 ? 44.432 22.766 17.595 1.00 2.94 245 SER B CA 1
ATOM 4232 C C . SER B 1 245 ? 44.604 24.257 17.693 1.00 2.97 245 SER B C 1
ATOM 4233 O O . SER B 1 245 ? 43.868 24.945 18.394 1.00 3.44 245 SER B O 1
ATOM 4236 N N . ARG B 1 246 ? 45.511 24.758 16.875 1.00 3.22 246 ARG B N 1
ATOM 4237 C CA . ARG B 1 246 ? 45.745 26.186 16.766 1.00 3.81 246 ARG B CA 1
ATOM 4238 C C . ARG B 1 246 ? 46.163 26.431 15.315 1.00 3.33 246 ARG B C 1
ATOM 4239 O O . ARG B 1 246 ? 46.951 25.667 14.753 1.00 4.77 246 ARG B O 1
ATOM 4247 N N . VAL B 1 247 ? 45.642 27.475 14.691 1.00 3.28 247 VAL B N 1
ATOM 4248 C CA . VAL B 1 247 ? 46.013 27.818 13.346 1.00 4.25 247 VAL B CA 1
ATOM 4249 C C . VAL B 1 247 ? 47.268 28.668 13.332 1.00 4.77 247 VAL B C 1
ATOM 4250 O O . VAL B 1 247 ? 47.449 29.549 14.172 1.00 5.30 247 VAL B O 1
ATOM 4254 N N . HIS B 1 248 ? 48.102 28.423 12.366 1.00 4.93 248 HIS B N 1
ATOM 4255 C CA . HIS B 1 248 ? 49.294 29.182 12.076 1.00 4.60 248 HIS B CA 1
ATOM 4256 C C . HIS B 1 248 ? 49.062 29.697 10.702 1.00 5.36 248 HIS B C 1
ATOM 4257 O O . HIS B 1 248 ? 49.440 29.075 9.720 1.00 5.15 248 HIS B O 1
ATOM 4264 N N . PRO B 1 249 ? 48.416 30.840 10.631 1.00 5.31 249 PRO B N 1
ATOM 4265 C CA . PRO B 1 249 ? 48.034 31.479 9.342 1.00 6.64 249 PRO B CA 1
ATOM 4266 C C . PRO B 1 249 ? 49.049 31.691 8.211 1.00 6.10 249 PRO B C 1
ATOM 4267 O O . PRO B 1 249 ? 50.230 31.987 8.421 1.00 7.02 249 PRO B O 1
ATOM 4271 N N . HIS B 1 250 ? 48.576 31.526 7.016 1.00 7.96 250 HIS B N 1
ATOM 4272 C CA . HIS B 1 250 ? 49.246 31.828 5.760 1.00 9.69 250 HIS B CA 1
ATOM 4273 C C . HIS B 1 250 ? 50.742 31.613 5.504 1.00 11.84 250 HIS B C 1
ATOM 4274 O O . HIS B 1 250 ? 51.126 31.626 4.349 1.00 16.47 250 HIS B O 1
ATOM 4281 N N . ALA B 1 251 ? 51.640 31.420 6.441 1.00 10.51 251 ALA B N 1
ATOM 4282 C CA . ALA B 1 251 ? 53.038 31.398 6.004 1.00 11.19 251 ALA B CA 1
ATOM 4283 C C . ALA B 1 251 ? 53.557 30.120 5.367 1.00 11.32 251 ALA B C 1
ATOM 4284 O O . ALA B 1 251 ? 54.443 30.160 4.516 1.00 12.66 251 ALA B O 1
ATOM 4286 N N . SER B 1 252 ? 53.013 29.009 5.760 1.00 10.98 252 SER B N 1
ATOM 4287 C CA . SER B 1 252 ? 53.454 27.737 5.251 1.00 10.89 252 SER B CA 1
ATOM 4288 C C . SER B 1 252 ? 53.553 27.651 3.713 1.00 10.00 252 SER B C 1
ATOM 4289 O O . SER B 1 252 ? 52.623 28.020 2.987 1.00 11.70 252 SER B O 1
ATOM 4292 N N . LYS B 1 253 ? 54.697 27.146 3.250 1.00 10.28 253 LYS B N 1
ATOM 4293 C CA . LYS B 1 253 ? 54.919 26.941 1.805 1.00 10.25 253 LYS B CA 1
ATOM 4294 C C . LYS B 1 253 ? 55.099 25.448 1.498 1.00 8.99 253 LYS B C 1
ATOM 4295 O O . LYS B 1 253 ? 55.310 25.052 0.352 1.00 11.61 253 LYS B O 1
ATOM 4301 N N . ALA B 1 254 ? 54.954 24.612 2.535 1.00 7.19 254 ALA B N 1
ATOM 4302 C CA . ALA B 1 254 ? 55.184 23.182 2.394 1.00 5.88 254 ALA B CA 1
ATOM 4303 C C . ALA B 1 254 ? 53.999 22.542 1.713 1.00 4.23 254 ALA B C 1
ATOM 4304 O O . ALA B 1 254 ? 52.896 23.069 1.722 1.00 5.91 254 ALA B O 1
ATOM 4306 N N . GLN B 1 255 ? 54.211 21.363 1.132 1.00 3.94 255 GLN B N 1
ATOM 4307 C CA . GLN B 1 255 ? 53.105 20.650 0.520 1.00 2.95 255 GLN B CA 1
ATOM 4308 C C . GLN B 1 255 ? 52.104 20.254 1.578 1.00 3.26 255 GLN B C 1
ATOM 4309 O O . GLN B 1 255 ? 52.481 19.844 2.679 1.00 2.83 255 GLN B O 1
ATOM 4315 N N . PRO B 1 256 ? 50.805 20.363 1.281 1.00 2.78 256 PRO B N 1
ATOM 4316 C CA . PRO B 1 256 ? 49.819 20.020 2.311 1.00 2.77 256 PRO B CA 1
ATOM 4317 C C . PRO B 1 256 ? 49.989 18.608 2.840 1.00 2.73 256 PRO B C 1
ATOM 4318 O O . PRO B 1 256 ? 50.259 17.672 2.066 1.00 3.90 256 PRO B O 1
ATOM 4322 N N . GLY B 1 257 ? 49.872 18.444 4.137 1.00 2.81 257 GLY B N 1
ATOM 4323 C CA . GLY B 1 257 ? 50.092 17.179 4.808 1.00 3.90 257 GLY B CA 1
ATOM 4324 C C . GLY B 1 257 ? 51.481 17.029 5.362 1.00 4.04 257 GLY B C 1
ATOM 4325 O O . GLY B 1 257 ? 51.769 16.107 6.118 1.00 5.86 257 GLY B O 1
ATOM 4326 N N . SER B 1 258 ? 52.398 17.911 4.994 1.00 3.51 258 SER B N 1
ATOM 4327 C CA . SER B 1 258 ? 53.758 17.831 5.459 1.00 3.85 258 SER B CA 1
ATOM 4328 C C . SER B 1 258 ? 53.866 18.189 6.927 1.00 3.01 258 SER B C 1
ATOM 4329 O O . SER B 1 258 ? 53.277 19.156 7.391 1.00 3.94 258 SER B O 1
ATOM 4332 N N . VAL B 1 259 ? 54.683 17.444 7.642 1.00 3.48 259 VAL B N 1
ATOM 4333 C CA . VAL B 1 259 ? 54.992 17.770 9.041 1.00 3.12 259 VAL B CA 1
ATOM 4334 C C . VAL B 1 259 ? 56.075 18.809 9.069 1.00 2.92 259 VAL B C 1
ATOM 4335 O O . VAL B 1 259 ? 57.224 18.576 8.701 1.00 4.43 259 VAL B O 1
ATOM 4339 N N . ILE B 1 260 ? 55.690 20.013 9.448 1.00 3.05 260 ILE B N 1
ATOM 4340 C CA . ILE B 1 260 ? 56.592 21.144 9.489 1.00 3.90 260 ILE B CA 1
ATOM 4341 C C . ILE B 1 260 ? 57.457 21.123 10.738 1.00 3.42 260 ILE B C 1
ATOM 4342 O O . ILE B 1 260 ? 58.583 21.542 10.694 1.00 5.65 260 ILE B O 1
ATOM 4347 N N . SER B 1 261 ? 56.904 20.647 11.840 1.00 3.17 261 SER B N 1
ATOM 4348 C CA . SER B 1 261 ? 57.637 20.527 13.092 1.00 4.26 261 SER B CA 1
ATOM 4349 C C . SER B 1 261 ? 56.936 19.505 13.927 1.00 3.44 261 SER B C 1
ATOM 4350 O O . SER B 1 261 ? 55.781 19.200 13.701 1.00 3.19 261 SER B O 1
ATOM 4353 N N . VAL B 1 262 ? 57.681 18.941 14.888 1.00 3.93 262 VAL B N 1
ATOM 4354 C CA . VAL B 1 262 ? 57.112 17.951 15.809 1.00 4.85 262 VAL B CA 1
ATOM 4355 C C . VAL B 1 262 ? 57.036 18.442 17.241 1.00 4.83 262 VAL B C 1
ATOM 4356 O O . VAL B 1 262 ? 56.366 17.859 18.041 1.00 8.96 262 VAL B O 1
ATOM 4360 N N . ALA B 1 263 ? 57.697 19.530 17.597 1.00 4.87 263 ALA B N 1
ATOM 4361 C CA . ALA B 1 263 ? 57.611 20.097 18.928 1.00 5.20 263 ALA B CA 1
ATOM 4362 C C . ALA B 1 263 ? 57.559 21.615 18.769 1.00 5.50 263 ALA B C 1
ATOM 4363 O O . ALA B 1 263 ? 58.574 22.283 18.830 1.00 6.59 263 ALA B O 1
ATOM 4365 N N . PRO B 1 264 ? 56.381 22.185 18.546 1.00 4.10 264 PRO B N 1
ATOM 4366 C CA . PRO B 1 264 ? 55.068 21.567 18.520 1.00 3.99 264 PRO B CA 1
ATOM 4367 C C . PRO B 1 264 ? 54.773 20.869 17.193 1.00 3.49 264 PRO B C 1
ATOM 4368 O O . PRO B 1 264 ? 55.437 21.105 16.181 1.00 4.08 264 PRO B O 1
ATOM 4372 N N . LEU B 1 265 ? 53.763 20.019 17.210 1.00 3.45 265 LEU B N 1
ATOM 4373 C CA . LEU B 1 265 ? 53.376 19.274 16.023 1.00 2.89 265 LEU B CA 1
ATOM 4374 C C . LEU B 1 265 ? 52.541 20.185 15.130 1.00 2.69 265 LEU B C 1
ATOM 4375 O O . LEU B 1 265 ? 51.460 20.618 15.507 1.00 3.60 265 LEU B O 1
ATOM 4380 N N . LEU B 1 266 ? 53.071 20.472 13.944 1.00 3.48 266 LEU B N 1
ATOM 4381 C CA . LEU B 1 266 ? 52.462 21.375 12.993 1.00 2.93 266 LEU B CA 1
ATOM 4382 C C . LEU B 1 266 ? 52.388 20.704 11.643 1.00 3.13 266 LEU B C 1
ATOM 4383 O O . LEU B 1 266 ? 53.398 20.216 11.135 1.00 3.81 266 LEU B O 1
ATOM 4388 N N . ILE B 1 267 ? 51.212 20.691 11.036 1.00 2.75 267 ILE B N 1
ATOM 4389 C CA . ILE B 1 267 ? 50.956 20.067 9.754 1.00 3.31 267 ILE B CA 1
ATOM 4390 C C . ILE B 1 267 ? 50.590 21.132 8.725 1.00 2.61 267 ILE B C 1
ATOM 4391 O O . ILE B 1 267 ? 49.700 21.936 8.964 1.00 2.94 267 ILE B O 1
ATOM 4396 N N . ALA B 1 268 ? 51.308 21.164 7.618 1.00 2.81 268 ALA B N 1
ATOM 4397 C CA . ALA B 1 268 ? 50.988 22.087 6.523 1.00 2.44 268 ALA B CA 1
ATOM 4398 C C . ALA B 1 268 ? 49.620 21.757 5.950 1.00 2.49 268 ALA B C 1
ATOM 4399 O O . ALA B 1 268 ? 49.275 20.597 5.750 1.00 3.11 268 ALA B O 1
ATOM 4401 N N . CYS B 1 269 ? 48.851 22.798 5.649 1.00 3.00 269 CYS B N 1
ATOM 4402 C CA . CYS B 1 269 ? 47.535 22.658 5.050 1.00 2.68 269 CYS B CA 1
ATOM 4403 C C . CYS B 1 269 ? 47.531 23.269 3.664 1.00 2.93 269 CYS B C 1
ATOM 4404 O O . CYS B 1 269 ? 48.547 23.700 3.154 1.00 3.59 269 CYS B O 1
ATOM 4407 N N . GLY B 1 270 ? 46.384 23.353 3.030 1.00 3.76 270 GLY B N 1
ATOM 4408 C CA . GLY B 1 270 ? 46.308 23.980 1.728 1.00 4.12 270 GLY B CA 1
ATOM 4409 C C . GLY B 1 270 ? 46.672 25.430 1.783 1.00 4.61 270 GLY B C 1
ATOM 4410 O O . GLY B 1 270 ? 47.158 25.986 0.804 1.00 7.27 270 GLY B O 1
ATOM 4411 N N . ASP B 1 271 ? 46.375 26.073 2.895 1.00 5.11 271 ASP B N 1
ATOM 4412 C CA . ASP B 1 271 ? 46.918 27.357 3.236 1.00 6.67 271 ASP B CA 1
ATOM 4413 C C . ASP B 1 271 ? 47.105 27.332 4.739 1.00 5.73 271 ASP B C 1
ATOM 4414 O O . ASP B 1 271 ? 46.322 26.746 5.486 1.00 7.30 271 ASP B O 1
ATOM 4419 N N . GLY B 1 272 ? 48.187 27.888 5.176 1.00 4.71 272 GLY B N 1
ATOM 4420 C CA . GLY B 1 272 ? 48.556 27.870 6.567 1.00 4.44 272 GLY B CA 1
ATOM 4421 C C . GLY B 1 272 ? 48.961 26.488 7.033 1.00 3.89 272 GLY B C 1
ATOM 4422 O O . GLY B 1 272 ? 49.219 25.577 6.244 1.00 5.07 272 GLY B O 1
ATOM 4423 N N . ALA B 1 273 ? 48.984 26.375 8.340 1.00 3.48 273 ALA B N 1
ATOM 4424 C CA . ALA B 1 273 ? 49.354 25.155 9.013 1.00 2.95 273 ALA B CA 1
ATOM 4425 C C . ALA B 1 273 ? 48.510 25.006 10.243 1.00 2.77 273 ALA B C 1
ATOM 4426 O O . ALA B 1 273 ? 48.021 25.962 10.827 1.00 3.76 273 ALA B O 1
ATOM 4428 N N . LEU B 1 274 ? 48.330 23.760 10.680 1.00 2.38 274 LEU B N 1
ATOM 4429 C CA . LEU B 1 274 ? 47.548 23.447 11.842 1.00 2.80 274 LEU B CA 1
ATOM 4430 C C . LEU B 1 274 ? 48.421 22.813 12.900 1.00 2.36 274 LEU B C 1
ATOM 4431 O O . LEU B 1 274 ? 49.060 21.799 12.652 1.00 2.96 274 LEU B O 1
ATOM 4436 N N . GLU B 1 275 ? 48.492 23.432 14.080 1.00 2.64 275 GLU B N 1
ATOM 4437 C CA . GLU B 1 275 ? 49.172 22.877 15.235 1.00 2.74 275 GLU B CA 1
ATOM 4438 C C . GLU B 1 275 ? 48.228 21.934 15.917 1.00 3.10 275 GLU B C 1
ATOM 4439 O O . GLU B 1 275 ? 47.111 22.317 16.261 1.00 3.53 275 GLU B O 1
ATOM 4445 N N . ILE B 1 276 ? 48.717 20.727 16.150 1.00 2.73 276 ILE B N 1
ATOM 4446 C CA . ILE B 1 276 ? 47.970 19.708 16.868 1.00 2.92 276 ILE B CA 1
ATOM 4447 C C . ILE B 1 276 ? 48.422 19.825 18.318 1.00 2.62 276 ILE B C 1
ATOM 4448 O O . ILE B 1 276 ? 49.515 19.390 18.681 1.00 3.18 276 ILE B O 1
ATOM 4453 N N . VAL B 1 277 ? 47.603 20.462 19.155 1.00 2.25 277 VAL B N 1
ATOM 4454 C CA . VAL B 1 277 ? 48.003 20.725 20.528 1.00 2.80 277 VAL B CA 1
ATOM 4455 C C . VAL B 1 277 ? 47.826 19.494 21.387 1.00 2.52 277 VAL B C 1
ATOM 4456 O O . VAL B 1 277 ? 48.720 19.146 22.174 1.00 2.65 277 VAL B O 1
ATOM 4460 N N . THR B 1 278 ? 46.723 18.793 21.226 1.00 2.54 278 THR B N 1
ATOM 4461 C CA . THR B 1 278 ? 46.483 17.524 21.918 1.00 2.48 278 THR B CA 1
ATOM 4462 C C . THR B 1 278 ? 45.779 16.595 20.935 1.00 2.59 278 THR B C 1
ATOM 4463 O O . THR B 1 278 ? 45.092 17.025 20.010 1.00 2.75 278 THR B O 1
ATOM 4467 N N . GLY B 1 279 ? 45.926 15.298 21.152 1.00 2.44 279 GLY B N 1
ATOM 4468 C CA . GLY B 1 279 ? 45.319 14.318 20.322 1.00 2.32 279 GLY B CA 1
ATOM 4469 C C . GLY B 1 279 ? 45.540 12.948 20.871 1.00 2.29 279 GLY B C 1
ATOM 4470 O O . GLY B 1 279 ? 46.102 12.796 21.948 1.00 3.27 279 GLY B O 1
ATOM 4471 N N . GLN B 1 280 ? 45.105 11.938 20.133 1.00 2.65 280 GLN B N 1
ATOM 4472 C CA . GLN B 1 280 ? 45.322 10.567 20.562 1.00 2.45 280 GLN B CA 1
ATOM 4473 C C . GLN B 1 280 ? 45.504 9.705 19.321 1.00 2.84 280 GLN B C 1
ATOM 4474 O O . GLN B 1 280 ? 44.996 10.017 18.238 1.00 2.92 280 GLN B O 1
ATOM 4480 N N . ALA B 1 281 ? 46.218 8.600 19.472 1.00 2.90 281 ALA B N 1
ATOM 4481 C CA . ALA B 1 281 ? 46.400 7.629 18.429 1.00 3.34 281 ALA B CA 1
ATOM 4482 C C . ALA B 1 281 ? 45.420 6.522 18.611 1.00 2.80 281 ALA B C 1
ATOM 4483 O O . ALA B 1 281 ? 45.446 5.870 19.666 1.00 3.81 281 ALA B O 1
ATOM 4485 N N . GLY B 1 282 ? 44.540 6.297 17.650 1.00 3.48 282 GLY B N 1
ATOM 4486 C CA . GLY B 1 282 ? 43.564 5.240 17.796 1.00 3.98 282 GLY B CA 1
ATOM 4487 C C . GLY B 1 282 ? 42.705 5.455 19.018 1.00 3.78 282 GLY B C 1
ATOM 4488 O O . GLY B 1 282 ? 42.240 6.559 19.274 1.00 4.64 282 GLY B O 1
ATOM 4489 N N . ASP B 1 283 ? 42.537 4.387 19.802 1.00 4.03 283 ASP B N 1
ATOM 4490 C CA . ASP B 1 283 ? 41.827 4.432 21.063 1.00 5.34 283 ASP B CA 1
ATOM 4491 C C . ASP B 1 283 ? 42.735 4.607 22.264 1.00 4.93 283 ASP B C 1
ATOM 4492 O O . ASP B 1 283 ? 42.323 4.397 23.402 1.00 6.80 283 ASP B O 1
ATOM 4497 N N . GLY B 1 284 ? 43.952 5.058 22.023 1.00 4.18 284 GLY B N 1
ATOM 4498 C CA . GLY B 1 284 ? 44.884 5.348 23.091 1.00 3.99 284 GLY B CA 1
ATOM 4499 C C . GLY B 1 284 ? 44.514 6.612 23.818 1.00 3.16 284 GLY B C 1
ATOM 4500 O O . GLY B 1 284 ? 43.559 7.301 23.498 1.00 4.44 284 GLY B O 1
ATOM 4501 N N . ILE B 1 285 ? 45.330 6.967 24.803 1.00 3.22 285 ILE B N 1
ATOM 4502 C CA . ILE B 1 285 ? 45.053 8.112 25.636 1.00 2.78 285 ILE B CA 1
ATOM 4503 C C . ILE B 1 285 ? 45.418 9.407 24.933 1.00 2.63 285 ILE B C 1
ATOM 4504 O O . ILE B 1 285 ? 46.264 9.495 24.036 1.00 2.77 285 ILE B O 1
ATOM 4509 N N . THR B 1 286 ? 44.794 10.465 25.423 1.00 2.96 286 THR B N 1
ATOM 4510 C CA . THR B 1 286 ? 45.106 11.795 24.980 1.00 3.20 286 THR B CA 1
ATOM 4511 C C . THR B 1 286 ? 46.492 12.192 25.459 1.00 2.44 286 THR B C 1
ATOM 4512 O O . THR B 1 286 ? 46.927 11.852 26.558 1.00 2.90 286 THR B O 1
ATOM 4516 N N . MET B 1 287 ? 47.204 12.884 24.567 1.00 2.40 287 MET B N 1
ATOM 4517 C CA . MET B 1 287 ? 48.540 13.312 24.865 1.00 2.26 287 MET B CA 1
ATOM 4518 C C . MET B 1 287 ? 48.839 14.616 24.121 1.00 2.37 287 MET B C 1
ATOM 4519 O O . MET B 1 287 ? 48.129 15.004 23.197 1.00 2.84 287 MET B O 1
ATOM 4524 N N . GLN B 1 288 ? 49.898 15.287 24.536 1.00 2.10 288 GLN B N 1
ATOM 4525 C CA . GLN B 1 288 ? 50.300 16.478 23.834 1.00 2.33 288 GLN B CA 1
ATOM 4526 C C . GLN B 1 288 ? 50.755 16.126 22.417 1.00 2.68 288 GLN B C 1
ATOM 4527 O O . GLN B 1 288 ? 51.218 15.025 22.129 1.00 2.48 288 GLN B O 1
ATOM 4533 N N . GLY B 1 289 ? 50.707 17.110 21.512 1.00 2.90 289 GLY B N 1
ATOM 4534 C CA . GLY B 1 289 ? 51.082 16.871 20.133 1.00 2.90 289 GLY B CA 1
ATOM 4535 C C . GLY B 1 289 ? 52.458 16.301 19.884 1.00 2.81 289 GLY B C 1
ATOM 4536 O O . GLY B 1 289 ? 52.613 15.446 19.024 1.00 3.03 289 GLY B O 1
ATOM 4537 N N . SER B 1 290 ? 53.459 16.762 20.620 1.00 2.86 290 SER B N 1
ATOM 4538 C CA . SER B 1 290 ? 54.807 16.240 20.366 1.00 3.28 290 SER B CA 1
ATOM 4539 C C . SER B 1 290 ? 54.878 14.756 20.697 1.00 2.84 290 SER B C 1
ATOM 4540 O O . SER B 1 290 ? 55.529 13.989 20.008 1.00 4.71 290 SER B O 1
ATOM 4543 N N . GLN B 1 291 ? 54.193 14.350 21.766 1.00 2.45 291 GLN B N 1
ATOM 4544 C CA . GLN B 1 291 ? 54.153 12.930 22.142 1.00 2.62 291 GLN B CA 1
ATOM 4545 C C . GLN B 1 291 ? 53.342 12.170 21.128 1.00 2.70 291 GLN B C 1
ATOM 4546 O O . GLN B 1 291 ? 53.724 11.038 20.759 1.00 2.80 291 GLN B O 1
ATOM 4552 N N . LEU B 1 292 ? 52.249 12.741 20.631 1.00 2.38 292 LEU B N 1
ATOM 4553 C CA . LEU B 1 292 ? 51.466 12.124 19.571 1.00 2.41 292 LEU B CA 1
ATOM 4554 C C . LEU B 1 292 ? 52.344 11.880 18.341 1.00 2.57 292 LEU B C 1
ATOM 4555 O O . LEU B 1 292 ? 52.266 10.825 17.716 1.00 3.38 292 LEU B O 1
ATOM 4560 N N . ALA B 1 293 ? 53.155 12.850 17.961 1.00 2.79 293 ALA B N 1
ATOM 4561 C CA . ALA B 1 293 ? 54.031 12.702 16.805 1.00 2.94 293 ALA B CA 1
ATOM 4562 C C . ALA B 1 293 ? 54.919 11.494 16.974 1.00 3.01 293 ALA B C 1
ATOM 4563 O O . ALA B 1 293 ? 55.081 10.682 16.062 1.00 3.50 293 ALA B O 1
ATOM 4565 N N . GLN B 1 294 ? 55.524 11.336 18.151 1.00 2.50 294 GLN B N 1
ATOM 4566 C CA . GLN B 1 294 ? 56.363 10.168 18.392 1.00 3.10 294 GLN B CA 1
ATOM 4567 C C . GLN B 1 294 ? 55.569 8.882 18.338 1.00 2.73 294 GLN B C 1
ATOM 4568 O O . GLN B 1 294 ? 56.026 7.896 17.759 1.00 3.04 294 GLN B O 1
ATOM 4574 N N . THR B 1 295 ? 54.388 8.883 18.924 1.00 2.63 295 THR B N 1
ATOM 4575 C CA . THR B 1 295 ? 53.532 7.708 18.892 1.00 3.14 295 THR B CA 1
ATOM 4576 C C . THR B 1 295 ? 53.166 7.292 17.465 1.00 3.31 295 THR B C 1
ATOM 4577 O O . THR B 1 295 ? 52.979 6.098 17.196 1.00 4.35 295 THR B O 1
ATOM 4581 N N . LEU B 1 296 ? 53.073 8.246 16.562 1.00 2.99 296 LEU B N 1
ATOM 4582 C CA . LEU B 1 296 ? 52.715 8.013 15.173 1.00 3.26 296 LEU B CA 1
ATOM 4583 C C . LEU B 1 296 ? 53.908 7.822 14.261 1.00 3.11 296 LEU B C 1
ATOM 4584 O O . LEU B 1 296 ? 53.740 7.657 13.059 1.00 4.21 296 LEU B O 1
ATOM 4589 N N . GLY B 1 297 ? 55.117 7.889 14.808 1.00 2.83 297 GLY B N 1
ATOM 4590 C CA . GLY B 1 297 ? 56.295 7.759 13.965 1.00 3.04 297 GLY B CA 1
ATOM 4591 C C . GLY B 1 297 ? 56.583 8.916 13.038 1.00 3.32 297 GLY B C 1
ATOM 4592 O O . GLY B 1 297 ? 57.295 8.746 12.057 1.00 5.19 297 GLY B O 1
ATOM 4593 N N . LEU B 1 298 ? 56.098 10.087 13.387 1.00 3.02 298 LEU B N 1
ATOM 4594 C CA . LEU B 1 298 ? 56.278 11.247 12.551 1.00 3.48 298 LEU B CA 1
ATOM 4595 C C . LEU B 1 298 ? 57.535 11.993 12.891 1.00 4.02 298 LEU B C 1
ATOM 4596 O O . LEU B 1 298 ? 57.922 12.115 14.057 1.00 5.21 298 LEU B O 1
ATOM 4601 N N . VAL B 1 299 ? 58.169 12.516 11.843 1.00 3.65 299 VAL B N 1
ATOM 4602 C CA . VAL B 1 299 ? 59.301 13.401 11.975 1.00 3.65 299 VAL B CA 1
ATOM 4603 C C . VAL B 1 299 ? 59.058 14.576 11.081 1.00 3.01 299 VAL B C 1
ATOM 4604 O O . VAL B 1 299 ? 58.204 14.580 10.194 1.00 3.60 299 VAL B O 1
ATOM 4608 N N . GLN B 1 300 ? 59.826 15.616 11.289 1.00 3.90 300 GLN B N 1
ATOM 4609 C CA . GLN B 1 300 ? 59.756 16.752 10.397 1.00 5.31 300 GLN B CA 1
ATOM 4610 C C . GLN B 1 300 ? 60.072 16.290 8.996 1.00 3.89 300 GLN B C 1
ATOM 4611 O O . GLN B 1 300 ? 61.054 15.590 8.759 1.00 4.12 300 GLN B O 1
ATOM 4617 N N . GLY B 1 301 ? 59.218 16.668 8.054 1.00 5.08 301 GLY B N 1
ATOM 4618 C CA . GLY B 1 301 ? 59.354 16.221 6.651 1.00 6.48 301 GLY B CA 1
ATOM 4619 C C . GLY B 1 301 ? 58.533 14.994 6.329 1.00 6.44 301 GLY B C 1
ATOM 4620 O O . GLY B 1 301 ? 58.371 14.668 5.144 1.00 9.02 301 GLY B O 1
ATOM 4621 N N . SER B 1 302 ? 57.988 14.291 7.315 1.00 6.15 302 SER B N 1
ATOM 4622 C CA . SER B 1 302 ? 56.997 13.253 7.035 1.00 6.03 302 SER B CA 1
ATOM 4623 C C . SER B 1 302 ? 55.853 13.930 6.283 1.00 5.62 302 SER B C 1
ATOM 4624 O O . SER B 1 302 ? 55.654 15.138 6.414 1.00 6.85 302 SER B O 1
ATOM 4627 N N . ARG B 1 303 ? 55.081 13.171 5.542 1.00 6.05 303 ARG B N 1
ATOM 4628 C CA . ARG B 1 303 ? 53.917 13.731 4.893 1.00 5.76 303 ARG B CA 1
ATOM 4629 C C . ARG B 1 303 ? 52.783 12.769 5.111 1.00 6.85 303 ARG B C 1
ATOM 4630 O O . ARG B 1 303 ? 52.906 11.588 4.844 1.00 8.59 303 ARG B O 1
ATOM 4638 N N . LEU B 1 304 ? 51.684 13.282 5.636 1.00 7.40 304 LEU B N 1
ATOM 4639 C CA . LEU B 1 304 ? 50.470 12.496 5.870 1.00 10.30 304 LEU B CA 1
ATOM 4640 C C . LEU B 1 304 ? 49.632 12.237 4.595 1.00 13.40 304 LEU B C 1
ATOM 4641 O O . LEU B 1 304 ? 49.990 12.633 3.490 1.00 16.84 304 LEU B O 1
#

Organism: Escherichia coli (strain K12) (NCBI:txid83333)

B-factor: mean 7.6, std 6.03, range [2.0, 38.17]

Secondary structure (DSSP, 8-state):
-EEEEEE-HHHHHHHHHHHHHTT-EEEEEE--------HHHHHHHHT--EE--S---SHHHHHHHHHT--SEEEEES--S---HHHHTT-TT-EEEEESS-TTTTEES-HHHHHHHTT-SEEEEEEEE--SSTT-SPEEEEEEEE--TT--HHHHHHHHHHHHHHHHHHHHHHHHTT----B---GGG--EE-PPPGGGGB--TTSBHHHHHHHHHHT-TTS--EEEEETTEEEEEEEEEEE-S---SPTTBEEEETTEEEE-SBSEEEEEEEEETTS--EEHHHHHHHHT--TT-B-/-EEEEEE-HHHHHHHHHHHHHTT-EEEEEE--------HHHHHHHHT--EE--S-TTSHHHHHHHHTT--SEEEEEB--SPPPHHHHTT-TT-EEEEESS-TTTTEES-HHHHHHHTT-SEEEEEEEE--SSTT-SPEEEEEEEEPPTT--HHHHHHHHHHHHHHHHHHHHHHHHTT----B---GGG--EE----GGGGB--TTSBHHHHHHHHHHT-TTS--EEEEETTEEEEEEEEEEE-S---SPTTBEEEETTEEEE-SBSEEEEEEEEETTS--EEHHHHHHHTT--TT-B-

Radius of gyration: 28.32 Å; Cα contacts (8 Å, |Δi|>4): 1397; chains: 2; bounding box: 74×66×57 Å

Foldseek 3Di:
DEEEEEAAWAQRLLLVVLCVVLPYHYAEYEYADDVTDGNVVSCVVVVHHYYYDPDCADPVSLVVLLVSQAQEYEYGPRDDQDDPSNQVSHVLGYKYKDWFDPLEAFEPLSLLVCLLVPPQKTWMWIAGDDRDGPFHWTFDIDMDTDDLPAASVNVVVVRSVRSSVGSNVCVNCSVVVNTDTHGGDVVPHDYDYDDDLVVLEDDQQDAQSSNQSSLRSQAPVRDARWYDDVVKIKGQRHKDWAQDDDPDDRQFQQALVQGWGHGNGGIIGRQWMGIDPDDIDGRSVVCVVSVHHGGDGD/DEEEEEAAWQQRLLLVVLCVVLPYHYAEYEYADDVTDGNVVSCVVVVHHYYYDPDCQDPVNLVVLLVRQAQEYEYRPRPDQDDPSNQVSHVLGYKYKDWFDPLEAFEPLSLLVCLLVVHQKTWMWIAGDDRDGPFGWTQWIDMDTDDPPAASVNVVVVRSVRSSVGSNVRVNCSVVVNTDTGGGPPVPHDYDYDDDQVVQEDDQQDAQSSNQSSLRSQAPVRDAHWYDQPNWIKGQRHKDWFFADDPDDGQFFQALVQTWTHGNGTIITRQWMGIHPGDIDGRSVVCVVSVHHGGDGD

CATH classification: 3.40.50.170 (+1 more: 3.10.25.10)